Protein AF-0000000067515329 (afdb_homodimer)

Radius of gyration: 27.09 Å; Cα contacts (8 Å, |Δi|>4): 1156; chains: 2; bounding box: 58×83×83 Å

Solvent-accessible surface area (backbone atoms only — not comparable to full-atom values): 36807 Å² total; per-residue (Å²): 131,78,78,76,59,59,40,59,48,56,56,52,32,52,47,50,50,49,46,51,60,68,46,56,91,51,83,74,46,59,8,52,50,13,58,73,68,73,42,54,25,59,56,41,53,46,27,42,49,22,44,47,38,43,44,42,76,37,62,80,67,50,72,88,60,44,45,28,36,47,65,51,40,43,46,38,49,53,23,34,75,76,36,38,13,64,23,57,67,37,40,64,40,34,27,59,48,69,52,52,62,67,56,49,50,45,49,43,28,41,60,30,29,43,67,65,70,70,73,67,76,73,67,78,66,55,76,67,46,45,27,66,69,54,41,48,50,52,47,58,64,71,46,62,40,57,94,56,73,16,57,77,33,45,48,18,45,33,48,65,36,53,72,41,62,38,34,31,43,30,19,25,64,87,65,45,57,38,25,35,37,31,40,47,74,87,61,78,85,55,58,39,54,22,49,18,47,53,50,51,44,49,50,61,57,41,48,85,71,18,72,27,40,32,42,37,29,50,60,63,40,64,33,56,55,41,33,54,51,45,22,57,34,62,48,23,23,66,68,42,96,62,55,30,45,43,44,32,25,42,41,71,89,66,45,80,46,65,60,29,19,34,52,50,36,53,47,50,54,36,41,74,73,66,65,42,97,70,54,76,67,56,50,34,30,42,24,39,37,63,83,74,53,89,51,67,49,78,44,60,59,54,76,71,48,80,90,64,86,67,85,46,57,53,53,54,64,56,57,51,40,52,54,50,49,55,38,42,71,69,69,66,55,49,71,69,51,51,50,47,47,49,33,48,76,69,72,96,131,79,79,76,60,60,38,61,49,54,56,52,31,52,48,50,52,50,48,53,61,68,46,57,92,51,84,74,43,56,9,51,49,13,58,74,67,72,41,54,27,57,54,41,53,45,26,42,50,21,42,48,40,43,45,45,76,38,64,81,64,51,74,87,57,44,45,27,38,47,66,52,42,44,47,36,49,52,24,33,74,77,35,40,14,64,24,56,66,37,41,65,40,34,28,59,47,70,53,52,62,67,56,48,51,45,50,43,31,42,62,28,33,45,67,64,72,72,72,67,78,74,68,81,70,55,75,70,50,44,28,67,67,54,41,47,50,53,46,57,65,72,45,63,40,57,94,54,73,14,58,76,33,47,49,20,45,33,48,65,36,54,72,42,63,37,34,33,42,30,18,25,66,87,65,46,58,38,27,35,37,30,41,48,73,85,63,82,84,54,58,37,53,23,50,19,47,52,49,51,44,49,49,61,58,40,48,85,70,17,71,27,40,32,41,36,28,50,61,64,42,64,32,57,56,4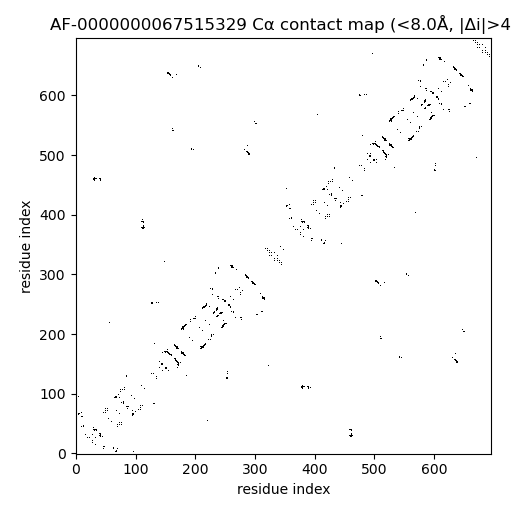2,33,54,52,46,21,56,34,63,48,22,24,66,67,42,97,60,54,30,47,42,44,33,24,42,42,73,88,66,44,78,48,66,60,31,19,36,53,49,35,52,47,51,54,37,40,74,74,66,65,44,95,70,53,77,69,55,50,34,30,44,24,39,37,64,84,73,52,89,51,68,49,77,44,60,59,54,74,71,49,80,88,63,85,68,86,44,55,53,54,54,64,57,56,52,43,54,52,51,48,54,37,41,72,69,70,68,54,49,71,69,51,52,49,49,46,50,33,48,76,68,72,97

Nearest PDB structures (foldseek):
  8em1-assembly1_A  TM=5.195E-01  e=2.323E-01  Kinneretia aquatilis
  8epx-assembly1_A  TM=4.922E-01  e=2.088E-01  Kinneretia aquatilis
  8em1-assembly1_B  TM=4.818E-01  e=1.157E+00  Kinneretia aquatilis
  5xbr-assembly1_A  TM=2.452E-01  e=3.375E+00  Pyrococcus horikoshii OT3
  8em1-assembly1_A  TM=5.126E-01  e=2.227E-01  Kinneretia aquatilis

Sequence (696 aa):
MGRKVDTTWYGIYLEAIAFENLSGDKSVGTPELADHLGVKPKTLARIRSAGRFIHEVLPGVKPEQIQCGYASLELLSKLWGADPSGAQSRLESVLANRTKLPELEEAIRRLKLGENKSSTESNLVGPSQLGFMARMDVWIASSDLVHFDSYRGTAFRLKPCLGSCPGYLINTENGQPSALVLCKQGSGWRDPAGVARELYEHAIARRHTAPAIWYVFEKDSAVLQHLAELSIWWGGSPTSDDPWLLLAYLTESGKLEVLFEEYFYNLIGSMTKGEGALRPNDLIATGEAMDGSKACITIPLRNIQPISAATKHRPYSEVLRERLLAIAGQGHATSDQIDRLAAIDLGLMGRKVDTTWYGIYLEAIAFENLSGDKSVGTPELADHLGVKPKTLARIRSAGRFIHEVLPGVKPEQIQCGYASLELLSKLWGADPSGAQSRLESVLANRTKLPELEEAIRRLKLGENKSSTESNLVGPSQLGFMARMDVWIASSDLVHFDSYRGTAFRLKPCLGSCPGYLINTENGQPSALVLCKQGSGWRDPAGVARELYEHAIARRHTAPAIWYVFEKDSAVLQHLAELSIWWGGSPTSDDPWLLLAYLTESGKLEVLFEEYFYNLIGSMTKGEGALRPNDLIATGEAMDGSKACITIPLRNIQPISAATKHRPYSEVLRERLLAIAGQGHATSDQIDRLAAIDLGL

Organism: Pseudomonas syringae pv. tomato (strain ATCC BAA-871 / DC3000) (NCBI:txid223283)

pLDDT: mean 82.08, std 16.61, range [22.39, 98.69]

Structure (mmCIF, N/CA/C/O backbone):
data_AF-0000000067515329-model_v1
#
loop_
_entity.id
_entity.type
_entity.pdbx_description
1 polymer 'Uncharacterized protein'
#
loop_
_atom_site.group_PDB
_atom_site.id
_atom_site.type_symbol
_atom_site.label_atom_id
_atom_site.label_alt_id
_atom_site.label_comp_id
_atom_site.label_asym_id
_atom_site.label_entity_id
_atom_site.label_seq_id
_atom_site.pdbx_PDB_ins_code
_atom_site.Cartn_x
_atom_site.Cartn_y
_atom_site.Cartn_z
_atom_site.occupancy
_atom_site.B_iso_or_equiv
_atom_site.auth_seq_id
_atom_site.auth_comp_id
_atom_site.auth_asym_id
_atom_site.auth_atom_id
_atom_site.pdbx_PDB_model_num
ATOM 1 N N . MET A 1 1 ? -19.141 33.438 -32.031 1 22.75 1 MET A N 1
ATOM 2 C CA . MET A 1 1 ? -20.078 32.75 -31.141 1 22.75 1 MET A CA 1
ATOM 3 C C . MET A 1 1 ? -19.344 31.719 -30.281 1 22.75 1 MET A C 1
ATOM 5 O O . MET A 1 1 ? -18.625 30.875 -30.812 1 22.75 1 MET A O 1
ATOM 9 N N . GLY A 1 2 ? -18.781 32.062 -29.062 1 36.34 2 GLY A N 1
ATOM 10 C CA . GLY A 1 2 ? -17.891 31.328 -28.203 1 36.34 2 GLY A CA 1
ATOM 11 C C . GLY A 1 2 ? -18.359 29.906 -27.922 1 36.34 2 GLY A C 1
ATOM 12 O O . GLY A 1 2 ? -19.547 29.656 -27.781 1 36.34 2 GLY A O 1
ATOM 13 N N . ARG A 1 3 ? -17.922 28.953 -28.547 1 41.22 3 ARG A N 1
ATOM 14 C CA . ARG A 1 3 ? -18.375 27.562 -28.406 1 41.22 3 ARG A CA 1
ATOM 15 C C . ARG A 1 3 ? -18.75 27.25 -26.969 1 41.22 3 ARG A C 1
ATOM 17 O O . ARG A 1 3 ? -17.984 27.562 -26.047 1 41.22 3 ARG A O 1
ATOM 24 N N . LYS A 1 4 ? -20.016 27.266 -26.672 1 49.81 4 LYS A N 1
ATOM 25 C CA . LYS A 1 4 ? -20.609 26.969 -25.375 1 49.81 4 LYS A CA 1
ATOM 26 C C . LYS A 1 4 ? -20.031 25.703 -24.781 1 49.81 4 LYS A C 1
ATOM 28 O O . LYS A 1 4 ? -19.984 24.656 -25.438 1 49.81 4 LYS A O 1
ATOM 33 N N . VAL A 1 5 ? -19.156 25.859 -23.734 1 63.91 5 VAL A N 1
ATOM 34 C CA . VAL A 1 5 ? -18.531 24.734 -23.016 1 63.91 5 VAL A CA 1
ATOM 35 C C . VAL A 1 5 ? -19.625 23.797 -22.5 1 63.91 5 VAL A C 1
ATOM 37 O O . VAL A 1 5 ? -20.625 24.234 -21.938 1 63.91 5 VAL A O 1
ATOM 40 N N . ASP A 1 6 ? -19.641 22.594 -23.016 1 68.75 6 ASP A N 1
ATOM 41 C CA . ASP A 1 6 ? -20.578 21.578 -22.547 1 68.75 6 ASP A CA 1
ATOM 42 C C . ASP A 1 6 ? -20.328 21.219 -21.078 1 68.75 6 ASP A C 1
ATOM 44 O O . ASP A 1 6 ? -19.359 20.547 -20.75 1 68.75 6 ASP A O 1
ATOM 48 N N . THR A 1 7 ? -21.141 21.828 -20.156 1 73.38 7 THR A N 1
ATOM 49 C CA . THR A 1 7 ? -21 21.578 -18.734 1 73.38 7 THR A CA 1
ATOM 50 C C . THR A 1 7 ? -21.938 20.453 -18.297 1 73.38 7 THR A C 1
ATOM 52 O O . THR A 1 7 ? -22.062 20.172 -17.109 1 73.38 7 THR A O 1
ATOM 55 N N . THR A 1 8 ? -22.578 19.844 -19.312 1 79.5 8 THR A N 1
ATOM 56 C CA . THR A 1 8 ? -23.547 18.812 -18.984 1 79.5 8 THR A CA 1
ATOM 57 C C . THR A 1 8 ? -22.844 17.547 -18.469 1 79.5 8 THR A C 1
ATOM 59 O O . THR A 1 8 ? -23.484 16.688 -17.875 1 79.5 8 THR A O 1
ATOM 62 N N . TRP A 1 9 ? -21.547 17.609 -18.656 1 88.38 9 TRP A N 1
ATOM 63 C CA . TRP A 1 9 ? -20.812 16.406 -18.281 1 88.38 9 TRP A CA 1
ATOM 64 C C . TRP A 1 9 ? -20.906 16.141 -16.781 1 88.38 9 TRP A C 1
ATOM 66 O O . TRP A 1 9 ? -20.938 14.992 -16.344 1 88.38 9 TRP A O 1
ATOM 76 N N . TYR A 1 10 ? -21.016 17.141 -16 1 86.44 10 TYR A N 1
ATOM 77 C CA . TYR A 1 10 ? -21.094 16.953 -14.562 1 86.44 10 TYR A CA 1
ATOM 78 C C . TYR A 1 10 ? -22.438 16.359 -14.156 1 86.44 10 TYR A C 1
ATOM 80 O O . TYR A 1 10 ? -22.516 15.547 -13.234 1 86.44 10 TYR A O 1
ATOM 88 N N . GLY A 1 11 ? -23.469 16.797 -14.859 1 81.44 11 GLY A N 1
ATOM 89 C CA . GLY A 1 11 ? -24.75 16.141 -14.664 1 81.44 11 GLY A CA 1
ATOM 90 C C . GLY A 1 11 ? -24.719 14.648 -14.961 1 81.44 11 GLY A C 1
ATOM 91 O O . GLY A 1 11 ? -25.297 13.852 -14.227 1 81.44 11 GLY A O 1
ATOM 92 N N . ILE A 1 12 ? -24.016 14.344 -16 1 82.88 12 ILE A N 1
ATOM 93 C CA . ILE A 1 12 ? -23.859 12.945 -16.375 1 82.88 12 ILE A CA 1
ATOM 94 C C . ILE A 1 12 ? -23.094 12.195 -15.289 1 82.88 12 ILE A C 1
ATOM 96 O O . ILE A 1 12 ? -23.438 11.062 -14.945 1 82.88 12 ILE A O 1
ATOM 100 N N . TYR A 1 13 ? -22.109 12.852 -14.734 1 87.69 13 TYR A N 1
ATOM 101 C CA . TYR A 1 13 ? -21.344 12.266 -13.648 1 87.69 13 TYR A CA 1
ATOM 102 C C . TYR A 1 13 ? -22.219 11.992 -12.438 1 87.69 13 TYR A C 1
ATOM 104 O O . TYR A 1 13 ? -22.188 10.891 -11.875 1 87.69 13 TYR A O 1
ATOM 112 N N . LEU A 1 14 ? -23.062 12.969 -12.102 1 80.81 14 LEU A N 1
ATOM 113 C CA . LEU A 1 14 ? -23.938 12.812 -10.945 1 80.81 14 LEU A CA 1
ATOM 114 C C . LEU A 1 14 ? -24.969 11.719 -11.203 1 80.81 14 LEU A C 1
ATOM 116 O O . LEU A 1 14 ? -25.297 10.953 -10.297 1 80.81 14 LEU A O 1
ATOM 120 N N . GLU A 1 15 ? -25.344 11.656 -12.383 1 77.19 15 GLU A N 1
ATOM 121 C CA . GLU A 1 15 ? -26.297 10.602 -12.75 1 77.19 15 GLU A CA 1
ATOM 122 C C . GLU A 1 15 ? -25.641 9.227 -12.672 1 77.19 15 GLU A C 1
ATOM 124 O O . GLU A 1 15 ? -26.281 8.258 -12.258 1 77.19 15 GLU A O 1
ATOM 129 N N . ALA A 1 16 ? -24.453 9.219 -13.047 1 80.69 16 ALA A N 1
ATOM 130 C CA . ALA A 1 16 ? -23.734 7.949 -12.984 1 80.69 16 ALA A CA 1
ATOM 131 C C . ALA A 1 16 ? -23.609 7.461 -11.539 1 80.69 16 ALA A C 1
ATOM 133 O O . ALA A 1 16 ? -23.844 6.281 -11.258 1 80.69 16 ALA A O 1
ATOM 134 N N . ILE A 1 17 ? -23.344 8.352 -10.688 1 76.25 17 ILE A N 1
ATOM 135 C CA . ILE A 1 17 ? -23.25 8.023 -9.266 1 76.25 17 ILE A CA 1
ATOM 136 C C . ILE A 1 17 ? -24.609 7.562 -8.742 1 76.25 17 ILE A C 1
ATOM 138 O O . ILE A 1 17 ? -24.688 6.578 -8.008 1 76.25 17 ILE A O 1
ATOM 142 N N . ALA A 1 18 ? -25.547 8.344 -9.102 1 71.69 18 ALA A N 1
ATOM 143 C CA . ALA A 1 18 ? -26.906 8.023 -8.664 1 71.69 18 ALA A CA 1
ATOM 144 C C . ALA A 1 18 ? -27.328 6.637 -9.156 1 71.69 18 ALA A C 1
ATOM 146 O O . ALA A 1 18 ? -27.938 5.871 -8.414 1 71.69 18 ALA A O 1
ATOM 147 N N . PHE A 1 19 ? -26.953 6.371 -10.32 1 72.12 19 PHE A N 1
ATOM 148 C CA . PHE A 1 19 ? -27.312 5.078 -10.898 1 72.12 19 PHE A CA 1
ATOM 149 C C . PHE A 1 19 ? -26.578 3.951 -10.172 1 72.12 19 PHE A C 1
ATOM 151 O O . PHE A 1 19 ? -27.172 2.906 -9.891 1 72.12 19 PHE A O 1
ATOM 158 N N . GLU A 1 20 ? -25.359 4.211 -9.922 1 67.81 20 GLU A N 1
ATOM 159 C CA . GLU A 1 20 ? -24.578 3.201 -9.211 1 67.81 20 GLU A CA 1
ATOM 160 C C . GLU A 1 20 ? -25.141 2.971 -7.805 1 67.81 20 GLU A C 1
ATOM 162 O O . GLU A 1 20 ? -25.172 1.838 -7.32 1 67.81 20 GLU A O 1
ATOM 167 N N . ASN A 1 21 ? -25.594 4.016 -7.27 1 63.09 21 ASN A N 1
ATOM 168 C CA . ASN A 1 21 ? -26.188 3.928 -5.941 1 63.09 21 ASN A CA 1
ATOM 169 C C . ASN A 1 21 ? -27.547 3.217 -5.977 1 63.09 21 ASN A C 1
ATOM 171 O O . ASN A 1 21 ? -27.906 2.512 -5.031 1 63.09 21 ASN A O 1
ATOM 175 N N . LEU A 1 22 ? -28.234 3.541 -6.973 1 57.62 22 LEU A N 1
ATOM 176 C CA . LEU A 1 22 ? -29.547 2.943 -7.109 1 57.62 22 LEU A CA 1
ATOM 177 C C . LEU A 1 22 ? -29.438 1.469 -7.484 1 57.62 22 LEU A C 1
ATOM 179 O O . LEU A 1 22 ? -30.312 0.669 -7.125 1 57.62 22 LEU A O 1
ATOM 183 N N . SER A 1 23 ? -28.422 1.211 -8.242 1 57.97 23 SER A N 1
ATOM 184 C CA . SER A 1 23 ? -28.312 -0.167 -8.711 1 57.97 23 SER A CA 1
ATOM 185 C C . SER A 1 23 ? -27.859 -1.095 -7.582 1 57.97 23 SER A C 1
ATOM 187 O O . SER A 1 23 ? -27.906 -2.318 -7.723 1 57.97 23 SER A O 1
ATOM 189 N N . GLY A 1 24 ? -27.781 -0.609 -6.348 1 48.06 24 GLY A N 1
ATOM 190 C CA . GLY A 1 24 ? -27.484 -1.394 -5.16 1 48.06 24 GLY A CA 1
ATOM 191 C C . GLY A 1 24 ? -26.281 -2.287 -5.32 1 48.06 24 GLY A C 1
ATOM 192 O O . GLY A 1 24 ? -25.219 -1.832 -5.754 1 48.06 24 GLY A O 1
ATOM 193 N N . ASP A 1 25 ? -26.5 -3.688 -5.078 1 47.78 25 ASP A N 1
ATOM 194 C CA . ASP A 1 25 ? -25.531 -4.773 -5.055 1 47.78 25 ASP A CA 1
ATOM 195 C C . ASP A 1 25 ? -25.109 -5.16 -6.469 1 47.78 25 ASP A C 1
ATOM 197 O O . ASP A 1 25 ? -24.188 -5.9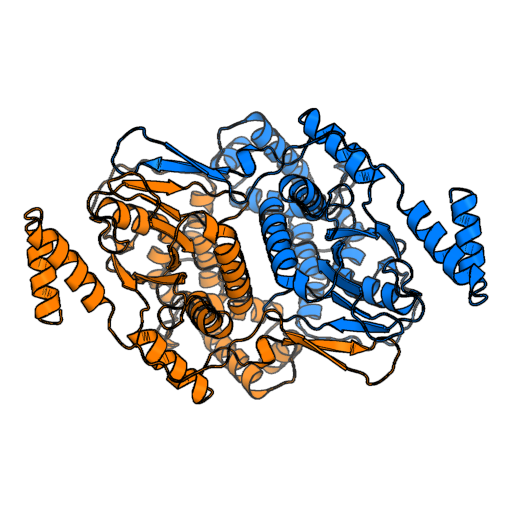77 -6.648 1 47.78 25 ASP A O 1
ATOM 201 N N . LYS A 1 26 ? -25.766 -4.66 -7.449 1 48.47 26 LYS A N 1
ATOM 202 C CA . LYS A 1 26 ? -25.453 -5.125 -8.797 1 48.47 26 LYS A CA 1
ATOM 203 C C . LYS A 1 26 ? -24.391 -4.242 -9.453 1 48.47 26 LYS A C 1
ATOM 205 O O . LYS A 1 26 ? -24.547 -3.021 -9.5 1 48.47 26 LYS A O 1
ATOM 210 N N . SER A 1 27 ? -23.234 -4.59 -9.539 1 49.25 27 SER A N 1
ATOM 211 C CA . SER A 1 27 ? -22.125 -3.877 -10.18 1 49.25 27 SER A CA 1
ATOM 212 C C . SER A 1 27 ? -22.438 -3.561 -11.633 1 49.25 27 SER A C 1
ATOM 214 O O . SER A 1 27 ? -22.672 -4.469 -12.438 1 49.25 27 SER A O 1
ATOM 216 N N . VAL A 1 28 ? -22.984 -2.4 -11.977 1 57.94 28 VAL A N 1
ATOM 217 C CA . VAL A 1 28 ? -23.234 -2.016 -13.367 1 57.94 28 VAL A CA 1
ATOM 218 C C . VAL A 1 28 ? -21.922 -1.651 -14.047 1 57.94 28 VAL A C 1
ATOM 220 O O . VAL A 1 28 ? -21.156 -0.83 -13.531 1 57.94 28 VAL A O 1
ATOM 223 N N . GLY A 1 29 ? -21.625 -2.385 -15.055 1 62.22 29 GLY A N 1
ATOM 224 C CA . GLY A 1 29 ? -20.406 -2.127 -15.797 1 62.22 29 GLY A CA 1
ATOM 225 C C . GLY A 1 29 ? -20.406 -0.773 -16.484 1 62.22 29 GLY A C 1
ATOM 226 O O . GLY A 1 29 ? -21.469 -0.195 -16.734 1 62.22 29 GLY A O 1
ATOM 227 N N . THR A 1 30 ? -19.359 -0.102 -16.719 1 65.62 30 THR A N 1
ATOM 228 C CA . THR A 1 30 ? -19.188 1.219 -17.312 1 65.62 30 THR A CA 1
ATOM 229 C C . THR A 1 30 ? -19.875 1.289 -18.672 1 65.62 30 THR A C 1
ATOM 231 O O . THR A 1 30 ? -20.531 2.279 -19 1 65.62 30 THR A O 1
ATOM 234 N N . PRO A 1 31 ? -19.828 0.265 -19.453 1 69.12 31 PRO A N 1
ATOM 235 C CA . PRO A 1 31 ? -20.5 0.347 -20.734 1 69.12 31 PRO A CA 1
ATOM 236 C C . PRO A 1 31 ? -22.016 0.423 -20.609 1 69.12 31 PRO A C 1
ATOM 238 O O . PRO A 1 31 ? -22.672 1.169 -21.344 1 69.12 31 PRO A O 1
ATOM 241 N N . GLU A 1 32 ? -22.562 -0.394 -19.719 1 69.81 32 GLU A N 1
ATOM 242 C CA . GLU A 1 32 ? -24 -0.359 -19.5 1 69.81 32 GLU A CA 1
ATOM 243 C C . GLU A 1 32 ? -24.453 1.004 -18.969 1 69.81 32 GLU A C 1
ATOM 245 O O . GLU A 1 32 ? -25.469 1.541 -19.406 1 69.81 32 GLU A O 1
ATOM 250 N N . LEU A 1 33 ? -23.672 1.408 -18.141 1 77.88 33 LEU A N 1
ATOM 251 C CA . LEU A 1 33 ? -23.984 2.715 -17.578 1 77.88 33 LEU A CA 1
ATOM 252 C C . LEU A 1 33 ? -23.859 3.811 -18.625 1 77.88 33 LEU A C 1
ATOM 254 O O . LEU A 1 33 ? -24.688 4.727 -18.672 1 77.88 33 LEU A O 1
ATOM 258 N N . ALA A 1 34 ? -22.891 3.752 -19.453 1 79.81 34 ALA A N 1
ATOM 259 C CA . ALA A 1 34 ? -22.688 4.727 -20.531 1 79.81 34 ALA A CA 1
ATOM 260 C C . ALA A 1 34 ? -23.891 4.742 -21.484 1 79.81 34 ALA A C 1
ATOM 262 O O . ALA A 1 34 ? -24.359 5.809 -21.891 1 79.81 34 ALA A O 1
ATOM 263 N N . ASP A 1 35 ? -24.328 3.588 -21.812 1 76.69 35 ASP A N 1
ATOM 264 C CA . ASP A 1 35 ? -25.484 3.473 -22.688 1 76.69 35 ASP A CA 1
ATOM 265 C C . ASP A 1 35 ? -26.719 4.102 -22.047 1 76.69 35 ASP A C 1
ATOM 267 O O . ASP A 1 35 ? -27.5 4.797 -22.719 1 76.69 35 ASP A O 1
ATOM 271 N N . HIS A 1 36 ? -26.859 3.787 -20.797 1 76.19 36 HIS A N 1
ATOM 272 C CA . HIS A 1 36 ? -27.984 4.348 -20.062 1 76.19 36 HIS A CA 1
ATOM 273 C C . HIS A 1 36 ? -27.938 5.871 -20.047 1 76.19 36 HIS A C 1
ATOM 275 O O . HIS A 1 36 ? -28.969 6.531 -20.141 1 76.19 36 HIS A O 1
ATOM 281 N N . LEU A 1 37 ? -26.766 6.309 -20.047 1 80.25 37 LEU A N 1
ATOM 282 C CA . LEU A 1 37 ? -26.609 7.75 -19.891 1 80.25 37 LEU A CA 1
ATOM 283 C C . LEU A 1 37 ? -26.469 8.422 -21.25 1 80.25 37 LEU A C 1
ATOM 285 O O . LEU A 1 37 ? -26.406 9.648 -21.344 1 80.25 37 LEU A O 1
ATOM 289 N N . GLY A 1 38 ? -26.422 7.672 -22.266 1 77.25 38 GLY A N 1
ATOM 290 C CA . GLY A 1 38 ? -26.391 8.203 -23.625 1 77.25 38 GLY A CA 1
ATOM 291 C C . GLY A 1 38 ? -25.047 8.781 -24 1 77.25 38 GLY A C 1
ATOM 292 O O . GLY A 1 38 ? -24.969 9.773 -24.719 1 77.25 38 GLY A O 1
ATOM 293 N N . VAL A 1 39 ? -24 8.336 -23.344 1 81.38 39 VAL A N 1
ATOM 294 C CA . VAL A 1 39 ? -22.656 8.812 -23.641 1 81.38 39 VAL A CA 1
ATOM 295 C C . VAL A 1 39 ? -21.766 7.629 -24.031 1 81.38 39 VAL A C 1
ATOM 297 O O . VAL A 1 39 ? -22.094 6.48 -23.719 1 81.38 39 VAL A O 1
ATOM 300 N N . LYS A 1 40 ? -20.734 7.938 -24.781 1 79.69 40 LYS A N 1
ATOM 301 C CA . LYS A 1 40 ? -19.766 6.895 -25.109 1 79.69 40 LYS A CA 1
ATOM 302 C C . LYS A 1 40 ? -19.016 6.422 -23.875 1 79.69 40 LYS A C 1
ATOM 304 O O . LYS A 1 40 ? -18.703 7.223 -22.984 1 79.69 40 LYS A O 1
ATOM 309 N N . PRO A 1 41 ? -18.797 5.16 -23.781 1 76.75 41 PRO A N 1
ATOM 310 C CA . PRO A 1 41 ? -18.109 4.629 -22.609 1 76.75 41 PRO A CA 1
ATOM 311 C C . PRO A 1 41 ? -16.797 5.355 -22.297 1 76.75 41 PRO A C 1
ATOM 313 O O . PRO A 1 41 ? -16.516 5.648 -21.141 1 76.75 41 PRO A O 1
ATOM 316 N N . LYS A 1 42 ? -16.125 5.703 -23.359 1 72.44 42 LYS A N 1
ATOM 317 C CA . LYS A 1 42 ? -14.875 6.426 -23.172 1 72.44 42 LYS A CA 1
ATOM 318 C C . LYS A 1 42 ? -15.125 7.809 -22.578 1 72.44 42 LYS A C 1
ATOM 320 O O . LYS A 1 42 ? -14.375 8.258 -21.719 1 72.44 42 LYS A O 1
ATOM 325 N N . THR A 1 43 ? -16.078 8.398 -23.031 1 78.56 43 THR A N 1
ATOM 326 C CA . THR A 1 43 ? -16.453 9.711 -22.531 1 78.56 43 THR A CA 1
ATOM 327 C C . THR A 1 43 ? -16.906 9.625 -21.078 1 78.56 43 THR A C 1
ATOM 329 O O . THR A 1 43 ? -16.516 10.469 -20.25 1 78.56 43 THR A O 1
ATOM 332 N N . LEU A 1 44 ? -17.609 8.547 -20.828 1 81.88 44 LEU A N 1
ATOM 333 C CA . LEU A 1 44 ? -18.078 8.383 -19.453 1 81.88 44 LEU A CA 1
ATOM 334 C C . LEU A 1 44 ? -16.906 8.172 -18.5 1 81.88 44 LEU A C 1
ATOM 336 O O . LEU A 1 44 ? -16.891 8.719 -17.391 1 81.88 44 LEU A O 1
ATOM 340 N N . ALA A 1 45 ? -16.016 7.422 -18.953 1 77.06 45 ALA A N 1
ATOM 341 C CA . ALA A 1 45 ? -14.836 7.195 -18.125 1 77.06 45 ALA A CA 1
ATOM 342 C C . ALA A 1 45 ? -14.117 8.508 -17.812 1 77.06 45 ALA A C 1
ATOM 344 O O . ALA A 1 45 ? -13.695 8.742 -16.688 1 77.06 45 ALA A O 1
ATOM 345 N N . ARG A 1 46 ? -14.031 9.375 -18.812 1 78.38 46 ARG A N 1
ATOM 346 C CA . ARG A 1 46 ? -13.391 10.672 -18.656 1 78.38 46 ARG A CA 1
ATOM 347 C C . ARG A 1 46 ? -14.211 11.578 -17.734 1 78.38 46 ARG A C 1
ATOM 349 O O . ARG A 1 46 ? -13.656 12.266 -16.875 1 78.38 46 ARG A O 1
ATOM 356 N N . ILE A 1 47 ? -15.477 11.469 -17.906 1 81.19 47 ILE A N 1
ATOM 357 C CA . ILE A 1 47 ? -16.406 12.234 -17.078 1 81.19 47 ILE A CA 1
ATOM 358 C C . ILE A 1 47 ? -16.281 11.797 -15.617 1 81.19 47 ILE A C 1
ATOM 360 O O . ILE A 1 47 ? -16.188 12.633 -14.719 1 81.19 47 ILE A O 1
ATOM 364 N N . ARG A 1 48 ? -16.188 10.562 -15.508 1 80.69 48 ARG A N 1
ATOM 365 C CA . ARG A 1 48 ? -16.094 10.031 -14.148 1 80.69 48 ARG A CA 1
ATOM 366 C C . ARG A 1 48 ? -14.781 10.445 -13.492 1 80.69 48 ARG A C 1
ATOM 368 O O . ARG A 1 48 ? -14.758 10.812 -12.312 1 80.69 48 ARG A O 1
ATOM 375 N N . SER A 1 49 ? -13.828 10.367 -14.328 1 78.12 49 SER A N 1
ATOM 376 C CA . SER A 1 49 ? -12.523 10.781 -13.82 1 78.12 49 SER A CA 1
ATOM 377 C C . SER A 1 49 ? -12.531 12.258 -13.438 1 78.12 49 SER A C 1
ATOM 379 O O . SER A 1 49 ? -12.055 12.633 -12.367 1 78.12 49 SER A O 1
ATOM 381 N N . ALA A 1 50 ? -13 13.039 -14.328 1 81.5 50 ALA A N 1
ATOM 382 C CA . ALA A 1 50 ? -13.094 14.469 -14.07 1 81.5 50 ALA A CA 1
ATO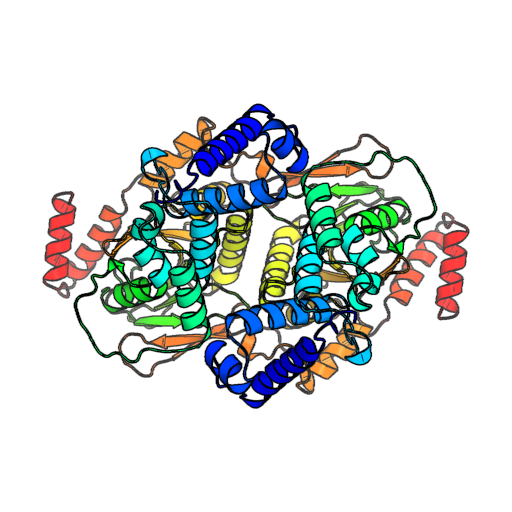M 383 C C . ALA A 1 50 ? -13.969 14.75 -12.852 1 81.5 50 ALA A C 1
ATOM 385 O O . ALA A 1 50 ? -13.617 15.578 -12.008 1 81.5 50 ALA A O 1
ATOM 386 N N . GLY A 1 51 ? -15.047 14.039 -12.773 1 82.19 51 GLY A N 1
ATOM 387 C CA . GLY A 1 51 ? -15.953 14.219 -11.648 1 82.19 51 GLY A CA 1
ATOM 388 C C . GLY A 1 51 ? -15.344 13.828 -10.32 1 82.19 51 GLY A C 1
ATOM 389 O O . GLY A 1 51 ? -15.469 14.555 -9.336 1 82.19 51 GLY A O 1
ATOM 390 N N . ARG A 1 52 ? -14.742 12.727 -10.406 1 77 52 ARG A N 1
ATOM 391 C CA . ARG A 1 52 ? -14.094 12.273 -9.18 1 77 52 ARG A CA 1
ATOM 392 C C . ARG A 1 52 ? -13.039 13.266 -8.719 1 77 52 ARG A C 1
ATOM 394 O O . ARG A 1 52 ? -12.922 13.539 -7.52 1 77 52 ARG A O 1
ATOM 401 N N . PHE A 1 53 ? -12.305 13.742 -9.711 1 79.56 53 PHE A N 1
ATOM 402 C CA . PHE A 1 53 ? -11.281 14.742 -9.406 1 79.56 53 PHE A CA 1
ATOM 403 C C . PHE A 1 53 ? -11.891 15.953 -8.719 1 79.56 53 PHE A C 1
ATOM 405 O O . PHE A 1 53 ? -11.406 16.406 -7.684 1 79.56 53 PHE A O 1
ATOM 412 N N . ILE A 1 54 ? -13 16.422 -9.297 1 78.12 54 ILE A N 1
ATOM 413 C CA . ILE A 1 54 ? -13.633 17.609 -8.727 1 78.12 54 ILE A CA 1
ATOM 414 C C . ILE A 1 54 ? -14.156 17.297 -7.328 1 78.12 54 ILE A C 1
ATOM 416 O O . ILE A 1 54 ? -14.039 18.125 -6.422 1 78.12 54 ILE A O 1
ATOM 420 N N . HIS A 1 55 ? -14.625 16.109 -7.184 1 74 55 HIS A N 1
ATOM 421 C CA . HIS A 1 55 ? -15.164 15.758 -5.875 1 74 55 HIS A CA 1
ATOM 422 C C . HIS A 1 55 ? -14.047 15.617 -4.844 1 74 55 HIS A C 1
ATOM 424 O O . HIS A 1 55 ? -14.266 15.883 -3.656 1 74 55 HIS A O 1
ATOM 430 N N . GLU A 1 56 ? -12.984 15.258 -5.43 1 67.25 56 GLU A N 1
ATOM 431 C CA . GLU A 1 56 ? -11.836 15.094 -4.551 1 67.25 56 GLU A CA 1
ATOM 432 C C . GLU A 1 56 ? -11.266 16.438 -4.129 1 67.25 56 GLU A C 1
ATOM 434 O O . GLU A 1 56 ? -10.906 16.641 -2.965 1 67.25 56 GLU A O 1
ATOM 439 N N . VAL A 1 57 ? -11.133 17.266 -5.07 1 68.12 57 VAL A N 1
ATOM 440 C CA . VAL A 1 57 ? -10.422 18.516 -4.824 1 68.12 57 VAL A CA 1
ATOM 441 C C . VAL A 1 57 ? -11.398 19.578 -4.312 1 68.12 57 VAL A C 1
ATOM 443 O O . VAL A 1 57 ? -11 20.531 -3.65 1 68.12 57 VAL A O 1
ATOM 446 N N . LEU A 1 58 ? -12.648 19.5 -4.629 1 65.75 58 LEU A N 1
ATOM 447 C CA . LEU A 1 58 ? -13.703 20.422 -4.211 1 65.75 58 LEU A CA 1
ATOM 448 C C . LEU A 1 58 ? -14.953 19.672 -3.781 1 65.75 58 LEU A C 1
ATOM 450 O O . LEU A 1 58 ? -15.969 19.688 -4.48 1 65.75 58 LEU A O 1
ATOM 454 N N . PRO A 1 59 ? -14.656 19.156 -2.455 1 62.56 59 PRO A N 1
ATOM 455 C CA . PRO A 1 59 ? -15.852 18.469 -1.974 1 62.56 59 PRO A CA 1
ATOM 456 C C . PRO A 1 59 ? -17.047 19.391 -1.804 1 62.56 59 PRO A C 1
ATOM 458 O O . PRO A 1 59 ? -16.891 20.531 -1.328 1 62.56 59 PRO A O 1
ATOM 461 N N . GLY A 1 60 ? -18.188 19 -2.344 1 61.25 60 GLY A N 1
ATOM 462 C CA . GLY A 1 60 ? -19.391 19.797 -2.221 1 61.25 60 GLY A CA 1
ATOM 463 C C . GLY A 1 60 ? -19.609 20.75 -3.383 1 61.25 60 GLY A C 1
ATOM 464 O O . GLY A 1 60 ? -20.438 21.656 -3.305 1 61.25 60 GLY A O 1
ATOM 465 N N . VAL A 1 61 ? -18.797 20.625 -4.273 1 73.56 61 VAL A N 1
ATOM 466 C CA . VAL A 1 61 ? -18.906 21.484 -5.445 1 73.56 61 VAL A CA 1
ATOM 467 C C . VAL A 1 61 ? -20.344 21.438 -5.977 1 73.56 61 VAL A C 1
ATOM 469 O O . VAL A 1 61 ? -20.969 20.375 -5.992 1 73.56 61 VAL A O 1
ATOM 472 N N . LYS A 1 62 ? -20.844 22.719 -6.148 1 74.69 62 LYS A N 1
ATOM 473 C CA . LYS A 1 62 ? -22.156 22.812 -6.762 1 74.69 62 LYS A CA 1
ATOM 474 C C . LYS A 1 62 ? -22.062 22.812 -8.289 1 74.69 62 LYS A C 1
ATOM 476 O O . LYS A 1 62 ? -21.109 23.359 -8.852 1 74.69 62 LYS A O 1
ATOM 481 N N . PRO A 1 63 ? -22.984 22.109 -8.875 1 77.69 63 PRO A N 1
ATOM 482 C CA . PRO A 1 63 ? -22.969 22.016 -10.336 1 77.69 63 PRO A CA 1
ATOM 483 C C . PRO A 1 63 ? -22.812 23.375 -11.016 1 77.69 63 PRO A C 1
ATOM 485 O O . PRO A 1 63 ? -22.172 23.484 -12.062 1 77.69 63 PRO A O 1
ATOM 488 N N . GLU A 1 64 ? -23.375 24.438 -10.344 1 76.75 64 GLU A N 1
ATOM 489 C CA . GLU A 1 64 ? -23.344 25.781 -10.922 1 76.75 64 GLU A CA 1
ATOM 490 C C . GLU A 1 64 ? -21.922 26.328 -10.969 1 76.75 64 GLU A C 1
ATOM 492 O O . GLU A 1 64 ? -21.625 27.234 -11.742 1 76.75 64 GLU A O 1
ATOM 497 N N . GLN A 1 65 ? -21.125 25.75 -10.219 1 78.81 65 GLN A N 1
ATOM 498 C CA . GLN A 1 65 ? -19.734 26.219 -10.125 1 78.81 65 GLN A CA 1
ATOM 499 C C . GLN A 1 65 ? -18.875 25.609 -11.234 1 78.81 65 GLN A C 1
ATOM 501 O O . GLN A 1 65 ? -17.75 26.047 -11.453 1 78.81 65 GLN A O 1
ATOM 506 N N . ILE A 1 66 ? -19.391 24.625 -11.828 1 84.12 66 ILE A N 1
ATOM 507 C CA . ILE A 1 66 ? -18.641 23.922 -12.875 1 84.12 66 ILE A CA 1
ATOM 508 C C . ILE A 1 66 ? -19.078 24.453 -14.242 1 84.12 66 ILE A C 1
ATOM 510 O O . ILE A 1 66 ? -20.125 24.094 -14.758 1 84.12 66 ILE A O 1
ATOM 514 N N . GLN A 1 67 ? -18.219 25.297 -14.773 1 82.81 67 GLN A N 1
ATOM 515 C CA . GLN A 1 67 ? -18.531 25.922 -16.047 1 82.81 67 GLN A CA 1
ATOM 516 C C . GLN A 1 67 ? -17.578 25.469 -17.141 1 82.81 67 GLN A C 1
ATOM 518 O O . GLN A 1 67 ? -17.578 26 -18.25 1 82.81 67 GLN A O 1
ATOM 523 N N . CYS A 1 68 ? -16.719 24.531 -16.781 1 85.94 68 CYS A N 1
ATOM 524 C CA . CYS A 1 68 ? -15.719 24.031 -17.719 1 85.94 68 CYS A CA 1
ATOM 525 C C . CYS A 1 68 ? -16.094 22.641 -18.219 1 85.94 68 CYS A C 1
ATOM 527 O O . CYS A 1 68 ? -17 22 -17.688 1 85.94 68 CYS A O 1
ATOM 529 N N . GLY A 1 69 ? -15.43 22.172 -19.297 1 85.81 69 GLY A N 1
ATOM 530 C CA . GLY A 1 69 ? -15.562 20.812 -19.797 1 85.81 69 GLY A CA 1
ATOM 531 C C . GLY A 1 69 ? -14.742 19.812 -19 1 85.81 69 GLY A C 1
ATOM 532 O O . GLY A 1 69 ? -13.844 20.188 -18.25 1 85.81 69 GLY A O 1
ATOM 533 N N . TYR A 1 70 ? -15.109 18.562 -19.219 1 87.44 70 TYR A N 1
ATOM 534 C CA . TYR A 1 70 ? -14.391 17.531 -18.469 1 87.44 70 TYR A CA 1
ATOM 535 C C . TYR A 1 70 ? -12.938 17.453 -18.906 1 87.44 70 TYR A C 1
ATOM 537 O O . TYR A 1 70 ? -12.07 17.047 -18.125 1 87.44 70 TYR A O 1
ATOM 545 N N . ALA A 1 71 ? -12.656 17.875 -20.109 1 83.06 71 ALA A N 1
ATOM 546 C CA . ALA A 1 71 ? -11.281 17.828 -20.625 1 83.06 71 ALA A CA 1
ATOM 547 C C . ALA A 1 71 ? -10.375 18.766 -19.844 1 83.06 71 ALA A C 1
ATOM 549 O O . ALA A 1 71 ? -9.219 18.422 -19.562 1 83.06 71 ALA A O 1
ATOM 550 N N . SER A 1 72 ? -10.914 19.891 -19.5 1 83.62 72 SER A N 1
ATOM 551 C CA . SER A 1 72 ? -10.148 20.844 -18.688 1 83.62 72 SER A CA 1
ATOM 552 C C . SER A 1 72 ? -9.797 20.25 -17.328 1 83.62 72 SER A C 1
ATOM 554 O O . SER A 1 72 ? -8.688 20.438 -16.844 1 83.62 72 SER A O 1
ATOM 556 N N . LEU A 1 73 ? -10.758 19.5 -16.812 1 83.38 73 LEU A N 1
ATOM 557 C CA . LEU A 1 73 ? -10.547 18.938 -15.492 1 83.38 73 LEU A CA 1
ATOM 558 C C . LEU A 1 73 ? -9.586 17.75 -15.555 1 83.38 73 LEU A C 1
ATOM 560 O O . LEU A 1 73 ? -8.797 17.531 -14.641 1 83.38 73 LEU A O 1
ATOM 564 N N . GLU A 1 74 ? -9.703 17.141 -16.641 1 80.69 74 GLU A N 1
ATOM 565 C CA . GLU A 1 74 ? -8.742 16.062 -16.844 1 80.69 74 GLU A CA 1
ATOM 566 C C . GLU A 1 74 ? -7.312 16.594 -16.875 1 80.69 74 GLU A C 1
ATOM 568 O O . GLU A 1 74 ? -6.406 16.016 -16.281 1 80.69 74 GLU A O 1
ATOM 573 N N . LEU A 1 75 ? -7.168 17.672 -17.594 1 78.38 75 LEU A N 1
ATOM 574 C CA . LEU A 1 75 ? -5.848 18.297 -17.688 1 78.38 75 LEU A CA 1
ATOM 575 C C . LEU A 1 75 ? -5.422 18.875 -16.359 1 78.38 75 LEU A C 1
ATOM 577 O O . LEU A 1 75 ? -4.262 18.766 -15.953 1 78.38 75 LEU A O 1
ATOM 581 N N . LEU A 1 76 ? -6.355 19.359 -15.711 1 81.38 76 LEU A N 1
ATOM 582 C CA . LEU A 1 76 ? -6.047 19.922 -14.398 1 81.38 76 LEU A CA 1
ATOM 583 C C . LEU A 1 76 ? -5.656 18.812 -13.422 1 81.38 76 LEU A C 1
ATOM 585 O O . LEU A 1 76 ? -4.758 19 -12.602 1 81.38 76 LEU A O 1
ATOM 589 N N . SER A 1 77 ? -6.363 17.75 -13.602 1 78 77 SER A N 1
ATOM 590 C CA . SER A 1 77 ? -6.043 16.594 -12.766 1 78 77 SER A CA 1
ATOM 591 C C . SER A 1 77 ? -4.609 16.125 -13.008 1 78 77 SER A C 1
ATOM 593 O O . SER A 1 77 ? -3.893 15.805 -12.055 1 78 77 SER A O 1
ATOM 595 N N . LYS A 1 78 ? -4.258 16.156 -14.203 1 71.31 78 LYS A N 1
ATOM 596 C CA . LYS A 1 78 ? -2.887 15.797 -14.562 1 71.31 78 LYS A CA 1
ATOM 597 C C . LYS A 1 78 ? -1.892 16.797 -13.977 1 71.31 78 LYS A C 1
ATOM 599 O O . LYS A 1 78 ? -0.851 16.406 -13.445 1 71.31 78 LYS A O 1
ATOM 604 N N . LEU A 1 79 ? -2.275 18 -14.148 1 72.12 79 LEU A N 1
ATOM 605 C CA . LEU A 1 79 ? -1.439 19.047 -13.562 1 72.12 79 LEU A CA 1
ATOM 606 C C . LEU A 1 79 ? -1.367 18.906 -12.047 1 72.12 79 LEU A C 1
ATOM 608 O O . LEU A 1 79 ? -0.308 19.109 -11.453 1 72.12 79 LEU A O 1
ATOM 612 N N . TRP A 1 80 ? -2.49 18.5 -11.57 1 70 80 TRP A N 1
ATOM 613 C CA . TRP A 1 80 ? -2.611 18.312 -10.133 1 70 80 TRP A CA 1
ATOM 614 C C . TRP A 1 80 ? -1.631 17.25 -9.633 1 70 80 TRP A C 1
ATOM 616 O O . TRP A 1 80 ? -1.018 17.422 -8.57 1 70 80 TRP A O 1
ATOM 626 N N . GLY A 1 81 ? -1.406 16.281 -10.383 1 63.28 81 GLY A N 1
ATOM 627 C CA . GLY A 1 81 ? -0.469 15.227 -10.047 1 63.28 81 GLY A CA 1
ATOM 628 C C . GLY A 1 81 ? 0.98 15.68 -10.094 1 63.28 81 GLY A C 1
ATOM 629 O O . GLY A 1 81 ? 1.809 15.203 -9.312 1 63.28 81 GLY A O 1
ATOM 630 N N . ALA A 1 82 ? 1.257 16.578 -11.016 1 60.38 82 ALA A N 1
ATOM 631 C CA . ALA A 1 82 ? 2.627 17.016 -11.273 1 60.38 82 ALA A CA 1
ATOM 632 C C . ALA A 1 82 ? 2.961 18.281 -10.484 1 60.38 82 ALA A C 1
ATOM 634 O O . ALA A 1 82 ? 4.094 18.453 -10.023 1 60.38 82 ALA A O 1
ATOM 635 N N . ASP A 1 83 ? 2.068 19.156 -10.492 1 61.19 83 ASP A N 1
ATOM 636 C CA . ASP A 1 83 ? 2.186 20.453 -9.836 1 61.19 83 ASP A CA 1
ATOM 637 C C . ASP A 1 83 ? 0.88 20.844 -9.148 1 61.19 83 ASP A C 1
ATOM 639 O O . ASP A 1 83 ? 0.106 21.641 -9.68 1 61.19 83 ASP A O 1
ATOM 643 N N . PRO A 1 84 ? 0.718 20.219 -8.055 1 62.06 84 PRO A N 1
ATOM 644 C CA . PRO A 1 84 ? -0.556 20.438 -7.367 1 62.06 84 PRO A CA 1
ATOM 645 C C . PRO A 1 84 ? -0.82 21.922 -7.102 1 62.06 84 PRO A C 1
ATOM 647 O O . PRO A 1 84 ? -1.955 22.391 -7.246 1 62.06 84 PRO A O 1
ATOM 650 N N . SER A 1 85 ? 0.23 22.531 -6.785 1 61.97 85 SER A N 1
ATOM 651 C CA . SER A 1 85 ? 0.068 23.953 -6.504 1 61.97 85 SER A CA 1
ATOM 652 C C . SER A 1 85 ? -0.335 24.719 -7.758 1 61.97 85 SER A C 1
ATOM 654 O O . SER A 1 85 ? -1.235 25.562 -7.711 1 61.97 85 SER A O 1
ATOM 656 N N . GLY A 1 86 ? 0.347 24.422 -8.805 1 67 86 GLY A N 1
ATOM 657 C CA . GLY A 1 86 ? -0.014 25.047 -10.07 1 67 86 GLY A CA 1
ATOM 658 C C . GLY A 1 86 ? -1.423 24.719 -10.516 1 67 86 GLY A C 1
ATOM 659 O O . GLY A 1 86 ? -2.145 25.578 -11.016 1 67 86 GLY A O 1
ATOM 660 N N . ALA A 1 87 ? -1.757 23.516 -10.266 1 75.81 87 ALA A N 1
ATOM 661 C CA . ALA A 1 87 ? -3.098 23.078 -10.648 1 75.81 87 ALA A CA 1
ATOM 662 C C . ALA A 1 87 ? -4.16 23.75 -9.789 1 75.81 87 ALA A C 1
ATOM 664 O O . ALA A 1 87 ? -5.191 24.203 -10.297 1 75.81 87 ALA A O 1
ATOM 665 N N . GLN A 1 88 ? -3.869 23.797 -8.562 1 73.12 88 GLN A N 1
ATOM 666 C CA . GLN A 1 88 ? -4.812 24.391 -7.625 1 73.12 88 GLN A CA 1
ATOM 667 C C . GLN A 1 88 ? -5.039 25.859 -7.93 1 73.12 88 GLN A C 1
ATOM 669 O O . GLN A 1 88 ? -6.164 26.359 -7.836 1 73.12 88 GLN A O 1
ATOM 674 N N . SER A 1 89 ? -3.982 26.547 -8.328 1 72.19 89 SER A N 1
ATOM 675 C CA . SER A 1 89 ? -4.082 27.969 -8.68 1 72.19 89 SER A CA 1
ATOM 676 C C . SER A 1 89 ? -4.965 28.172 -9.906 1 72.19 89 SER A C 1
ATOM 678 O O . SER A 1 89 ? -5.52 29.25 -10.109 1 72.19 89 SER A O 1
ATOM 680 N N . ARG A 1 90 ? -5.129 27.141 -10.617 1 76.94 90 ARG A N 1
ATOM 681 C CA . ARG A 1 90 ? -5.875 27.25 -11.867 1 76.94 90 ARG A CA 1
ATOM 682 C C . ARG A 1 90 ? -7.281 26.688 -11.719 1 76.94 90 ARG A C 1
ATOM 684 O O . ARG A 1 90 ? -8.102 26.812 -12.633 1 76.94 90 ARG A O 1
ATOM 691 N N . LEU A 1 91 ? -7.422 26.141 -10.477 1 83.19 91 LEU A N 1
ATOM 692 C CA . LEU A 1 91 ? -8.656 25.391 -10.305 1 83.19 91 LEU A CA 1
ATOM 693 C C . LEU A 1 91 ? -9.875 26.281 -10.555 1 83.19 91 LEU A C 1
ATOM 695 O O . LEU A 1 91 ? -10.75 25.922 -11.352 1 83.19 91 LEU A O 1
ATOM 699 N N . GLU A 1 92 ? -9.914 27.406 -9.859 1 77.38 92 GLU A N 1
ATOM 700 C CA . GLU A 1 92 ? -11.062 28.297 -10.008 1 77.38 92 GLU A CA 1
ATOM 701 C C . GLU A 1 92 ? -11.195 28.797 -11.445 1 77.38 92 GLU A C 1
ATOM 703 O O . GLU A 1 92 ? -12.305 28.844 -11.992 1 77.38 92 GLU A O 1
ATOM 708 N N . SER A 1 93 ? -10.102 29.156 -11.992 1 80.44 93 SER A N 1
ATOM 709 C CA . SER A 1 93 ? -10.133 29.641 -13.367 1 80.44 93 SER A CA 1
ATOM 710 C C . SER A 1 93 ? -10.562 28.547 -14.336 1 80.44 93 SER A C 1
ATOM 712 O O . SER A 1 93 ? -11.266 28.797 -15.312 1 80.44 93 SER A O 1
ATOM 714 N N . VAL A 1 94 ? -10.172 27.344 -14.031 1 85.62 94 VAL A N 1
ATOM 715 C CA . VAL A 1 94 ? -10.539 26.219 -14.883 1 85.62 94 VAL A CA 1
ATOM 716 C C . VAL A 1 94 ? -12.031 25.922 -14.742 1 85.62 94 VAL A C 1
ATOM 718 O O . VAL A 1 94 ? -12.742 25.75 -15.734 1 85.62 94 VAL A O 1
ATOM 721 N N . LEU A 1 95 ? -12.43 25.953 -13.492 1 84.75 95 LEU A N 1
ATOM 722 C CA . LEU A 1 95 ? -13.836 25.688 -13.242 1 84.75 95 LEU A CA 1
ATOM 723 C C . LEU A 1 95 ? -14.719 26.734 -13.898 1 84.75 95 LEU A C 1
ATOM 725 O O . LEU A 1 95 ? -15.805 26.422 -14.398 1 84.75 95 LEU A O 1
ATOM 729 N N . ALA A 1 96 ? -14.211 27.922 -13.898 1 79.81 96 ALA A N 1
ATOM 730 C CA . ALA A 1 96 ? -14.945 29.031 -14.492 1 79.81 96 ALA A CA 1
ATOM 731 C C . ALA A 1 96 ? -14.719 29.109 -16 1 79.81 96 ALA A C 1
ATOM 733 O O . ALA A 1 96 ? -15.133 30.062 -16.656 1 79.81 96 ALA A O 1
ATOM 734 N N . ASN A 1 97 ? -14.055 28.125 -16.516 1 84.5 97 ASN A N 1
ATOM 735 C CA . ASN A 1 97 ? -13.773 28.031 -17.938 1 84.5 97 ASN A CA 1
ATOM 736 C C . ASN A 1 97 ? -12.992 29.234 -18.438 1 84.5 97 ASN A C 1
ATOM 738 O O . ASN A 1 97 ? -13.219 29.703 -19.562 1 84.5 97 ASN A O 1
ATOM 742 N N . ARG A 1 98 ? -12.188 29.766 -17.625 1 77.5 98 ARG A N 1
ATOM 743 C CA . ARG A 1 98 ? -11.375 30.922 -18 1 77.5 98 ARG A CA 1
ATOM 744 C C . ARG A 1 98 ? -9.992 30.5 -18.453 1 77.5 98 ARG A C 1
ATOM 746 O O . ARG A 1 98 ? -9.211 31.312 -18.953 1 77.5 98 ARG A O 1
ATOM 753 N N . THR A 1 99 ? -9.648 29.266 -18.219 1 80.56 99 THR A N 1
ATOM 754 C CA . THR A 1 99 ? -8.375 28.719 -18.672 1 80.56 99 THR A CA 1
ATOM 755 C C . THR A 1 99 ? -8.57 27.812 -19.875 1 80.56 99 THR A C 1
ATOM 757 O O . THR A 1 99 ? -9.312 26.828 -19.828 1 80.56 99 THR A O 1
ATOM 760 N N . LYS A 1 100 ? -7.938 28.219 -20.938 1 78.94 100 LYS A N 1
ATOM 761 C CA . LYS A 1 100 ? -8.078 27.453 -22.172 1 78.94 100 LYS A CA 1
ATOM 762 C C . LYS A 1 100 ? -7.262 26.156 -22.109 1 78.94 100 LYS A C 1
ATOM 764 O O . LYS A 1 100 ? -6.242 26.094 -21.422 1 78.94 100 LYS A O 1
ATOM 769 N N . LEU A 1 101 ? -7.781 25.141 -22.812 1 80.94 101 LEU A N 1
ATOM 770 C CA . LEU A 1 101 ? -7.16 23.828 -22.828 1 80.94 101 LEU A CA 1
ATOM 771 C C . LEU A 1 101 ? -5.688 23.922 -23.219 1 80.94 101 LEU A C 1
ATOM 773 O O . LEU A 1 101 ? -4.828 23.328 -22.578 1 80.94 101 LEU A O 1
ATOM 777 N N . PRO A 1 102 ? -5.395 24.766 -24.156 1 77.38 102 PRO A N 1
ATOM 778 C CA . PRO A 1 102 ? -3.98 24.844 -24.531 1 77.38 102 PRO A CA 1
ATOM 779 C C . PRO A 1 102 ? -3.102 25.406 -23.422 1 77.38 102 PRO A C 1
ATOM 781 O O . PRO A 1 102 ? -1.945 25 -23.266 1 77.38 102 PRO A O 1
ATOM 784 N N . GLU A 1 103 ? -3.65 26.266 -22.594 1 78.06 103 GLU A N 1
ATOM 785 C CA . GLU A 1 103 ? -2.896 26.828 -21.469 1 78.06 103 GLU A CA 1
ATOM 786 C C . GLU A 1 103 ? -2.584 25.75 -20.438 1 78.06 103 GLU A C 1
ATOM 788 O O . GLU A 1 103 ? -1.482 25.703 -19.875 1 78.06 103 GLU A O 1
ATOM 793 N N . LEU A 1 104 ? -3.559 24.906 -20.203 1 79.94 104 LEU A N 1
ATOM 794 C CA . LEU A 1 104 ? -3.352 23.812 -19.266 1 79.94 104 LEU A CA 1
ATOM 795 C C . LEU A 1 104 ? -2.35 22.812 -19.828 1 79.94 104 LEU A C 1
ATOM 797 O O . LEU A 1 104 ? -1.485 22.312 -19.094 1 79.94 104 LEU A O 1
ATOM 801 N N . GLU A 1 105 ? -2.498 22.688 -21.047 1 74.69 105 GLU A N 1
ATOM 802 C CA . GLU A 1 105 ? -1.552 21.781 -21.703 1 74.69 105 GLU A CA 1
ATOM 803 C C . GLU A 1 105 ? -0.132 22.344 -21.656 1 74.69 105 GLU A C 1
ATOM 805 O O . GLU A 1 105 ? 0.822 21.594 -21.406 1 74.69 105 GLU A O 1
ATOM 810 N N . GLU A 1 106 ? -0.098 23.578 -21.781 1 72.38 106 GLU A N 1
ATOM 811 C CA . GLU A 1 106 ? 1.2 24.234 -21.703 1 72.38 106 GLU A CA 1
ATOM 812 C C . GLU A 1 106 ? 1.769 24.188 -20.297 1 72.38 106 GLU A C 1
ATOM 814 O O . GLU A 1 106 ? 2.971 23.984 -20.109 1 72.38 106 GLU A O 1
ATOM 819 N N . ALA A 1 107 ? 0.935 24.344 -19.375 1 72.5 107 ALA A N 1
ATOM 820 C CA . ALA A 1 107 ? 1.377 24.266 -17.984 1 72.5 107 ALA A CA 1
ATOM 821 C C . ALA A 1 107 ? 1.921 22.875 -17.656 1 72.5 107 ALA A C 1
ATOM 823 O O . ALA A 1 107 ? 2.943 22.75 -16.969 1 72.5 107 ALA A O 1
ATOM 824 N N . ILE A 1 108 ? 1.251 22 -18.094 1 69.38 108 ILE A N 1
ATOM 825 C CA . ILE A 1 108 ? 1.68 20.625 -17.875 1 69.38 108 ILE A CA 1
ATOM 826 C C . ILE A 1 108 ? 2.998 20.375 -18.609 1 69.38 108 ILE A C 1
ATOM 828 O O . ILE A 1 108 ? 3.91 19.75 -18.062 1 69.38 108 ILE A O 1
ATOM 832 N N . ARG A 1 109 ? 3.014 21 -19.719 1 63.94 109 ARG A N 1
ATOM 833 C CA . ARG A 1 109 ? 4.223 20.859 -20.531 1 63.94 109 ARG A CA 1
ATOM 834 C C . ARG A 1 109 ? 5.406 21.562 -19.859 1 63.94 109 ARG A C 1
ATOM 836 O O . ARG A 1 109 ? 6.516 21.031 -19.844 1 63.94 109 ARG A O 1
ATOM 843 N N . ARG A 1 110 ? 5.223 22.75 -19.312 1 60.94 110 ARG A N 1
ATOM 844 C CA . ARG A 1 110 ? 6.27 23.5 -18.625 1 60.94 110 ARG A CA 1
ATOM 845 C C . ARG A 1 110 ? 6.793 22.75 -17.422 1 60.94 110 ARG A C 1
ATOM 847 O O . ARG A 1 110 ? 7.996 22.766 -17.141 1 60.94 110 ARG A O 1
ATOM 854 N N . LEU A 1 111 ? 5.844 22.234 -16.688 1 57.88 111 LEU A N 1
ATOM 855 C CA . LEU A 1 111 ? 6.242 21.453 -15.523 1 57.88 111 LEU A CA 1
ATOM 856 C C . LEU A 1 111 ? 7.082 20.25 -15.93 1 57.88 111 LEU A C 1
ATOM 858 O O . LEU A 1 111 ? 8.055 19.906 -15.258 1 57.88 111 LEU A O 1
ATOM 862 N N . LYS A 1 112 ? 6.641 19.734 -16.891 1 47.28 112 LYS A N 1
ATOM 863 C CA . LYS A 1 112 ? 7.355 18.562 -17.406 1 47.28 112 LYS A CA 1
ATOM 864 C C . LYS A 1 112 ? 8.734 18.953 -17.922 1 47.28 112 LYS A C 1
ATOM 866 O O . LYS A 1 112 ? 9.688 18.188 -17.828 1 47.28 112 LYS A O 1
ATOM 871 N N . LEU A 1 113 ? 8.859 20.203 -18.469 1 44.78 113 LEU A N 1
ATOM 872 C CA . LEU A 1 113 ? 10.117 20.703 -19 1 44.78 113 LEU A CA 1
ATOM 873 C C . LEU A 1 113 ? 10.992 21.281 -17.891 1 44.78 113 LEU A C 1
ATOM 875 O O . LEU A 1 113 ? 12.148 21.625 -18.125 1 44.78 113 LEU A O 1
ATOM 879 N N . GLY A 1 114 ? 10.922 20.969 -16.641 1 42.81 114 GLY A N 1
ATOM 880 C CA . GLY A 1 114 ? 11.797 21.484 -15.586 1 42.81 114 GLY A CA 1
ATOM 881 C C . GLY A 1 114 ? 11.852 23 -15.531 1 42.81 114 GLY A C 1
ATOM 882 O O . GLY A 1 114 ? 12.805 23.562 -15.008 1 42.81 114 GLY A O 1
ATOM 883 N N . GLU A 1 115 ? 11.406 23.734 -16.312 1 36.22 115 GLU A N 1
ATOM 884 C CA . GLU A 1 115 ? 11.547 25.188 -16.172 1 36.22 115 GLU A CA 1
ATOM 885 C C . GLU A 1 115 ? 11.211 25.625 -14.75 1 36.22 115 GLU A C 1
ATOM 887 O O . GLU A 1 115 ? 10.055 25.578 -14.336 1 36.22 115 GLU A O 1
ATOM 892 N N . ASN A 1 116 ? 12.18 25.203 -13.914 1 31.97 116 ASN A N 1
ATOM 893 C CA . ASN A 1 116 ? 12.273 25.906 -12.648 1 31.97 116 ASN A CA 1
ATOM 894 C C . ASN A 1 116 ? 12.141 27.422 -12.836 1 31.97 116 ASN A C 1
ATOM 896 O O . ASN A 1 116 ? 12.969 28.047 -13.492 1 31.97 116 ASN A O 1
ATOM 900 N N . LYS A 1 117 ? 11.219 28.031 -13.188 1 32.69 117 LYS A N 1
ATOM 901 C CA . LYS A 1 117 ? 11.312 29.453 -12.906 1 32.69 117 LYS A CA 1
ATOM 902 C C . LYS A 1 117 ? 11.953 29.719 -11.547 1 32.69 117 LYS A C 1
ATOM 904 O O . LYS A 1 117 ? 11.461 29.219 -10.523 1 32.69 117 LYS A O 1
ATOM 909 N N . SER A 1 118 ? 13.336 29.844 -11.453 1 28.75 118 SER A N 1
ATOM 910 C CA . SER A 1 118 ? 13.938 30.688 -10.422 1 28.75 118 SER A CA 1
ATOM 911 C C . SER A 1 118 ? 13.094 31.938 -10.172 1 28.75 118 SER A C 1
ATOM 913 O O . SER A 1 118 ? 13.602 32.938 -9.68 1 28.75 118 SER A O 1
ATOM 915 N N . SER A 1 119 ? 12.211 32.406 -11.039 1 26.95 119 SER A N 1
ATOM 916 C CA . SER A 1 119 ? 11.781 33.719 -10.57 1 26.95 119 SER A CA 1
ATOM 917 C C . SER A 1 119 ? 11.641 33.75 -9.055 1 26.95 119 SER A C 1
ATOM 919 O O . SER A 1 119 ? 10.961 32.906 -8.477 1 26.95 119 SER A O 1
ATOM 921 N N . THR A 1 120 ? 12.672 34.188 -8.281 1 26.83 120 THR A N 1
ATOM 922 C CA . THR A 1 120 ? 12.75 35.062 -7.105 1 26.83 120 THR A CA 1
ATOM 923 C C . THR A 1 120 ? 11.438 35.812 -6.902 1 26.83 120 THR A C 1
ATOM 925 O O . THR A 1 120 ? 11.344 36.688 -6.035 1 26.83 120 THR A O 1
ATOM 928 N N . GLU A 1 121 ? 10.836 36.344 -8.016 1 27.53 121 GLU A N 1
ATOM 929 C CA . GLU A 1 121 ? 9.781 37.188 -7.477 1 27.53 121 GLU A CA 1
ATOM 930 C C . GLU A 1 121 ? 9.031 36.5 -6.34 1 27.53 121 GLU A C 1
ATOM 932 O O . GLU A 1 121 ? 8.477 35.406 -6.531 1 27.53 121 GLU A O 1
ATOM 937 N N . SER A 1 122 ? 9.539 36.5 -5.086 1 29.17 122 SER A N 1
ATOM 938 C CA . SER A 1 122 ? 9.031 36.688 -3.732 1 29.17 122 SER A CA 1
ATOM 939 C C . SER A 1 122 ? 7.539 37.031 -3.744 1 29.17 122 SER A C 1
ATOM 941 O O . SER A 1 122 ? 6.98 37.438 -2.729 1 29.17 122 SER A O 1
ATOM 943 N N . ASN A 1 123 ? 7.066 37.625 -4.891 1 28.16 123 ASN A N 1
ATOM 944 C CA . ASN A 1 123 ? 5.754 38.188 -4.586 1 28.16 123 ASN A CA 1
ATOM 945 C C . ASN A 1 123 ? 4.891 37.188 -3.805 1 28.16 123 ASN A C 1
ATOM 947 O O . ASN A 1 123 ? 5.098 35.969 -3.883 1 28.16 123 ASN A O 1
ATOM 951 N N . LEU A 1 124 ? 3.938 37.75 -2.984 1 29.73 124 LEU A N 1
ATOM 952 C CA . LEU A 1 124 ? 2.926 37.438 -1.98 1 29.73 124 LEU A CA 1
ATOM 953 C C . LEU A 1 124 ? 2.033 36.281 -2.439 1 29.73 124 LEU A C 1
ATOM 955 O O . LEU A 1 124 ? 0.925 36.531 -2.93 1 29.73 124 LEU A O 1
ATOM 959 N N . VAL A 1 125 ? 2.43 35.594 -3.381 1 33.22 125 VAL A N 1
ATOM 960 C CA . VAL A 1 125 ? 1.359 34.625 -3.627 1 33.22 125 VAL A CA 1
ATOM 961 C C . VAL A 1 125 ? 0.943 33.969 -2.312 1 33.22 125 VAL A C 1
ATOM 963 O O . VAL A 1 125 ? 1.793 33.531 -1.541 1 33.22 125 VAL A O 1
ATOM 966 N N . GLY A 1 126 ? -0.055 34.281 -1.853 1 32.47 126 GLY A N 1
ATOM 967 C CA . GLY A 1 126 ? -0.644 33.844 -0.597 1 32.47 126 GLY A CA 1
ATOM 968 C C . GLY A 1 126 ? -0.492 32.375 -0.351 1 32.47 126 GLY A C 1
ATOM 969 O O . GLY A 1 126 ? -0.188 31.609 -1.272 1 32.47 126 GLY A O 1
ATOM 970 N N . PRO A 1 127 ? -0.108 31.891 0.871 1 40.44 127 PRO A N 1
ATOM 971 C CA . PRO A 1 127 ? -0.043 30.516 1.364 1 40.44 127 PRO A CA 1
ATOM 972 C C . PRO A 1 127 ? -0.873 29.547 0.523 1 40.44 127 PRO A C 1
ATOM 974 O O . PRO A 1 127 ? -0.576 28.344 0.478 1 40.44 127 PRO A O 1
ATOM 977 N N . SER A 1 128 ? -1.866 30.047 -0.237 1 41.66 128 SER A N 1
ATOM 978 C CA . SER A 1 128 ? -2.846 29.234 -0.951 1 41.66 128 SER A CA 1
ATOM 979 C C . SER A 1 128 ? -2.252 28.641 -2.225 1 41.66 128 SER A C 1
ATOM 981 O O . SER A 1 128 ? -2.826 27.719 -2.816 1 41.66 128 SER A O 1
ATOM 983 N N . GLN A 1 129 ? -1.049 29.109 -2.797 1 46.97 129 GLN A N 1
ATOM 984 C CA . GLN A 1 129 ? -0.538 28.703 -4.102 1 46.97 129 GLN A CA 1
ATOM 985 C C . GLN A 1 129 ? 0.509 27.594 -3.963 1 46.97 129 GLN A C 1
ATOM 987 O O . GLN A 1 129 ? 0.909 26.984 -4.957 1 46.97 129 GLN A O 1
ATOM 992 N N . LEU A 1 130 ? 0.817 27.312 -2.834 1 60.09 130 LEU A N 1
ATOM 993 C CA . LEU A 1 130 ? 1.848 26.312 -2.604 1 60.09 130 LEU A CA 1
ATOM 994 C C . LEU A 1 130 ? 1.252 24.906 -2.639 1 60.09 130 LEU A C 1
ATOM 996 O O . LEU A 1 130 ? 0.117 24.688 -2.207 1 60.09 130 LEU A O 1
ATOM 1000 N N . GLY A 1 131 ? 1.972 24.078 -3.551 1 72.19 131 GLY A N 1
ATOM 1001 C CA . GLY A 1 131 ? 1.582 22.688 -3.443 1 72.19 131 GLY A CA 1
ATOM 1002 C C . GLY A 1 131 ? 1.5 22.203 -2.01 1 72.19 131 GLY A C 1
ATOM 1003 O O . GLY A 1 131 ? 1.974 22.875 -1.092 1 72.19 131 GLY A O 1
ATOM 1004 N N . PHE A 1 132 ? 0.908 21.266 -1.828 1 83.12 132 PHE A N 1
ATOM 1005 C CA . PHE A 1 132 ? 0.634 20.734 -0.496 1 83.12 132 PHE A CA 1
ATOM 1006 C C . PHE A 1 132 ? 1.926 20.562 0.295 1 83.12 132 PHE A C 1
ATOM 1008 O O . PHE A 1 132 ? 2.021 21.016 1.44 1 83.12 132 PHE A O 1
ATOM 1015 N N . MET A 1 133 ? 2.938 19.922 -0.353 1 85.5 133 MET A N 1
ATOM 1016 C CA . MET A 1 133 ? 4.18 19.656 0.372 1 85.5 133 MET A CA 1
ATOM 1017 C C . MET A 1 133 ? 4.891 20.953 0.713 1 85.5 133 MET A C 1
ATOM 1019 O O . MET A 1 133 ? 5.512 21.078 1.771 1 85.5 133 MET A O 1
ATOM 1023 N N . ALA A 1 134 ? 4.773 21.844 -0.154 1 82.19 134 ALA A N 1
ATOM 1024 C CA . ALA A 1 134 ? 5.375 23.156 0.124 1 82.19 134 ALA A CA 1
ATOM 1025 C C . ALA A 1 134 ? 4.684 23.828 1.298 1 82.19 134 ALA A C 1
ATOM 1027 O O . ALA A 1 134 ? 5.34 24.438 2.154 1 82.19 134 ALA A O 1
ATOM 1028 N N . ARG A 1 135 ? 3.371 23.797 1.316 1 87.38 135 ARG A N 1
ATOM 1029 C CA . ARG A 1 135 ? 2.623 24.344 2.439 1 87.38 135 ARG A CA 1
ATOM 1030 C C . ARG A 1 135 ? 2.98 23.641 3.74 1 87.38 135 ARG A C 1
ATOM 1032 O O . ARG A 1 135 ? 3.109 24.281 4.785 1 87.38 135 ARG A O 1
ATOM 1039 N N . MET A 1 136 ? 3.176 22.359 3.578 1 93.06 136 MET A N 1
ATOM 1040 C CA . MET A 1 136 ? 3.57 21.594 4.754 1 93.06 136 MET A CA 1
ATOM 1041 C C . MET A 1 136 ? 4.961 22 5.23 1 93.06 136 MET A C 1
ATOM 1043 O O . MET A 1 136 ? 5.199 22.109 6.434 1 93.06 136 MET A O 1
ATOM 1047 N N . ASP A 1 137 ? 5.836 22.234 4.281 1 90.62 137 ASP A N 1
ATOM 1048 C CA . ASP A 1 137 ? 7.184 22.672 4.629 1 90.62 137 ASP A CA 1
ATOM 1049 C C . ASP A 1 137 ? 7.141 24 5.387 1 90.62 137 ASP A C 1
ATOM 1051 O O . ASP A 1 137 ? 7.812 24.156 6.41 1 90.62 137 ASP A O 1
ATOM 1055 N N . VAL A 1 138 ? 6.371 24.844 4.887 1 90.19 138 VAL A N 1
ATOM 1056 C CA . VAL A 1 138 ? 6.23 26.156 5.516 1 90.19 138 VAL A CA 1
ATOM 1057 C C . VAL A 1 138 ? 5.625 26 6.91 1 90.19 138 VAL A C 1
ATOM 1059 O O . VAL A 1 138 ? 6.102 26.594 7.875 1 90.19 138 VAL A O 1
ATOM 1062 N N . TRP A 1 139 ? 4.652 25.203 7.004 1 94.88 139 TRP A N 1
ATOM 1063 C CA . TRP A 1 139 ? 3.973 25 8.281 1 94.88 139 TRP A CA 1
ATOM 1064 C C . TRP A 1 139 ? 4.922 24.406 9.312 1 94.88 139 TRP A C 1
ATOM 1066 O O . TRP A 1 139 ? 4.992 24.875 10.445 1 94.88 139 TRP A O 1
ATOM 1076 N N . ILE A 1 140 ? 5.637 23.375 8.922 1 95.88 140 ILE A N 1
ATOM 1077 C CA . ILE A 1 140 ? 6.562 22.719 9.828 1 95.88 140 ILE A CA 1
ATOM 1078 C C . ILE A 1 140 ? 7.66 23.688 10.25 1 95.88 140 ILE A C 1
ATOM 1080 O O . ILE A 1 140 ? 8.008 23.766 11.43 1 95.88 140 ILE A O 1
ATOM 1084 N N . ALA A 1 141 ? 8.148 24.422 9.344 1 91.44 141 ALA A N 1
ATOM 1085 C CA . ALA A 1 141 ? 9.242 25.344 9.609 1 91.44 141 ALA A CA 1
ATOM 1086 C C . ALA A 1 141 ? 8.812 26.438 10.586 1 91.44 141 ALA A C 1
ATOM 1088 O O . ALA A 1 141 ? 9.625 26.922 11.383 1 91.44 141 ALA A O 1
ATOM 1089 N N . SER A 1 142 ? 7.59 26.828 10.484 1 89.81 142 SER A N 1
ATOM 1090 C CA . SER A 1 142 ? 7.094 27.922 11.32 1 89.81 142 SER A CA 1
ATOM 1091 C C . SER A 1 142 ? 6.512 27.391 12.625 1 89.81 142 SER A C 1
ATOM 1093 O O . SER A 1 142 ? 6.148 28.172 13.508 1 89.81 142 SER A O 1
ATOM 1095 N N . SER A 1 143 ? 6.406 26.062 12.719 1 91.75 143 SER A N 1
ATOM 1096 C CA . SER A 1 143 ? 5.762 25.438 13.867 1 91.75 143 SER A CA 1
ATOM 1097 C C . SER A 1 143 ? 6.719 25.328 15.055 1 91.75 143 SER A C 1
ATOM 1099 O O . SER A 1 143 ? 7.93 25.172 14.867 1 91.75 143 SER A O 1
ATOM 1101 N N . ASP A 1 144 ? 6.215 25.516 16.25 1 92.62 144 ASP A N 1
ATOM 1102 C CA . ASP A 1 144 ? 7.008 25.25 17.453 1 92.62 144 ASP A CA 1
ATOM 1103 C C . ASP A 1 144 ? 6.934 23.781 17.859 1 92.62 144 ASP A C 1
ATOM 1105 O O . ASP A 1 144 ? 7.379 23.406 18.953 1 92.62 144 ASP A O 1
ATOM 1109 N N . LEU A 1 145 ? 6.266 22.906 17.094 1 95.94 145 LEU A N 1
ATOM 1110 C CA . LEU A 1 145 ? 6.215 21.453 17.172 1 95.94 145 LEU A CA 1
ATOM 1111 C C . LEU A 1 145 ? 5.445 21.016 18.422 1 95.94 145 LEU A C 1
ATOM 1113 O O . LEU A 1 145 ? 5.547 19.859 18.828 1 95.94 145 LEU A O 1
ATOM 1117 N N . VAL A 1 146 ? 4.625 21.906 18.984 1 95.25 146 VAL A N 1
ATOM 1118 C CA . VAL A 1 146 ? 3.818 21.594 20.156 1 95.25 146 VAL A CA 1
ATOM 1119 C C . VAL A 1 146 ? 2.766 20.547 19.797 1 95.25 146 VAL A C 1
ATOM 1121 O O . VAL A 1 146 ? 2.424 19.703 20.625 1 95.25 146 VAL A O 1
ATOM 1124 N N . HIS A 1 147 ? 2.252 20.594 18.5 1 95.94 147 HIS A N 1
ATOM 1125 C CA . HIS A 1 147 ? 1.277 19.625 18.031 1 95.94 147 HIS A CA 1
ATOM 1126 C C . HIS A 1 147 ? 1.804 18.203 18.188 1 95.94 147 HIS A C 1
ATOM 1128 O O . HIS A 1 147 ? 1.026 17.266 18.391 1 95.94 147 HIS A O 1
ATOM 1134 N N . PHE A 1 148 ? 3.117 18.031 18.125 1 97.38 148 PHE A N 1
ATOM 1135 C CA . PHE A 1 148 ? 3.744 16.719 18.109 1 97.38 148 PHE A CA 1
ATOM 1136 C C . PHE A 1 148 ? 4.402 16.422 19.453 1 97.38 148 PHE A C 1
ATOM 1138 O O . PHE A 1 148 ? 5.27 15.555 19.547 1 97.38 148 PHE A O 1
ATOM 1145 N N . ASP A 1 149 ? 4.121 17.266 20.469 1 94.56 149 ASP A N 1
ATOM 1146 C CA . ASP A 1 149 ? 4.656 17.141 21.812 1 94.56 149 ASP A CA 1
ATOM 1147 C C . ASP A 1 149 ? 6.18 17.25 21.812 1 94.56 149 ASP A C 1
ATOM 1149 O O . ASP A 1 149 ? 6.863 16.469 22.469 1 94.56 149 ASP A O 1
ATOM 1153 N N . SER A 1 150 ? 6.664 18.078 21 1 96.44 150 SER A N 1
ATOM 1154 C CA . SER A 1 150 ? 8.109 18.172 20.828 1 96.44 150 SER A CA 1
ATOM 1155 C C . SER A 1 150 ? 8.555 19.641 20.797 1 96.44 150 SER A C 1
ATOM 1157 O O . SER A 1 150 ? 9.32 20.031 19.922 1 96.44 150 SER A O 1
ATOM 1159 N N . TYR A 1 151 ? 8.023 20.391 21.781 1 93.88 151 TYR A N 1
ATOM 1160 C CA . TYR A 1 151 ? 8.469 21.766 21.891 1 93.88 151 TYR A CA 1
ATOM 1161 C C . TYR A 1 151 ? 9.992 21.844 21.938 1 93.88 151 TYR A C 1
ATOM 1163 O O . TYR A 1 151 ? 10.641 21.062 22.625 1 93.88 151 TYR A O 1
ATOM 1171 N N . ARG A 1 152 ? 10.594 22.781 21.109 1 91.75 152 ARG A N 1
ATOM 1172 C CA . ARG A 1 152 ? 12.031 23 21 1 91.75 152 ARG A CA 1
ATOM 1173 C C . ARG A 1 152 ? 12.711 21.797 20.359 1 91.75 152 ARG A C 1
ATOM 1175 O O . ARG A 1 152 ? 13.93 21.641 20.469 1 91.75 152 ARG A O 1
ATOM 1182 N N . GLY A 1 153 ? 11.93 20.844 19.828 1 95.75 153 GLY A N 1
ATOM 1183 C CA . GLY A 1 153 ? 12.492 19.719 19.109 1 95.75 153 GLY A CA 1
ATOM 1184 C C . GLY A 1 153 ? 12.984 20.062 17.719 1 95.75 153 GLY A C 1
ATOM 1185 O O . GLY A 1 153 ? 13.148 21.25 17.406 1 95.75 153 GLY A O 1
ATOM 1186 N N . THR A 1 154 ? 13.305 19.016 16.984 1 97.25 154 THR A N 1
ATOM 1187 C CA . THR A 1 154 ? 13.82 19.188 15.633 1 97.25 154 THR A CA 1
ATOM 1188 C C . THR A 1 154 ? 13 18.391 14.633 1 97.25 154 THR A C 1
ATOM 1190 O O . THR A 1 154 ? 12.688 17.219 14.883 1 97.25 154 THR A O 1
ATOM 1193 N N . ALA A 1 155 ? 12.625 19.062 13.617 1 98.12 155 ALA A N 1
ATOM 1194 C CA . ALA A 1 155 ? 11.953 18.375 12.508 1 98.12 155 ALA A CA 1
ATOM 1195 C C . ALA A 1 155 ? 12.938 18.047 11.398 1 98.12 155 ALA A C 1
ATOM 1197 O O . ALA A 1 155 ? 13.758 18.875 11.008 1 98.12 155 ALA A O 1
ATOM 1198 N N . PHE A 1 156 ? 12.852 16.828 10.969 1 97.75 156 PHE A N 1
ATOM 1199 C CA . PHE A 1 156 ? 13.648 16.375 9.828 1 97.75 156 PHE A CA 1
ATOM 1200 C C . PHE A 1 156 ? 12.75 16.109 8.617 1 97.75 156 PHE A C 1
ATOM 1202 O O . PHE A 1 156 ? 11.797 15.344 8.711 1 97.75 156 PHE A O 1
ATOM 1209 N N . ARG A 1 157 ? 13.039 16.703 7.535 1 95.94 157 ARG A N 1
ATOM 1210 C CA . ARG A 1 157 ? 12.336 16.422 6.285 1 95.94 157 ARG A CA 1
ATOM 1211 C C . ARG A 1 157 ? 12.844 15.141 5.652 1 95.94 157 ARG A C 1
ATOM 1213 O O . ARG A 1 157 ? 14.031 15.008 5.352 1 95.94 157 ARG A O 1
ATOM 1220 N N . LEU A 1 158 ? 11.914 14.25 5.48 1 94.12 158 LEU A N 1
ATOM 1221 C CA . LEU A 1 158 ? 12.297 12.945 4.953 1 94.12 158 LEU A CA 1
ATOM 1222 C C . LEU A 1 158 ? 12.141 12.898 3.436 1 94.12 158 LEU A C 1
ATOM 1224 O O . LEU A 1 158 ? 11.125 13.359 2.9 1 94.12 158 LEU A O 1
ATOM 1228 N N . LYS A 1 159 ? 13.07 12.328 2.854 1 83.44 159 LYS A N 1
ATOM 1229 C CA . LYS A 1 159 ? 12.961 12.031 1.429 1 83.44 159 LYS A CA 1
ATOM 1230 C C . LYS A 1 159 ? 12.148 10.758 1.195 1 83.44 159 LYS A C 1
ATOM 1232 O O . LYS A 1 159 ? 12.242 9.805 1.966 1 83.44 159 LYS A O 1
ATOM 1237 N N . PRO A 1 160 ? 11.359 10.805 0.077 1 79.06 160 PRO A N 1
ATOM 1238 C CA . PRO A 1 160 ? 10.617 9.586 -0.23 1 79.06 160 PRO A CA 1
ATOM 1239 C C . PRO A 1 160 ? 11.531 8.383 -0.459 1 79.06 160 PRO A C 1
ATOM 1241 O O . PRO A 1 160 ? 12.609 8.523 -1.033 1 79.06 160 PRO A O 1
ATOM 1244 N N . CYS A 1 161 ? 11.078 7.246 0.081 1 85.94 161 CYS A N 1
ATOM 1245 C CA . CYS A 1 161 ? 11.812 5.988 -0.017 1 85.94 161 CYS A CA 1
ATOM 1246 C C . CYS A 1 161 ? 10.875 4.848 -0.415 1 85.94 161 CYS A C 1
ATOM 1248 O O . CYS A 1 161 ? 9.844 4.637 0.217 1 85.94 161 CYS A O 1
ATOM 1250 N N . LEU A 1 162 ? 11.188 4.109 -1.458 1 90.75 162 LEU A N 1
ATOM 1251 C CA . LEU A 1 162 ? 10.43 2.961 -1.936 1 90.75 162 LEU A CA 1
ATOM 1252 C C . LEU A 1 162 ? 8.945 3.301 -2.049 1 90.75 162 LEU A C 1
ATOM 1254 O O . LEU A 1 162 ? 8.094 2.557 -1.556 1 90.75 162 LEU A O 1
ATOM 1258 N N . GLY A 1 163 ? 8.641 4.492 -2.561 1 82.31 163 GLY A N 1
ATOM 1259 C CA . GLY A 1 163 ? 7.27 4.891 -2.838 1 82.31 163 GLY A CA 1
ATOM 1260 C C . GLY A 1 163 ? 6.516 5.336 -1.6 1 82.31 163 GLY A C 1
ATOM 1261 O O . GLY A 1 163 ? 5.301 5.551 -1.648 1 82.31 163 GLY A O 1
ATOM 1262 N N . SER A 1 164 ? 7.203 5.445 -0.513 1 82.94 164 SER A N 1
ATOM 1263 C CA . SER A 1 164 ? 6.551 5.914 0.705 1 82.94 164 SER A CA 1
ATOM 1264 C C . SER A 1 164 ? 6.195 7.395 0.611 1 82.94 164 SER A C 1
ATOM 1266 O O . SER A 1 164 ? 6.766 8.125 -0.205 1 82.94 164 SER A O 1
ATOM 1268 N N . CYS A 1 165 ? 5.281 7.75 1.429 1 82.25 165 CYS A N 1
ATOM 1269 C CA . CYS A 1 165 ? 4.863 9.148 1.495 1 82.25 165 CYS A CA 1
ATOM 1270 C C . CYS A 1 165 ? 5.996 10.031 1.999 1 82.25 165 CYS A C 1
ATOM 1272 O O . CYS A 1 165 ? 6.75 9.633 2.893 1 82.25 165 CYS A O 1
ATOM 1274 N N . PRO A 1 166 ? 6.09 11.211 1.317 1 86.88 166 PRO A N 1
ATOM 1275 C CA . PRO A 1 166 ? 6.973 12.188 1.964 1 86.88 166 PRO A CA 1
ATOM 1276 C C . PRO A 1 166 ? 6.48 12.602 3.348 1 86.88 166 PRO A C 1
ATOM 1278 O O . PRO A 1 166 ? 5.324 12.359 3.693 1 86.88 166 PRO A O 1
ATOM 1281 N N . GLY A 1 167 ? 7.426 13.133 4.129 1 95 167 GLY A N 1
ATOM 1282 C CA . GLY A 1 167 ? 7.008 13.547 5.461 1 95 167 GLY A CA 1
ATOM 1283 C C . GLY A 1 167 ? 8.148 14.047 6.316 1 95 167 GLY A C 1
ATOM 1284 O O . GLY A 1 167 ? 9.117 14.609 5.801 1 95 167 GLY A O 1
ATOM 1285 N N . TYR A 1 168 ? 7.926 13.961 7.621 1 97.44 168 TYR A N 1
ATOM 1286 C CA . TYR A 1 168 ? 8.852 14.523 8.594 1 97.44 168 TYR A CA 1
ATOM 1287 C C . TYR A 1 168 ? 9.023 13.578 9.781 1 97.44 168 TYR A C 1
ATOM 1289 O O . TYR A 1 168 ? 8.07 12.922 10.211 1 97.44 168 TYR A O 1
ATOM 1297 N N . LEU A 1 169 ? 10.211 13.484 10.219 1 98.06 169 LEU A N 1
ATOM 1298 C CA . LEU A 1 169 ? 10.453 12.898 11.531 1 98.06 169 LEU A CA 1
ATOM 1299 C C . LEU A 1 169 ? 10.672 13.992 12.578 1 98.06 169 LEU A C 1
ATOM 1301 O O . LEU A 1 169 ? 11.5 14.883 12.383 1 98.06 169 LEU A O 1
ATOM 1305 N N . ILE A 1 170 ? 9.898 13.922 13.594 1 98.5 170 ILE A N 1
ATOM 1306 C CA . ILE A 1 170 ? 9.984 14.914 14.656 1 98.5 170 ILE A CA 1
ATOM 1307 C C . ILE A 1 170 ? 10.719 14.32 15.859 1 98.5 170 ILE A C 1
ATOM 1309 O O . ILE A 1 170 ? 10.328 13.273 16.375 1 98.5 170 ILE A O 1
ATOM 1313 N N . ASN A 1 171 ? 11.766 14.969 16.25 1 97.88 171 ASN A N 1
ATOM 1314 C CA . ASN A 1 171 ? 12.492 14.594 17.469 1 97.88 171 ASN A CA 1
ATOM 1315 C C . ASN A 1 171 ? 12.227 15.562 18.609 1 97.88 171 ASN A C 1
ATOM 1317 O O . ASN A 1 171 ? 12.062 16.766 18.375 1 97.88 171 ASN A O 1
ATOM 1321 N N . THR A 1 172 ? 12.164 15.016 19.75 1 97 172 THR A N 1
ATOM 1322 C CA . THR A 1 172 ? 12.094 15.852 20.953 1 97 172 THR A CA 1
ATOM 1323 C C . THR A 1 172 ? 13.398 16.625 21.141 1 97 172 THR A C 1
ATOM 1325 O O . THR A 1 172 ? 14.367 16.406 20.406 1 97 172 THR A O 1
ATOM 1328 N N . GLU A 1 173 ? 13.32 17.484 22.094 1 93.75 173 GLU A N 1
ATOM 1329 C CA . GLU A 1 173 ? 14.5 18.281 22.422 1 93.75 173 GLU A CA 1
ATOM 1330 C C . GLU A 1 173 ? 15.688 17.391 22.766 1 93.75 173 GLU A C 1
ATOM 1332 O O . GLU A 1 173 ? 16.828 17.719 22.484 1 93.75 173 GLU A O 1
ATOM 1337 N N . ASN A 1 174 ? 15.414 16.203 23.312 1 94.75 174 ASN A N 1
ATOM 1338 C CA . ASN A 1 174 ? 16.469 15.281 23.719 1 94.75 174 ASN A CA 1
ATOM 1339 C C . ASN A 1 174 ? 16.906 14.383 22.562 1 94.75 174 ASN A C 1
ATOM 1341 O O . ASN A 1 174 ? 17.688 13.461 22.75 1 94.75 174 ASN A O 1
ATOM 1345 N N . GLY A 1 175 ? 16.312 14.555 21.422 1 93.94 175 GLY A N 1
ATOM 1346 C CA . GLY A 1 175 ? 16.766 13.852 20.234 1 93.94 175 GLY A CA 1
ATOM 1347 C C . GLY A 1 175 ? 16 12.562 19.984 1 93.94 175 GLY A C 1
ATOM 1348 O O . GLY A 1 175 ? 16.328 11.82 19.062 1 93.94 175 GLY A O 1
ATOM 1349 N N . GLN A 1 176 ? 15.023 12.266 20.828 1 96.56 176 GLN A N 1
ATOM 1350 C CA . GLN A 1 176 ? 14.242 11.047 20.641 1 96.56 176 GLN A CA 1
ATOM 1351 C C . GLN A 1 176 ? 13.078 11.281 19.688 1 96.56 176 GLN A C 1
ATOM 1353 O O . GLN A 1 176 ? 12.438 12.336 19.719 1 96.56 176 GLN A O 1
ATOM 1358 N N . PRO A 1 177 ? 12.852 10.297 18.828 1 97.31 177 PRO A N 1
ATOM 1359 C CA . PRO A 1 177 ? 11.695 10.461 17.938 1 97.31 177 PRO A CA 1
ATOM 1360 C C . PRO A 1 177 ? 10.375 10.539 18.703 1 97.31 177 PRO A C 1
ATOM 1362 O O . PRO A 1 177 ? 10.148 9.773 19.641 1 97.31 177 PRO A O 1
ATOM 1365 N N . SER A 1 178 ? 9.555 11.453 18.328 1 97.69 178 SER A N 1
ATOM 1366 C CA . SER A 1 178 ? 8.25 11.609 18.953 1 97.69 178 SER A CA 1
ATOM 1367 C C . SER A 1 178 ? 7.125 11.32 17.969 1 97.69 178 SER A C 1
ATOM 1369 O O . SER A 1 178 ? 6.074 10.797 18.344 1 97.69 178 SER A O 1
ATOM 1371 N N . ALA A 1 179 ? 7.359 11.711 16.719 1 98.38 179 ALA A N 1
ATOM 1372 C CA . ALA A 1 179 ? 6.309 11.547 15.719 1 98.38 179 ALA A CA 1
ATOM 1373 C C . ALA A 1 179 ? 6.898 11.336 14.328 1 98.38 179 ALA A C 1
ATOM 1375 O O . ALA A 1 179 ? 7.906 11.953 13.977 1 98.38 179 ALA A O 1
ATOM 1376 N N . LEU A 1 180 ? 6.371 10.438 13.625 1 97.94 180 LEU A N 1
ATOM 1377 C CA . LEU A 1 180 ? 6.555 10.344 12.18 1 97.94 180 LEU A CA 1
ATOM 1378 C C . LEU A 1 180 ? 5.355 10.93 11.438 1 97.94 180 LEU A C 1
ATOM 1380 O O . LEU A 1 180 ? 4.23 10.438 11.586 1 97.94 180 LEU A O 1
ATOM 1384 N N . VAL A 1 181 ? 5.578 11.969 10.688 1 98.12 181 VAL A N 1
ATOM 1385 C CA . VAL A 1 181 ? 4.52 12.656 9.953 1 98.12 181 VAL A CA 1
ATOM 1386 C C . VAL A 1 181 ? 4.605 12.305 8.469 1 98.12 181 VAL A C 1
ATOM 1388 O O . VAL A 1 181 ? 5.59 12.633 7.805 1 98.12 181 VAL A O 1
ATOM 1391 N N . LEU A 1 182 ? 3.598 11.656 8.023 1 96.25 182 LEU A N 1
ATOM 1392 C CA . LEU A 1 182 ? 3.512 11.289 6.617 1 96.25 182 LEU A CA 1
ATOM 1393 C C . LEU A 1 182 ? 2.457 12.125 5.898 1 96.25 182 LEU A C 1
ATOM 1395 O O . LEU A 1 182 ? 1.334 12.266 6.387 1 96.25 182 LEU A O 1
ATOM 1399 N N . CYS A 1 183 ? 2.877 12.672 4.793 1 93.56 183 CYS A N 1
ATOM 1400 C CA . CYS A 1 183 ? 2.002 13.57 4.043 1 93.56 183 CYS A CA 1
ATOM 1401 C C . CYS A 1 183 ? 1.445 12.875 2.805 1 93.56 183 CYS A C 1
ATOM 1403 O O . CYS A 1 183 ? 2.205 12.398 1.96 1 93.56 183 CYS A O 1
ATOM 1405 N N . LYS A 1 184 ? 0.211 12.781 2.799 1 89.56 184 LYS A N 1
ATOM 1406 C CA . LYS A 1 184 ? -0.422 12.117 1.663 1 89.56 184 LYS A CA 1
ATOM 1407 C C . LYS A 1 184 ? -1.206 13.109 0.812 1 89.56 184 LYS A C 1
ATOM 1409 O O . LYS A 1 184 ? -2.154 13.734 1.292 1 89.56 184 LYS A O 1
ATOM 1414 N N . GLN A 1 185 ? -0.675 13.133 -0.368 1 75.06 185 GLN A N 1
ATOM 1415 C CA . GLN A 1 185 ? -1.389 13.945 -1.351 1 75.06 185 GLN A CA 1
ATOM 1416 C C . GLN A 1 185 ? -2.445 13.117 -2.08 1 75.06 185 GLN A C 1
ATOM 1418 O O . GLN A 1 185 ? -2.238 11.93 -2.342 1 75.06 185 GLN A O 1
ATOM 1423 N N . GLY A 1 186 ? -3.58 13.586 -2.186 1 62.75 186 GLY A N 1
ATOM 1424 C CA . GLY A 1 186 ? -4.656 12.875 -2.859 1 62.75 186 GLY A CA 1
ATOM 1425 C C . GLY A 1 186 ? -4.293 12.438 -4.266 1 62.75 186 GLY A C 1
ATOM 1426 O O . GLY A 1 186 ? -3.504 13.094 -4.941 1 62.75 186 GLY A O 1
ATOM 1427 N N . SER A 1 187 ? -4.406 11.055 -4.492 1 55.44 187 SER A N 1
ATOM 1428 C CA . SER A 1 187 ? -4.332 10.562 -5.863 1 55.44 187 SER A CA 1
ATOM 1429 C C . SER A 1 187 ? -5.715 10.219 -6.402 1 55.44 187 SER A C 1
ATOM 1431 O O . SER A 1 187 ? -6.52 9.594 -5.707 1 55.44 187 SER A O 1
ATOM 1433 N N . GLY A 1 188 ? -6.238 10.945 -7.254 1 50.47 188 GLY A N 1
ATOM 1434 C CA . GLY A 1 188 ? -7.609 10.812 -7.723 1 50.47 188 GLY A CA 1
ATOM 1435 C C . GLY A 1 188 ? -7.867 9.5 -8.445 1 50.47 188 GLY A C 1
ATOM 1436 O O . GLY A 1 188 ? -9.016 9.141 -8.688 1 50.47 188 GLY A O 1
ATOM 1437 N N . TRP A 1 189 ? -6.926 8.633 -8.68 1 51.38 189 TRP A N 1
ATOM 1438 C CA . TRP A 1 189 ? -7.219 7.555 -9.617 1 51.38 189 TRP A CA 1
ATOM 1439 C C . TRP A 1 189 ? -7.375 6.227 -8.883 1 51.38 189 TRP A C 1
ATOM 1441 O O . TRP A 1 189 ? -7.867 5.25 -9.453 1 51.38 189 TRP A O 1
ATOM 1451 N N . ARG A 1 190 ? -7.016 6.277 -7.609 1 71.56 190 ARG A N 1
ATOM 1452 C CA . ARG A 1 190 ? -7.105 5.012 -6.883 1 71.56 190 ARG A CA 1
ATOM 1453 C C . ARG A 1 190 ? -8.297 5.012 -5.93 1 71.56 190 ARG A C 1
ATOM 1455 O O . ARG A 1 190 ? -8.711 6.066 -5.441 1 71.56 190 ARG A O 1
ATOM 1462 N N . ASP A 1 191 ? -8.891 3.914 -5.844 1 77.25 191 ASP A N 1
ATOM 1463 C CA . ASP A 1 191 ? -9.969 3.756 -4.879 1 77.25 191 ASP A CA 1
ATOM 1464 C C . ASP A 1 191 ? -9.539 4.211 -3.486 1 77.25 191 ASP A C 1
ATOM 1466 O O . ASP A 1 191 ? -8.562 3.697 -2.936 1 77.25 191 ASP A O 1
ATOM 1470 N N . PRO A 1 192 ? -10.266 5.16 -2.943 1 85.31 192 PRO A N 1
ATOM 1471 C CA . PRO A 1 192 ? -9.852 5.715 -1.652 1 85.31 192 PRO A CA 1
ATOM 1472 C C . PRO A 1 192 ? -9.805 4.66 -0.546 1 85.31 192 PRO A C 1
ATOM 1474 O O . PRO A 1 192 ? -8.953 4.727 0.338 1 85.31 192 PRO A O 1
ATOM 1477 N N . ALA A 1 193 ? -10.719 3.748 -0.605 1 89.81 193 ALA A N 1
ATOM 1478 C CA . ALA A 1 193 ? -10.742 2.715 0.427 1 89.81 193 ALA A CA 1
ATOM 1479 C C . ALA A 1 193 ? -9.492 1.84 0.349 1 89.81 193 ALA A C 1
ATOM 1481 O O . ALA A 1 193 ? -8.906 1.494 1.377 1 89.81 193 ALA A O 1
ATOM 1482 N N . GLY A 1 194 ? -9.133 1.531 -0.879 1 91.06 194 GLY A N 1
ATOM 1483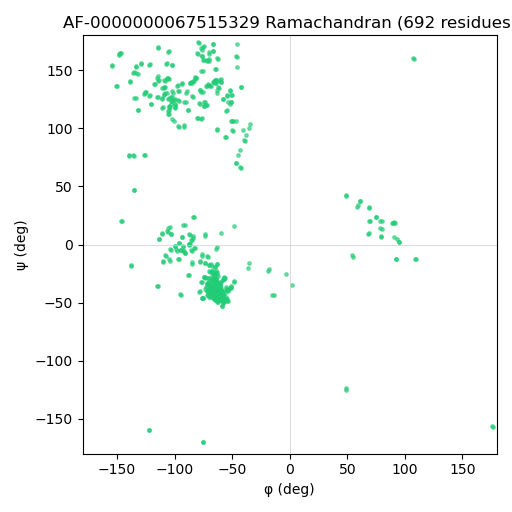 C CA . GLY A 1 194 ? -7.914 0.758 -1.07 1 91.06 194 GLY A CA 1
ATOM 1484 C C . GLY A 1 194 ? -6.66 1.498 -0.641 1 91.06 194 GLY A C 1
ATOM 1485 O O . GLY A 1 194 ? -5.773 0.915 -0.015 1 91.06 194 GLY A O 1
ATOM 1486 N N . VAL A 1 195 ? -6.652 2.74 -0.951 1 90.75 195 VAL A N 1
ATOM 1487 C CA . VAL A 1 195 ? -5.512 3.562 -0.564 1 90.75 195 VAL A CA 1
ATOM 1488 C C . VAL A 1 195 ? -5.445 3.674 0.957 1 90.75 195 VAL A C 1
ATOM 1490 O O . VAL A 1 195 ? -4.367 3.578 1.547 1 90.75 195 VAL A O 1
ATOM 1493 N N . ALA A 1 196 ? -6.559 3.82 1.575 1 95.44 196 ALA A N 1
ATOM 1494 C CA . ALA A 1 196 ? -6.617 3.914 3.031 1 95.44 196 ALA A CA 1
ATOM 1495 C C . ALA A 1 196 ? -6.062 2.65 3.684 1 95.44 196 ALA A C 1
ATOM 1497 O O . ALA A 1 196 ? -5.305 2.729 4.652 1 95.44 196 ALA A O 1
ATOM 1498 N N . ARG A 1 197 ? -6.406 1.541 3.152 1 96.19 197 ARG A N 1
ATOM 1499 C CA . ARG A 1 197 ? -5.875 0.282 3.664 1 96.19 197 ARG A CA 1
ATOM 1500 C C . ARG A 1 197 ? -4.355 0.242 3.549 1 96.19 197 ARG A C 1
ATOM 1502 O O . ARG A 1 197 ? -3.664 -0.132 4.5 1 96.19 197 ARG A O 1
ATOM 1509 N N . GLU A 1 198 ? -3.875 0.608 2.387 1 94.06 198 GLU A N 1
ATOM 1510 C CA . GLU A 1 198 ? -2.436 0.619 2.154 1 94.06 198 GLU A CA 1
ATOM 1511 C C . GLU A 1 198 ? -1.724 1.544 3.139 1 94.06 198 GLU A C 1
ATOM 1513 O O . GLU A 1 198 ? -0.673 1.193 3.68 1 94.06 198 GLU A O 1
ATOM 1518 N N . LEU A 1 199 ? -2.332 2.656 3.348 1 96.12 199 LEU A N 1
ATOM 1519 C CA . LEU A 1 199 ? -1.742 3.619 4.27 1 96.12 199 LEU A CA 1
ATOM 1520 C C . LEU A 1 199 ? -1.744 3.076 5.695 1 96.12 199 LEU A C 1
ATOM 1522 O O . LEU A 1 199 ? -0.772 3.254 6.434 1 96.12 199 LEU A O 1
ATOM 1526 N N . TYR A 1 200 ? -2.787 2.416 6.098 1 97.75 200 TYR A N 1
ATOM 1527 C CA . TYR A 1 200 ? -2.842 1.833 7.434 1 97.75 200 TYR A CA 1
ATOM 1528 C C . TYR A 1 200 ? -1.745 0.792 7.617 1 97.75 200 TYR A C 1
ATOM 1530 O O . TYR A 1 200 ? -1.051 0.789 8.641 1 97.75 200 TYR A O 1
ATOM 1538 N N . GLU A 1 201 ? -1.63 -0.031 6.617 1 96.06 201 GLU A N 1
ATOM 1539 C CA . GLU A 1 201 ? -0.606 -1.07 6.676 1 96.06 201 GLU A CA 1
ATOM 1540 C C . GLU A 1 201 ? 0.794 -0.465 6.703 1 96.06 201 GLU A C 1
ATOM 1542 O O . GLU A 1 201 ? 1.677 -0.962 7.406 1 96.06 201 GLU A O 1
ATOM 1547 N N . HIS A 1 202 ? 0.954 0.577 6.012 1 95.5 202 HIS A N 1
ATOM 1548 C CA . HIS A 1 202 ? 2.24 1.263 6.035 1 95.5 202 HIS A CA 1
ATOM 1549 C C . HIS A 1 202 ? 2.514 1.88 7.402 1 95.5 202 HIS A C 1
ATOM 1551 O O . HIS A 1 202 ? 3.637 1.813 7.906 1 95.5 202 HIS A O 1
ATOM 1557 N N . ALA A 1 203 ? 1.5 2.463 7.941 1 97.19 203 ALA A N 1
ATOM 1558 C CA . ALA A 1 203 ? 1.647 3.043 9.273 1 97.19 203 ALA A CA 1
ATOM 1559 C C . ALA A 1 203 ? 2.07 1.986 10.289 1 97.19 203 ALA A C 1
ATOM 1561 O O . ALA A 1 203 ? 2.955 2.227 11.117 1 97.19 203 ALA A O 1
ATOM 1562 N N . ILE A 1 204 ? 1.468 0.846 10.219 1 95.94 204 ILE A N 1
ATOM 1563 C CA . ILE A 1 204 ? 1.813 -0.245 11.125 1 95.94 204 ILE A CA 1
ATOM 1564 C C . ILE A 1 204 ? 3.281 -0.624 10.938 1 95.94 204 ILE A C 1
ATOM 1566 O O . ILE A 1 204 ? 4.004 -0.834 11.914 1 95.94 204 ILE A O 1
ATOM 1570 N N . ALA A 1 205 ? 3.668 -0.647 9.703 1 93.06 205 ALA A N 1
ATOM 1571 C CA . ALA A 1 205 ? 5.047 -1.019 9.398 1 93.06 205 ALA A CA 1
ATOM 1572 C C . ALA A 1 205 ? 6.031 -0.007 9.984 1 93.06 205 ALA A C 1
ATOM 1574 O O . ALA A 1 205 ? 7.172 -0.351 10.297 1 93.06 205 ALA A O 1
ATOM 1575 N N . ARG A 1 206 ? 5.559 1.189 10.219 1 94.38 206 ARG A N 1
ATOM 1576 C CA . ARG A 1 206 ? 6.445 2.273 10.625 1 94.38 206 ARG A CA 1
ATOM 1577 C C . ARG A 1 206 ? 6.328 2.543 12.125 1 94.38 206 ARG A C 1
ATOM 1579 O O . ARG A 1 206 ? 6.945 3.477 12.641 1 94.38 206 ARG A O 1
ATOM 1586 N N . ARG A 1 207 ? 5.652 1.716 12.852 1 95.25 207 ARG A N 1
ATOM 1587 C CA . ARG A 1 207 ? 5.383 1.953 14.273 1 95.25 207 ARG A CA 1
ATOM 1588 C C . ARG A 1 207 ? 6.676 1.941 15.086 1 95.25 207 ARG A C 1
ATOM 1590 O O . ARG A 1 207 ? 6.738 2.525 16.172 1 95.25 207 ARG A O 1
ATOM 1597 N N . HIS A 1 208 ? 7.641 1.294 14.594 1 93 208 HIS A N 1
ATOM 1598 C CA . HIS A 1 208 ? 8.906 1.214 15.312 1 93 208 HIS A CA 1
ATOM 1599 C C . HIS A 1 208 ? 9.664 2.535 15.25 1 93 208 HIS A C 1
ATOM 1601 O O . HIS A 1 208 ? 10.594 2.764 16.016 1 93 208 HIS A O 1
ATOM 1607 N N . THR A 1 209 ? 9.297 3.43 14.336 1 94.75 209 THR A N 1
ATOM 1608 C CA . THR A 1 209 ? 10.047 4.652 14.07 1 94.75 209 THR A CA 1
ATOM 1609 C C . THR A 1 209 ? 9.758 5.707 15.141 1 94.75 209 THR A C 1
ATOM 1611 O O . THR A 1 209 ? 10.656 6.426 15.57 1 94.75 209 THR A O 1
ATOM 1614 N N . ALA A 1 210 ? 8.523 5.809 15.547 1 96.94 210 ALA A N 1
ATOM 1615 C CA . ALA A 1 210 ? 8.078 6.789 16.531 1 96.94 210 ALA A CA 1
ATOM 1616 C C . ALA A 1 210 ? 6.824 6.305 17.266 1 96.94 210 ALA A C 1
ATOM 1618 O O . ALA A 1 210 ? 6.074 5.477 16.734 1 96.94 210 ALA A O 1
ATOM 1619 N N . PRO A 1 211 ? 6.637 6.766 18.422 1 96.56 211 PRO A N 1
ATOM 1620 C CA . PRO A 1 211 ? 5.445 6.352 19.172 1 96.56 211 PRO A CA 1
ATOM 1621 C C . PRO A 1 211 ? 4.145 6.805 18.5 1 96.56 211 PRO A C 1
ATOM 1623 O O . PRO A 1 211 ? 3.104 6.172 18.688 1 96.56 211 PRO A O 1
ATOM 1626 N N . ALA A 1 212 ? 4.195 7.918 17.766 1 98.06 212 ALA A N 1
ATOM 1627 C CA . ALA A 1 212 ? 3.01 8.422 17.078 1 98.06 212 ALA A CA 1
ATOM 1628 C C . ALA A 1 212 ? 3.246 8.523 15.578 1 98.06 212 ALA A C 1
ATOM 1630 O O . ALA A 1 212 ? 4.238 9.109 15.141 1 98.06 212 ALA A O 1
ATOM 1631 N N . ILE A 1 213 ? 2.363 7.961 14.852 1 98.44 213 ILE A N 1
ATOM 1632 C CA . ILE A 1 213 ? 2.371 8.102 13.398 1 98.44 213 ILE A CA 1
ATOM 1633 C C . ILE A 1 213 ? 1.254 9.047 12.969 1 98.44 213 ILE A C 1
ATOM 1635 O O . ILE A 1 213 ? 0.094 8.867 13.336 1 98.44 213 ILE A O 1
ATOM 1639 N N . TRP A 1 214 ? 1.636 10.094 12.219 1 98.5 214 TRP A N 1
ATOM 1640 C CA . TRP A 1 214 ? 0.688 11.078 11.711 1 98.5 214 TRP A CA 1
ATOM 1641 C C . TRP A 1 214 ? 0.521 10.945 10.203 1 98.5 214 TRP A C 1
ATOM 1643 O O . TRP A 1 214 ? 1.499 10.742 9.477 1 98.5 214 TRP A O 1
ATOM 1653 N N . TYR A 1 215 ? -0.678 10.992 9.758 1 98.12 215 TYR A N 1
ATOM 1654 C CA . TYR A 1 215 ? -0.937 11.305 8.359 1 98.12 215 TYR A CA 1
ATOM 1655 C C . TYR A 1 215 ? -1.556 12.695 8.219 1 98.12 215 TYR A C 1
ATOM 1657 O O . TYR A 1 215 ? -2.518 13.023 8.914 1 98.12 215 TYR A O 1
ATOM 1665 N N . VAL A 1 216 ? -0.975 13.453 7.383 1 97.5 216 VAL A N 1
ATOM 1666 C CA . VAL A 1 216 ? -1.551 14.766 7.082 1 97.5 216 VAL A CA 1
ATOM 1667 C C . VAL A 1 216 ? -2.01 14.797 5.625 1 97.5 216 VAL A C 1
ATOM 1669 O O . VAL A 1 216 ? -1.251 14.445 4.719 1 97.5 216 VAL A O 1
ATOM 1672 N N . PHE A 1 217 ? -3.254 15.172 5.512 1 95.19 217 PHE A N 1
ATOM 1673 C CA . PHE A 1 217 ? -3.891 15.203 4.199 1 95.19 217 PHE A CA 1
ATOM 1674 C C . PHE A 1 217 ? -4.246 16.641 3.803 1 95.19 217 PHE A C 1
ATOM 1676 O O . PHE A 1 217 ? -4.121 17.562 4.609 1 95.19 217 PHE A O 1
ATOM 1683 N N . GLU A 1 218 ? -4.621 16.703 2.553 1 84.31 218 GLU A N 1
ATOM 1684 C CA . GLU A 1 218 ? -5.348 17.906 2.146 1 84.31 218 GLU A CA 1
ATOM 1685 C C . GLU A 1 218 ? -6.785 17.875 2.654 1 84.31 218 GLU A C 1
ATOM 1687 O O . GLU A 1 218 ? -7.312 16.812 2.984 1 84.31 218 GLU A O 1
ATOM 1692 N N . LYS A 1 219 ? -7.305 19.016 2.705 1 80.94 219 LYS A N 1
ATOM 1693 C CA . LYS A 1 219 ? -8.688 19.094 3.174 1 80.94 219 LYS A CA 1
ATOM 1694 C C . LYS A 1 219 ? -9.617 18.281 2.275 1 80.94 219 LYS A C 1
ATOM 1696 O O . LYS A 1 219 ? -9.391 18.188 1.067 1 80.94 219 LYS A O 1
ATOM 1701 N N . ASP A 1 220 ? -10.641 17.594 2.834 1 78.19 220 ASP A N 1
ATOM 1702 C CA . ASP A 1 220 ? -11.719 16.891 2.16 1 78.19 220 ASP A CA 1
ATOM 1703 C C . ASP A 1 220 ? -11.188 15.656 1.426 1 78.19 220 ASP A C 1
ATOM 1705 O O . ASP A 1 220 ? -11.648 15.336 0.327 1 78.19 220 ASP A O 1
ATOM 1709 N N . SER A 1 221 ? -10.203 15.062 1.929 1 85.75 221 SER A N 1
ATOM 1710 C CA . SER A 1 221 ? -9.672 13.82 1.383 1 85.75 221 SER A CA 1
ATOM 1711 C C . SER A 1 221 ? -10.578 12.633 1.707 1 85.75 221 SER A C 1
ATOM 1713 O O . SER A 1 221 ? -10.828 12.344 2.879 1 85.75 221 SER A O 1
ATOM 1715 N N . ALA A 1 222 ? -11.023 11.953 0.663 1 84.56 222 ALA A N 1
ATOM 1716 C CA . ALA A 1 222 ? -11.82 10.75 0.88 1 84.56 222 ALA A CA 1
ATOM 1717 C C . ALA A 1 222 ? -10.992 9.664 1.571 1 84.56 222 ALA A C 1
ATOM 1719 O O . ALA A 1 222 ? -11.523 8.883 2.361 1 84.56 222 ALA A O 1
ATOM 1720 N N . VAL A 1 223 ? -9.734 9.648 1.305 1 92.94 223 VAL A N 1
ATOM 1721 C CA . VAL A 1 223 ? -8.844 8.664 1.908 1 92.94 223 VAL A CA 1
ATOM 1722 C C . VAL A 1 223 ? -8.781 8.875 3.418 1 92.94 223 VAL A C 1
ATOM 1724 O O . VAL A 1 223 ? -8.766 7.914 4.188 1 92.94 223 VAL A O 1
ATOM 1727 N N . LEU A 1 224 ? -8.805 10.148 3.77 1 95.31 224 LEU A N 1
ATOM 1728 C CA . LEU A 1 224 ? -8.75 10.492 5.188 1 95.31 224 LEU A CA 1
ATOM 1729 C C . LEU A 1 224 ? -9.93 9.906 5.941 1 95.31 224 LEU A C 1
ATOM 1731 O O . LEU A 1 224 ? -9.766 9.312 7.012 1 95.31 224 LEU A O 1
ATOM 1735 N N . GLN A 1 225 ? -11.07 10.008 5.398 1 93.25 225 GLN A N 1
ATOM 1736 C CA . GLN A 1 225 ? -12.273 9.492 6.035 1 93.25 225 GLN A CA 1
ATOM 1737 C C . GLN A 1 225 ? -12.219 7.977 6.168 1 93.25 225 GLN A C 1
ATOM 1739 O O . GLN A 1 225 ? -12.547 7.43 7.223 1 93.25 225 GLN A O 1
ATOM 1744 N N . HIS A 1 226 ? -11.859 7.328 5.109 1 95.94 226 HIS A N 1
ATOM 1745 C CA . HIS A 1 226 ? -11.75 5.875 5.133 1 95.94 226 HIS A CA 1
ATOM 1746 C C . HIS A 1 226 ? -10.703 5.414 6.137 1 95.94 226 HIS A C 1
ATOM 1748 O O . HIS A 1 226 ? -10.914 4.434 6.859 1 95.94 226 HIS A O 1
ATOM 1754 N N . LEU A 1 227 ? -9.594 6.129 6.16 1 97.94 227 LEU A N 1
ATOM 1755 C CA . LEU A 1 227 ? -8.531 5.766 7.082 1 97.94 227 LEU A CA 1
ATOM 1756 C C . LEU A 1 227 ? -8.969 5.965 8.531 1 97.94 227 LEU A C 1
ATOM 1758 O O . LEU A 1 227 ? -8.633 5.16 9.398 1 97.94 227 LEU A O 1
ATOM 1762 N N . ALA A 1 228 ? -9.711 7.008 8.766 1 98.19 228 ALA A N 1
ATOM 1763 C CA . ALA A 1 228 ? -10.258 7.234 10.094 1 98.19 228 ALA A CA 1
ATOM 1764 C C . ALA A 1 228 ? -11.133 6.066 10.539 1 98.19 228 ALA A C 1
ATOM 1766 O O . ALA A 1 228 ? -10.992 5.555 11.648 1 98.19 228 ALA A O 1
ATOM 1767 N N . GLU A 1 229 ? -11.953 5.621 9.695 1 97.5 229 GLU A N 1
ATOM 1768 C CA . GLU A 1 229 ? -12.836 4.508 10.031 1 97.5 229 GLU A CA 1
ATOM 1769 C C . GLU A 1 229 ? -12.047 3.217 10.227 1 97.5 229 GLU A C 1
ATOM 1771 O O . GLU A 1 229 ? -12.312 2.457 11.164 1 97.5 229 GLU A O 1
ATOM 1776 N N . LEU A 1 230 ? -11.086 3.008 9.359 1 97.88 230 LEU A N 1
ATOM 1777 C CA . LEU A 1 230 ? -10.266 1.812 9.484 1 97.88 230 LEU A CA 1
ATOM 1778 C C . LEU A 1 230 ? -9.531 1.802 10.82 1 97.88 230 LEU A C 1
ATOM 1780 O O . LEU A 1 230 ? -9.352 0.744 11.43 1 97.88 230 LEU A O 1
ATOM 1784 N N . SER A 1 231 ? -9.148 2.984 11.281 1 97.94 231 SER A N 1
ATOM 1785 C CA . SER A 1 231 ? -8.414 3.066 12.539 1 97.94 231 SER A CA 1
ATOM 1786 C C . SER A 1 231 ? -9.312 2.723 13.727 1 97.94 231 SER A C 1
ATOM 1788 O O . SER A 1 231 ? -8.82 2.375 14.805 1 97.94 231 SER A O 1
ATOM 1790 N N . ILE A 1 232 ? -10.578 2.877 13.539 1 96.81 232 ILE A N 1
ATOM 1791 C CA . ILE A 1 232 ? -11.531 2.436 14.555 1 96.81 232 ILE A CA 1
ATOM 1792 C C . ILE A 1 232 ? -11.664 0.915 14.516 1 96.81 232 ILE A C 1
ATOM 1794 O O . ILE A 1 232 ? -11.562 0.247 15.547 1 96.81 232 ILE A O 1
ATOM 1798 N N . TRP A 1 233 ? -11.812 0.374 13.289 1 96.5 233 TRP A N 1
ATOM 1799 C CA . TRP A 1 233 ? -12.023 -1.057 13.102 1 96.5 233 TRP A CA 1
ATOM 1800 C C . TRP A 1 233 ? -10.773 -1.85 13.469 1 96.5 233 TRP A C 1
ATOM 1802 O O . TRP A 1 233 ? -10.867 -2.959 14 1 96.5 233 TRP A O 1
ATOM 1812 N N . TRP A 1 234 ? -9.625 -1.318 13.156 1 96.75 234 TRP A N 1
ATOM 1813 C CA . TRP A 1 234 ? -8.391 -2.098 13.258 1 96.75 234 TRP A CA 1
ATOM 1814 C C . TRP A 1 234 ? -7.523 -1.595 14.406 1 96.75 234 TRP A C 1
ATOM 1816 O O . TRP A 1 234 ? -6.566 -2.262 14.805 1 96.75 234 TRP A O 1
ATOM 1826 N N . GLY A 1 235 ? -7.855 -0.391 14.93 1 96 235 GLY A N 1
ATOM 1827 C CA . GLY A 1 235 ? -7.152 0.121 16.094 1 96 235 GLY A CA 1
ATOM 1828 C C . GLY A 1 235 ? -6.203 1.255 15.766 1 96 235 GLY A C 1
ATOM 1829 O O . GLY A 1 235 ? -5.844 1.456 14.609 1 96 235 GLY A O 1
ATOM 1830 N N . GLY A 1 236 ? -5.867 1.994 16.812 1 97.12 236 GLY A N 1
ATOM 1831 C CA . GLY A 1 236 ? -4.852 3.027 16.688 1 97.12 236 GLY A CA 1
ATOM 1832 C C . GLY A 1 236 ? -5.418 4.434 16.75 1 97.12 236 GLY A C 1
ATOM 1833 O O . GLY A 1 236 ? -4.676 5.402 16.922 1 97.12 236 GLY A O 1
ATOM 1834 N N . SER A 1 237 ? -6.758 4.578 16.641 1 97.19 237 SER A N 1
ATOM 1835 C CA . SER A 1 237 ? -7.391 5.891 16.688 1 97.19 237 SER A CA 1
ATOM 1836 C C . SER A 1 237 ? -7.242 6.535 18.062 1 97.19 237 SER A C 1
ATOM 1838 O O . SER A 1 237 ? -6.945 5.852 19.031 1 97.19 237 SER A O 1
ATOM 1840 N N . PRO A 1 238 ? -7.512 7.793 18.156 1 96.81 238 PRO A N 1
ATOM 1841 C CA . PRO A 1 238 ? -7.367 8.508 19.422 1 96.81 238 PRO A CA 1
ATOM 1842 C C . PRO A 1 238 ? -8.305 7.98 20.516 1 96.81 238 PRO A C 1
ATOM 1844 O O . PRO A 1 238 ? -8.094 8.242 21.703 1 96.81 238 PRO A O 1
ATOM 1847 N N . THR A 1 239 ? -9.312 7.25 20.172 1 94.5 239 THR A N 1
ATOM 1848 C CA . THR A 1 239 ? -10.266 6.75 21.156 1 94.5 239 THR A CA 1
ATOM 1849 C C . THR A 1 239 ? -9.953 5.301 21.516 1 94.5 239 THR A C 1
ATOM 1851 O O . THR A 1 239 ? -10.617 4.711 22.375 1 94.5 239 THR A O 1
ATOM 1854 N N . SER A 1 240 ? -8.961 4.703 20.922 1 92.81 240 SER A N 1
ATOM 1855 C CA . SER A 1 240 ? -8.602 3.32 21.203 1 92.81 240 SER A CA 1
ATOM 1856 C C . SER A 1 240 ? -7.793 3.219 22.5 1 92.81 240 SER A C 1
ATOM 1858 O O . SER A 1 240 ? -7.402 4.234 23.062 1 92.81 240 SER A O 1
ATOM 1860 N N . ASP A 1 241 ? -7.5 2.006 22.922 1 89.69 241 ASP A N 1
ATOM 1861 C CA . ASP A 1 241 ? -6.703 1.76 24.125 1 89.69 241 ASP A CA 1
ATOM 1862 C C . ASP A 1 241 ? -5.227 2.057 23.875 1 89.69 241 ASP A C 1
ATOM 1864 O O . ASP A 1 241 ? -4.48 2.357 24.797 1 89.69 241 ASP A O 1
ATOM 1868 N N . ASP A 1 242 ? -4.855 1.914 22.672 1 93.94 242 ASP A N 1
ATOM 1869 C CA . ASP A 1 242 ? -3.48 2.188 22.266 1 93.94 242 ASP A CA 1
ATOM 1870 C C . ASP A 1 242 ? -3.436 3.182 21.094 1 93.94 242 ASP A C 1
ATOM 1872 O O . ASP A 1 242 ? -3.168 2.801 19.953 1 93.94 242 ASP A O 1
ATOM 1876 N N . PRO A 1 243 ? -3.648 4.453 21.438 1 96.25 243 PRO A N 1
ATOM 1877 C CA . PRO A 1 243 ? -3.65 5.445 20.359 1 96.25 243 PRO A CA 1
ATOM 1878 C C . PRO A 1 243 ? -2.256 5.707 19.797 1 96.25 243 PRO A C 1
ATOM 1880 O O . PRO A 1 243 ? -1.339 6.055 20.531 1 96.25 243 PRO A O 1
ATOM 1883 N N . TRP A 1 244 ? -2.119 5.449 18.562 1 98.25 244 TRP A N 1
ATOM 1884 C CA . TRP A 1 244 ? -0.811 5.668 17.953 1 98.25 244 TRP A CA 1
ATOM 1885 C C . TRP A 1 244 ? -0.948 6.309 16.578 1 98.25 244 TRP A C 1
ATOM 1887 O O . TRP A 1 244 ? 0.027 6.824 16.031 1 98.25 244 TRP A O 1
ATOM 1897 N N . LEU A 1 245 ? -2.1 6.266 15.961 1 98.62 245 LEU A N 1
ATOM 1898 C CA . LEU A 1 245 ? -2.332 6.824 14.633 1 98.62 245 LEU A CA 1
ATOM 1899 C C . LEU A 1 245 ? -3.133 8.117 14.719 1 98.62 245 LEU A C 1
ATOM 1901 O O . LEU A 1 245 ? -4.305 8.109 15.102 1 98.62 245 LEU A O 1
ATOM 1905 N N . LEU A 1 246 ? -2.514 9.234 14.383 1 98.69 246 LEU A N 1
ATOM 1906 C CA . LEU A 1 246 ? -3.172 10.539 14.375 1 98.69 246 LEU A CA 1
ATOM 1907 C C . LEU A 1 246 ? -3.377 11.031 12.945 1 98.69 246 LEU A C 1
ATOM 1909 O O . LEU A 1 246 ? -2.492 10.883 12.102 1 98.69 246 LEU A O 1
ATOM 1913 N N . LEU A 1 247 ? -4.547 11.523 12.711 1 98.69 247 LEU A N 1
ATOM 1914 C CA . LEU A 1 247 ? -4.922 12 11.383 1 98.69 247 LEU A CA 1
ATOM 1915 C C . LEU A 1 247 ? -5.219 13.492 11.398 1 98.69 247 LEU A C 1
ATOM 1917 O O . LEU A 1 247 ? -5.836 13.992 12.344 1 98.69 247 LEU A O 1
ATOM 1921 N N . ALA A 1 248 ? -4.762 14.188 10.414 1 98.25 248 ALA A N 1
ATOM 1922 C CA . ALA A 1 248 ? -4.965 15.625 10.312 1 98.25 248 ALA A CA 1
ATOM 1923 C C . ALA A 1 248 ? -5.055 16.062 8.852 1 98.25 248 ALA A C 1
ATOM 1925 O O . ALA A 1 248 ? -4.797 15.281 7.941 1 98.25 248 ALA A O 1
ATOM 1926 N N . TYR A 1 249 ? -5.559 17.219 8.648 1 95.88 249 TYR A N 1
ATOM 1927 C CA . TYR A 1 249 ? -5.465 17.844 7.34 1 95.88 249 TYR A CA 1
ATOM 1928 C C . TYR A 1 249 ? -5.059 19.312 7.469 1 95.88 249 TYR A C 1
ATOM 1930 O O . TYR A 1 249 ? -5.293 19.938 8.5 1 95.88 249 TYR A O 1
ATOM 1938 N N . LEU A 1 250 ? -4.367 19.75 6.504 1 92.88 250 LEU A N 1
ATOM 1939 C CA . LEU A 1 250 ? -3.967 21.141 6.426 1 92.88 250 LEU A CA 1
ATOM 1940 C C . LEU A 1 250 ? -4.992 21.953 5.641 1 92.88 250 LEU A C 1
ATOM 1942 O O . LEU A 1 250 ? -5.293 21.641 4.488 1 92.88 250 LEU A O 1
ATOM 1946 N N . THR A 1 251 ? -5.512 22.984 6.305 1 87.5 251 THR A N 1
ATOM 1947 C CA . THR A 1 251 ? -6.496 23.844 5.645 1 87.5 251 THR A CA 1
ATOM 1948 C C . THR A 1 251 ? -5.82 24.766 4.633 1 87.5 251 THR A C 1
ATOM 1950 O O . THR A 1 251 ? -4.594 24.906 4.637 1 87.5 251 THR A O 1
ATOM 1953 N N . GLU A 1 252 ? -6.652 25.406 3.861 1 76.44 252 GLU A N 1
ATOM 1954 C CA . GLU A 1 252 ? -6.133 26.359 2.873 1 76.44 252 GLU A CA 1
ATOM 1955 C C . GLU A 1 252 ? -5.473 27.547 3.545 1 76.44 252 GLU A C 1
ATOM 1957 O O . GLU A 1 252 ? -4.527 28.125 3.008 1 76.44 252 GLU A O 1
ATOM 1962 N N . SER A 1 253 ? -5.918 27.859 4.754 1 79.62 253 SER A N 1
ATOM 1963 C CA . SER A 1 253 ? -5.387 29 5.504 1 79.62 253 SER A CA 1
ATOM 1964 C C . SER A 1 253 ? -4.098 28.625 6.23 1 79.62 253 SER A C 1
ATOM 1966 O O . SER A 1 253 ? -3.492 29.469 6.898 1 79.62 253 SER A O 1
ATOM 1968 N N . GLY A 1 254 ? -3.768 27.328 6.074 1 85.56 254 GLY A N 1
ATOM 1969 C CA . GLY A 1 254 ? -2.51 26.906 6.676 1 85.56 254 GLY A CA 1
ATOM 1970 C C . GLY A 1 254 ? -2.66 26.438 8.109 1 85.56 254 GLY A C 1
ATOM 1971 O O . GLY A 1 254 ? -1.693 26.453 8.875 1 85.56 254 GLY A O 1
ATOM 1972 N N . LYS A 1 255 ? -3.811 26.141 8.461 1 87.25 255 LYS A N 1
ATOM 1973 C CA . LYS A 1 255 ? -4.062 25.594 9.797 1 87.25 255 LYS A CA 1
ATOM 1974 C C . LYS A 1 255 ? -4.141 24.078 9.773 1 87.25 255 LYS A C 1
ATOM 1976 O O . LYS A 1 255 ? -4.723 23.5 8.859 1 87.25 255 LYS A O 1
ATOM 1981 N N . LEU A 1 256 ? -3.492 23.531 10.781 1 95.06 256 LEU A N 1
ATOM 1982 C CA . LEU A 1 256 ? -3.559 22.078 10.914 1 95.06 256 LEU A CA 1
ATOM 1983 C C . LEU A 1 256 ? -4.766 21.672 11.75 1 95.06 256 LEU A C 1
ATOM 1985 O O . LEU A 1 256 ? -4.848 22 12.938 1 95.06 256 LEU A O 1
ATOM 1989 N N . GLU A 1 257 ? -5.668 20.984 11.148 1 95.44 257 GLU A N 1
ATOM 1990 C CA . GLU A 1 257 ? -6.824 20.438 11.859 1 95.44 257 GLU A CA 1
ATOM 1991 C C . GLU A 1 257 ? -6.633 18.953 12.188 1 95.44 257 GLU A C 1
ATOM 1993 O O . GLU A 1 257 ? -6.465 18.141 11.281 1 95.44 257 GLU A O 1
ATOM 1998 N N . VAL A 1 258 ? -6.672 18.656 13.445 1 97.75 258 VAL A N 1
ATOM 1999 C CA . VAL A 1 258 ? -6.395 17.297 13.891 1 97.75 258 VAL A CA 1
ATOM 2000 C C . VAL A 1 258 ? -7.703 16.578 14.227 1 97.75 258 VAL A C 1
ATOM 2002 O O . VAL A 1 258 ? -8.547 17.125 14.938 1 97.75 258 VAL A O 1
ATOM 2005 N N . LEU A 1 259 ? -7.902 15.406 13.641 1 97.75 259 LEU A N 1
ATOM 2006 C CA . LEU A 1 259 ? -9.016 14.555 14.039 1 97.75 259 LEU A CA 1
ATOM 2007 C C . LEU A 1 259 ? -8.719 13.844 15.352 1 97.75 259 LEU A C 1
ATOM 2009 O O . LEU A 1 259 ? -7.906 12.914 15.391 1 97.75 259 LEU A O 1
ATOM 2013 N N . PHE A 1 260 ? -9.391 14.281 16.344 1 97.69 260 PHE A N 1
ATOM 2014 C CA . PHE A 1 260 ? -9.055 13.766 17.672 1 97.69 260 PHE A CA 1
ATOM 2015 C C . PHE A 1 260 ? -10.273 13.125 18.328 1 97.69 260 PHE A C 1
ATOM 2017 O O . PHE A 1 260 ? -11.148 12.594 17.641 1 97.69 260 PHE A O 1
ATOM 2024 N N . GLU A 1 261 ? -10.297 12.984 19.609 1 97.19 261 GLU A N 1
ATOM 2025 C CA . GLU A 1 261 ? -11.289 12.203 20.344 1 97.19 261 GLU A CA 1
ATOM 2026 C C . GLU A 1 261 ? -12.703 12.664 20 1 97.19 261 GLU A C 1
ATOM 2028 O O . GLU A 1 261 ? -13.586 11.836 19.75 1 97.19 261 GLU A O 1
ATOM 2033 N N . GLU A 1 262 ? -12.945 13.938 20 1 95.31 262 GLU A N 1
ATOM 2034 C CA . GLU A 1 262 ? -14.273 14.453 19.688 1 95.31 262 GLU A CA 1
ATOM 2035 C C . GLU A 1 262 ? -14.734 14.016 18.297 1 95.31 262 GLU A C 1
ATOM 2037 O O . GLU A 1 262 ? -15.875 13.594 18.125 1 95.31 262 GLU A O 1
ATOM 2042 N N . TYR A 1 263 ? -13.914 14.148 17.359 1 96.31 263 TYR A N 1
ATOM 2043 C CA . TYR A 1 263 ? -14.234 13.719 16 1 96.31 263 TYR A CA 1
ATOM 2044 C C . TYR A 1 263 ? -14.57 12.234 15.977 1 96.31 263 TYR A C 1
ATOM 2046 O O . TYR A 1 263 ? -15.578 11.836 15.391 1 96.31 263 TYR A O 1
ATOM 2054 N N . PHE A 1 264 ? -13.766 11.406 16.578 1 97.31 264 PHE A N 1
ATOM 2055 C CA . PHE A 1 264 ? -13.93 9.961 16.531 1 97.31 264 PHE A CA 1
ATOM 2056 C C . PHE A 1 264 ? -15.148 9.531 17.344 1 97.31 264 PHE A C 1
ATOM 2058 O O . PHE A 1 264 ? -15.82 8.555 16.984 1 97.31 264 PHE A O 1
ATOM 2065 N N . TYR A 1 265 ? -15.375 10.305 18.359 1 95.56 265 TYR A N 1
ATOM 2066 C CA . TYR A 1 265 ? -16.609 10.078 19.109 1 95.56 265 TYR A CA 1
ATOM 2067 C C . TYR A 1 265 ? -17.828 10.195 18.188 1 95.56 265 TYR A C 1
ATOM 2069 O O . TYR A 1 265 ? -18.688 9.312 18.172 1 95.56 265 TYR A O 1
ATOM 2077 N N . ASN A 1 266 ? -17.859 11.266 17.469 1 95 266 ASN A N 1
ATOM 2078 C CA . ASN A 1 266 ? -18.953 11.492 16.547 1 95 266 ASN A CA 1
ATOM 2079 C C . ASN A 1 266 ? -18.969 10.469 15.414 1 95 266 ASN A C 1
ATOM 2081 O O . ASN A 1 266 ? -20.031 10.016 14.984 1 95 266 ASN A O 1
ATOM 2085 N N . LEU A 1 267 ? -17.812 10.109 14.938 1 96.06 267 LEU A N 1
ATOM 2086 C CA . LEU A 1 267 ? -17.703 9.133 13.859 1 96.06 267 LEU A CA 1
ATOM 2087 C C . LEU A 1 267 ? -18.219 7.77 14.305 1 96.06 267 LEU A C 1
ATOM 2089 O O . LEU A 1 267 ? -18.953 7.109 13.562 1 96.06 267 LEU A O 1
ATOM 2093 N N . ILE A 1 268 ? -17.828 7.352 15.469 1 96.06 268 ILE A N 1
ATOM 2094 C CA . ILE A 1 268 ? -18.312 6.09 16.016 1 96.06 268 ILE A CA 1
ATOM 2095 C C . ILE A 1 268 ? -19.828 6.105 16.109 1 96.06 268 ILE A C 1
ATOM 2097 O O . ILE A 1 268 ? -20.5 5.117 15.789 1 96.06 268 ILE A O 1
ATOM 2101 N N . GLY A 1 269 ? -20.297 7.25 16.578 1 92.94 269 GLY A N 1
ATOM 2102 C CA . GLY A 1 269 ? -21.75 7.402 16.578 1 92.94 269 GLY A CA 1
ATOM 2103 C C . GLY A 1 269 ? -22.375 7.191 15.211 1 92.94 269 GLY A C 1
ATOM 2104 O O . GLY A 1 269 ? -23.359 6.461 15.078 1 92.94 269 GLY A O 1
ATOM 2105 N N . SER A 1 270 ? -21.828 7.777 14.219 1 93 270 SER A N 1
ATOM 2106 C CA . SER A 1 270 ? -22.328 7.652 12.852 1 93 270 SER A CA 1
ATOM 2107 C C . SER A 1 270 ? -22.219 6.215 12.352 1 93 270 SER A C 1
ATOM 2109 O O . SER A 1 270 ? -23.141 5.703 11.711 1 93 270 SER A O 1
ATOM 2111 N N . MET A 1 271 ? -21.094 5.586 12.633 1 93.62 271 MET A N 1
ATOM 2112 C CA . MET A 1 271 ? -20.859 4.215 12.203 1 93.62 271 MET A CA 1
ATOM 2113 C C . MET A 1 271 ? -21.859 3.26 12.852 1 93.62 271 MET A C 1
ATOM 2115 O O . MET A 1 271 ? -22.344 2.326 12.203 1 93.62 271 MET A O 1
ATOM 2119 N N . THR A 1 272 ? -22.188 3.512 14.086 1 91.88 272 THR A N 1
ATOM 2120 C CA . THR A 1 272 ? -23.125 2.676 14.812 1 91.88 272 THR A CA 1
ATOM 2121 C C . THR A 1 272 ? -24.531 2.795 14.211 1 91.88 272 THR A C 1
ATOM 2123 O O . THR A 1 272 ? -25.297 1.83 14.219 1 91.88 272 THR A O 1
ATOM 2126 N N . LYS A 1 273 ? -24.828 3.93 13.648 1 90.19 273 LYS A N 1
ATOM 2127 C CA . LYS A 1 273 ? -26.125 4.16 13.008 1 90.19 273 LYS A CA 1
ATOM 2128 C C . LYS A 1 273 ? -26.125 3.66 11.57 1 90.19 273 LYS A C 1
ATOM 2130 O O . LYS A 1 273 ? -27.125 3.789 10.859 1 90.19 273 LYS A O 1
ATOM 2135 N N . GLY A 1 274 ? -24.984 3.225 11.117 1 89.5 274 GLY A N 1
ATOM 2136 C CA . GLY A 1 274 ? -24.891 2.695 9.766 1 89.5 274 GLY A CA 1
ATOM 2137 C C . GLY A 1 274 ? -24.531 3.75 8.734 1 89.5 274 GLY A C 1
ATOM 2138 O O . GLY A 1 274 ? -24.703 3.533 7.535 1 89.5 274 GLY A O 1
ATOM 2139 N N . GLU A 1 275 ? -23.984 4.895 9.18 1 89.44 275 GLU A N 1
ATOM 2140 C CA . GLU A 1 275 ? -23.703 6.008 8.281 1 89.44 275 GLU A CA 1
ATOM 2141 C C . GLU A 1 275 ? -22.219 6.109 7.965 1 89.44 275 GLU A C 1
ATOM 2143 O O . GLU A 1 275 ? -21.75 7.129 7.445 1 89.44 275 GLU A O 1
ATOM 2148 N N . GLY A 1 276 ? -21.5 5.152 8.234 1 89.81 276 GLY A N 1
ATOM 2149 C CA . GLY A 1 276 ? -20.094 5.152 7.891 1 89.81 276 GLY A CA 1
ATOM 2150 C C . GLY A 1 276 ? -19.828 4.891 6.422 1 89.81 276 GLY A C 1
ATOM 2151 O O . GLY A 1 276 ? -20.719 4.445 5.695 1 89.81 276 GLY A O 1
ATOM 2152 N N . ALA A 1 277 ? -18.656 5.215 5.973 1 89.56 277 ALA A N 1
ATOM 2153 C CA . ALA A 1 277 ? -18.266 4.977 4.586 1 89.56 277 ALA A CA 1
ATOM 2154 C C . ALA A 1 277 ? -17.984 3.496 4.344 1 89.56 277 ALA A C 1
ATOM 2156 O O . ALA A 1 277 ? -18.141 3.004 3.221 1 89.56 277 ALA A O 1
ATOM 2157 N N . LEU A 1 278 ? -17.562 2.795 5.41 1 91.62 278 LEU A N 1
ATOM 2158 C CA . LEU A 1 278 ? -17.266 1.368 5.336 1 91.62 278 LEU A CA 1
ATOM 2159 C C . LEU A 1 278 ? -18.234 0.566 6.199 1 91.62 278 LEU A C 1
ATOM 2161 O O . LEU A 1 278 ? -18.656 1.026 7.266 1 91.62 278 LEU A O 1
ATOM 2165 N N . ARG A 1 279 ? -18.594 -0.568 5.75 1 87.5 279 ARG A N 1
ATOM 2166 C CA . ARG A 1 279 ? -19.344 -1.549 6.52 1 87.5 279 ARG A CA 1
ATOM 2167 C C . ARG A 1 279 ? -18.469 -2.721 6.934 1 87.5 279 ARG A C 1
ATOM 2169 O O . ARG A 1 279 ? -17.422 -2.969 6.316 1 87.5 279 ARG A O 1
ATOM 2176 N N . PRO A 1 280 ? -18.812 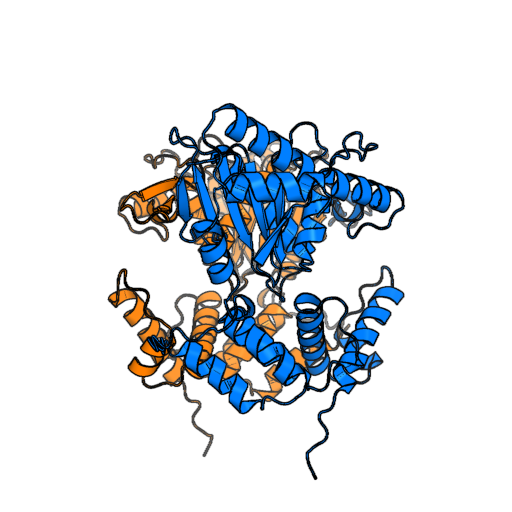-3.375 7.938 1 87.12 280 PRO A N 1
ATOM 2177 C CA . PRO A 1 280 ? -18.016 -4.52 8.383 1 87.12 280 PRO A CA 1
ATOM 2178 C C . PRO A 1 280 ? -17.734 -5.516 7.262 1 87.12 280 PRO A C 1
ATOM 2180 O O . PRO A 1 280 ? -16.641 -6.074 7.191 1 87.12 280 PRO A O 1
ATOM 2183 N N . ASN A 1 281 ? -18.672 -5.703 6.383 1 89.81 281 ASN A N 1
ATOM 2184 C CA . ASN A 1 281 ? -18.516 -6.664 5.301 1 89.81 281 ASN A CA 1
ATOM 2185 C C . ASN A 1 281 ? -17.438 -6.223 4.309 1 89.81 281 ASN A C 1
ATOM 2187 O O . ASN A 1 281 ? -16.891 -7.047 3.57 1 89.81 281 ASN A O 1
ATOM 2191 N N . ASP A 1 282 ? -17.172 -4.957 4.277 1 91.19 282 ASP A N 1
ATOM 2192 C CA . ASP A 1 282 ? -16.125 -4.441 3.395 1 91.19 282 ASP A CA 1
ATOM 2193 C C . ASP A 1 282 ? -14.742 -4.859 3.879 1 91.19 282 ASP A C 1
ATOM 2195 O O . ASP A 1 282 ? -13.773 -4.805 3.121 1 91.19 282 ASP A O 1
ATOM 2199 N N . LEU A 1 283 ? -14.695 -5.258 5.121 1 94.44 283 LEU A N 1
ATOM 2200 C CA . LEU A 1 283 ? -13.414 -5.598 5.734 1 94.44 283 LEU A CA 1
ATOM 2201 C C . LEU A 1 283 ? -13.164 -7.102 5.672 1 94.44 283 LEU A C 1
ATOM 2203 O O . LEU A 1 283 ? -12.125 -7.582 6.137 1 94.44 283 LEU A O 1
ATOM 2207 N N . ILE A 1 284 ? -14.086 -7.789 5.074 1 93.31 284 ILE A N 1
ATOM 2208 C CA . ILE A 1 284 ? -14.055 -9.25 5.047 1 93.31 284 ILE A CA 1
ATOM 2209 C C . ILE A 1 284 ? -14.016 -9.734 3.6 1 93.31 284 ILE A C 1
ATOM 2211 O O . ILE A 1 284 ? -14.875 -9.375 2.793 1 93.31 284 ILE A O 1
ATOM 2215 N N . ALA A 1 285 ? -12.984 -10.469 3.297 1 92 285 ALA A N 1
ATOM 2216 C CA . ALA A 1 285 ? -12.922 -11.102 1.982 1 92 285 ALA A CA 1
ATOM 2217 C C . ALA A 1 285 ? -13.805 -12.344 1.935 1 92 285 ALA A C 1
ATOM 2219 O O . ALA A 1 285 ? -13.82 -13.141 2.877 1 92 285 ALA A O 1
ATOM 2220 N N . THR A 1 286 ? -14.578 -12.43 0.868 1 91.94 286 THR A N 1
ATOM 2221 C CA . THR A 1 286 ? -15.422 -13.602 0.655 1 91.94 286 THR A CA 1
ATOM 2222 C C . THR A 1 286 ? -14.891 -14.445 -0.498 1 91.94 286 THR A C 1
ATOM 2224 O O . THR A 1 286 ? -14.367 -13.914 -1.477 1 91.94 286 THR A O 1
ATOM 2227 N N . GLY A 1 287 ? -14.984 -15.719 -0.317 1 94.38 287 GLY A N 1
ATOM 2228 C CA . GLY A 1 287 ? -14.516 -16.641 -1.34 1 94.38 287 GLY A CA 1
ATOM 2229 C C . GLY A 1 287 ? -15.508 -17.75 -1.638 1 94.38 287 GLY A C 1
ATOM 2230 O O . GLY A 1 287 ? -16.234 -18.188 -0.749 1 94.38 287 GLY A O 1
ATOM 2231 N N . GLU A 1 288 ? -15.516 -18.188 -2.898 1 94.31 288 GLU A N 1
ATOM 2232 C CA . GLU A 1 288 ? -16.344 -19.312 -3.34 1 94.31 288 GLU A CA 1
ATOM 2233 C C . GLU A 1 288 ? -15.484 -20.5 -3.768 1 94.31 288 GLU A C 1
ATOM 2235 O O . GLU A 1 288 ? -14.438 -20.312 -4.398 1 94.31 288 GLU A O 1
ATOM 2240 N N . ALA A 1 289 ? -16 -21.641 -3.398 1 95.31 289 ALA A N 1
ATOM 2241 C CA . ALA A 1 289 ? -15.258 -22.844 -3.758 1 95.31 289 ALA A CA 1
ATOM 2242 C C . ALA A 1 289 ? -15.172 -23 -5.273 1 95.31 289 ALA A C 1
ATOM 2244 O O . ALA A 1 289 ? -16.141 -22.75 -5.984 1 95.31 289 ALA A O 1
ATOM 2245 N N . MET A 1 290 ? -14.047 -23.422 -5.711 1 94.19 290 MET A N 1
ATOM 2246 C CA . MET A 1 290 ? -13.836 -23.547 -7.152 1 94.19 290 MET A CA 1
ATOM 2247 C C . MET A 1 290 ? -14.195 -24.953 -7.633 1 94.19 290 MET A C 1
ATOM 2249 O O . MET A 1 290 ? -14.172 -25.234 -8.836 1 94.19 290 MET A O 1
ATOM 2253 N N . ASP A 1 291 ? -14.508 -25.844 -6.746 1 87.88 291 ASP A N 1
ATOM 2254 C CA . ASP A 1 291 ? -14.773 -27.234 -7.105 1 87.88 291 ASP A CA 1
ATOM 2255 C C . ASP A 1 291 ? -16.234 -27.438 -7.484 1 87.88 291 ASP A C 1
ATOM 2257 O O . ASP A 1 291 ? -16.703 -28.562 -7.609 1 87.88 291 ASP A O 1
ATOM 2261 N N . GLY A 1 292 ? -16.984 -26.438 -7.621 1 84.44 292 GLY A N 1
ATOM 2262 C CA . GLY A 1 292 ? -18.391 -26.516 -8.023 1 84.44 292 GLY A CA 1
ATOM 2263 C C . GLY A 1 292 ? -19.344 -26.594 -6.852 1 84.44 292 GLY A C 1
ATOM 2264 O O . GLY A 1 292 ? -20.562 -26.484 -7.027 1 84.44 292 GLY A O 1
ATOM 2265 N N . SER A 1 293 ? -18.797 -26.828 -5.699 1 87.62 293 SER A N 1
ATOM 2266 C CA . SER A 1 293 ? -19.656 -26.844 -4.527 1 87.62 293 SER A CA 1
ATOM 2267 C C . SER A 1 293 ? -20.156 -25.453 -4.188 1 87.62 293 SER A C 1
ATOM 2269 O O . SER A 1 293 ? -19.672 -24.453 -4.73 1 87.62 293 SER A O 1
ATOM 2271 N N . LYS A 1 294 ? -21.156 -25.297 -3.387 1 89.94 294 LYS A N 1
ATOM 2272 C CA . LYS A 1 294 ? -21.688 -24.016 -2.973 1 89.94 294 LYS A CA 1
ATOM 2273 C C . LYS A 1 294 ? -21.031 -23.516 -1.689 1 89.94 294 LYS A C 1
ATOM 2275 O O . LYS A 1 294 ? -21.547 -22.609 -1.028 1 89.94 294 LYS A O 1
ATOM 2280 N N . ALA A 1 295 ? -19.891 -24.156 -1.422 1 92.62 295 ALA A N 1
ATOM 2281 C CA . ALA A 1 295 ? -19.188 -23.766 -0.201 1 92.62 295 ALA A CA 1
ATOM 2282 C C . ALA A 1 295 ? -18.578 -22.375 -0.339 1 92.62 295 ALA A C 1
ATOM 2284 O O . ALA A 1 295 ? -18.094 -22.016 -1.407 1 92.62 295 ALA A O 1
ATOM 2285 N N . CYS A 1 296 ? -18.703 -21.578 0.744 1 93.94 296 CYS A N 1
ATOM 2286 C CA . CYS A 1 296 ? -18.141 -20.234 0.796 1 93.94 296 CYS A CA 1
ATOM 2287 C C . CYS A 1 296 ? -17.312 -20.031 2.068 1 93.94 296 CYS A C 1
ATOM 2289 O O . CYS A 1 296 ? -17.484 -20.781 3.033 1 93.94 296 CYS A O 1
ATOM 2291 N N . ILE A 1 297 ? -16.422 -19.125 1.965 1 94.88 297 ILE A N 1
ATOM 2292 C CA . ILE A 1 297 ? -15.633 -18.781 3.139 1 94.88 297 ILE A CA 1
ATOM 2293 C C . ILE A 1 297 ? -15.562 -17.266 3.303 1 94.88 297 ILE A C 1
ATOM 2295 O O . ILE A 1 297 ? -15.773 -16.531 2.342 1 94.88 297 ILE A O 1
ATOM 2299 N N . THR A 1 298 ? -15.398 -16.812 4.504 1 93.38 298 THR A N 1
ATOM 2300 C CA . THR A 1 298 ? -15.164 -15.414 4.832 1 93.38 298 THR A CA 1
ATOM 2301 C C . THR A 1 298 ? -13.883 -15.258 5.652 1 93.38 298 THR A C 1
ATOM 2303 O O . THR A 1 298 ? -13.617 -16.062 6.551 1 93.38 298 THR A O 1
ATOM 2306 N N . ILE A 1 299 ? -13.039 -14.336 5.238 1 92.81 299 ILE A N 1
ATOM 2307 C CA . ILE A 1 299 ? -11.766 -14.102 5.914 1 92.81 299 ILE A CA 1
ATOM 2308 C C . ILE A 1 299 ? -11.586 -12.602 6.16 1 92.81 299 ILE A C 1
ATOM 2310 O O . ILE A 1 299 ? -11.461 -11.82 5.215 1 92.81 299 ILE A O 1
ATOM 2314 N N . PRO A 1 300 ? -11.555 -12.211 7.434 1 93.44 300 PRO A N 1
ATOM 2315 C CA . PRO A 1 300 ? -11.258 -10.797 7.668 1 93.44 300 PRO A CA 1
ATOM 2316 C C . PRO A 1 300 ? -9.852 -10.406 7.215 1 93.44 300 PRO A C 1
ATOM 2318 O O . PRO A 1 300 ? -8.914 -11.188 7.352 1 93.44 300 PRO A O 1
ATOM 2321 N N . LEU A 1 301 ? -9.695 -9.234 6.656 1 93.56 301 LEU A N 1
ATOM 2322 C CA . LEU A 1 301 ? -8.375 -8.758 6.246 1 93.56 301 LEU A CA 1
ATOM 2323 C C . LEU A 1 301 ? -7.457 -8.602 7.449 1 93.56 301 LEU A C 1
ATOM 2325 O O . LEU A 1 301 ? -6.25 -8.82 7.352 1 93.56 301 LEU A O 1
ATOM 2329 N N . ARG A 1 302 ? -7.992 -8.156 8.555 1 93.56 302 ARG A N 1
ATOM 2330 C CA . ARG A 1 302 ? -7.352 -8 9.852 1 93.56 302 ARG A CA 1
ATOM 2331 C C . ARG A 1 302 ? -8.344 -8.25 10.984 1 93.56 302 ARG A C 1
ATOM 2333 O O . ARG A 1 302 ? -9.555 -8.344 10.75 1 93.56 302 ARG A O 1
ATOM 2340 N N . ASN A 1 303 ? -7.73 -8.422 12.117 1 91.5 303 ASN A N 1
ATOM 2341 C CA . ASN A 1 303 ? -8.617 -8.516 13.273 1 91.5 303 ASN A CA 1
ATOM 2342 C C . ASN A 1 303 ? -9.492 -7.27 13.414 1 91.5 303 ASN A C 1
ATOM 2344 O O . ASN A 1 303 ? -8.977 -6.148 13.43 1 91.5 303 ASN A O 1
ATOM 2348 N N . ILE A 1 304 ? -10.781 -7.5 13.477 1 93.38 304 ILE A N 1
ATOM 2349 C CA . ILE A 1 304 ? -11.742 -6.402 13.547 1 93.38 304 ILE A CA 1
ATOM 2350 C C . ILE A 1 304 ? -12.141 -6.156 15 1 93.38 304 ILE A C 1
ATOM 2352 O O . ILE A 1 304 ? -12.594 -7.074 15.688 1 93.38 304 ILE A O 1
ATOM 2356 N N . GLN A 1 305 ? -11.961 -4.953 15.438 1 91.69 305 GLN A N 1
ATOM 2357 C CA . GLN A 1 305 ? -12.367 -4.594 16.797 1 91.69 305 GLN A CA 1
ATOM 2358 C C . GLN A 1 305 ? -13.844 -4.238 16.844 1 91.69 305 GLN A C 1
ATOM 2360 O O . GLN A 1 305 ? -14.375 -3.602 15.93 1 91.69 305 GLN A O 1
ATOM 2365 N N . PRO A 1 306 ? -14.461 -4.684 17.922 1 88.94 306 PRO A N 1
ATOM 2366 C CA . PRO A 1 306 ? -15.844 -4.23 18.094 1 88.94 306 PRO A CA 1
ATOM 2367 C C . PRO A 1 306 ? -15.945 -2.729 18.328 1 88.94 306 PRO A C 1
ATOM 2369 O O . PRO A 1 306 ? -15.086 -2.145 19 1 88.94 306 PRO A O 1
ATOM 2372 N N . ILE A 1 307 ? -16.938 -2.189 17.734 1 88.56 307 ILE A N 1
ATOM 2373 C CA . ILE A 1 307 ? -17.156 -0.766 17.953 1 88.56 307 ILE A CA 1
ATOM 2374 C C . ILE A 1 307 ? -17.875 -0.558 19.281 1 88.56 307 ILE A C 1
ATOM 2376 O O . ILE A 1 307 ? -18.984 -1.059 19.484 1 88.56 307 ILE A O 1
ATOM 2380 N N . SER A 1 308 ? -17.156 -0.041 20.234 1 82.25 308 SER A N 1
ATOM 2381 C CA . SER A 1 308 ? -17.75 0.287 21.531 1 82.25 308 SER A CA 1
ATOM 2382 C C . SER A 1 308 ? -18 1.786 21.656 1 82.25 308 SER A C 1
ATOM 2384 O O . SER A 1 308 ? -17.438 2.584 20.906 1 82.25 308 SER A O 1
ATOM 2386 N N . ALA A 1 309 ? -18.984 2.037 22.516 1 80.75 309 ALA A N 1
ATOM 2387 C CA . ALA A 1 309 ? -19.219 3.453 22.781 1 80.75 309 ALA A CA 1
ATOM 2388 C C . ALA A 1 309 ? -17.922 4.145 23.234 1 80.75 309 ALA A C 1
ATOM 2390 O O . ALA A 1 309 ? -17.188 3.609 24.062 1 80.75 309 ALA A O 1
ATOM 2391 N N . ALA A 1 310 ? -17.703 5.215 22.516 1 79.81 310 ALA A N 1
ATOM 2392 C CA . ALA A 1 310 ? -16.5 5.953 22.875 1 79.81 310 ALA A CA 1
ATOM 2393 C C . ALA A 1 310 ? -16.656 6.68 24.203 1 79.81 310 ALA A C 1
ATOM 2395 O O . ALA A 1 310 ? -17.719 7.238 24.484 1 79.81 310 ALA A O 1
ATOM 2396 N N . THR A 1 311 ? -15.594 6.555 24.984 1 85.56 311 THR A N 1
ATOM 2397 C CA . THR A 1 311 ? -15.617 7.223 26.281 1 85.56 311 THR A CA 1
ATOM 2398 C C . THR A 1 311 ? -14.766 8.484 26.266 1 85.56 311 THR A C 1
ATOM 2400 O O . THR A 1 311 ? -14.867 9.328 27.156 1 85.56 311 THR A O 1
ATOM 2403 N N . LYS A 1 312 ? -14.016 8.625 25.344 1 91 312 LYS A N 1
ATOM 2404 C CA . LYS A 1 312 ? -13.148 9.789 25.203 1 91 312 LYS A CA 1
ATOM 2405 C C . LYS A 1 312 ? -13.719 10.789 24.203 1 91 312 LYS A C 1
ATOM 2407 O O . LYS A 1 312 ? -14.117 10.414 23.094 1 91 312 LYS A O 1
ATOM 2412 N N . HIS A 1 313 ? -13.797 12.055 24.578 1 92.31 313 HIS A N 1
ATOM 2413 C CA . HIS A 1 313 ? -14.445 13.016 23.688 1 92.31 313 HIS A CA 1
ATOM 2414 C C . HIS A 1 313 ? -13.773 14.383 23.781 1 92.31 313 HIS A C 1
ATOM 2416 O O . HIS A 1 313 ? -14.383 15.398 23.438 1 92.31 313 HIS A O 1
ATOM 2422 N N . ARG A 1 314 ? -12.648 14.43 24.219 1 94 314 ARG A N 1
ATOM 2423 C CA . ARG A 1 314 ? -11.922 15.688 24.359 1 94 314 ARG A CA 1
ATOM 2424 C C . ARG A 1 314 ? -11.578 16.266 22.984 1 94 314 ARG A C 1
ATOM 2426 O O . ARG A 1 314 ? -11.188 15.523 22.078 1 94 314 ARG A O 1
ATOM 2433 N N . PRO A 1 315 ? -11.797 17.641 22.844 1 93.31 315 PRO A N 1
ATOM 2434 C CA . PRO A 1 315 ? -11.281 18.266 21.625 1 93.31 315 PRO A CA 1
ATOM 2435 C C . PRO A 1 315 ? -9.758 18.375 21.625 1 93.31 315 PRO A C 1
ATOM 2437 O O . PRO A 1 315 ? -9.133 18.375 22.688 1 93.31 315 PRO A O 1
ATOM 2440 N N . TYR A 1 316 ? -9.211 18.484 20.469 1 95.75 316 TYR A N 1
ATOM 2441 C CA . TYR A 1 316 ? -7.758 18.547 20.359 1 95.75 316 TYR A CA 1
ATOM 2442 C C . TYR A 1 316 ? -7.219 19.828 21 1 95.75 316 TYR A C 1
ATOM 2444 O O . TYR A 1 316 ? -6.082 19.844 21.484 1 95.75 316 TYR A O 1
ATOM 2452 N N . SER A 1 317 ? -7.98 20.875 21.016 1 92.12 317 SER A N 1
ATOM 2453 C CA . SER A 1 317 ? -7.574 22.156 21.609 1 92.12 317 SER A CA 1
ATOM 2454 C C . SER A 1 317 ? -7.211 21.984 23.078 1 92.12 317 SER A C 1
ATOM 2456 O O . SER A 1 317 ? -6.34 22.688 23.594 1 92.12 317 SER A O 1
ATOM 2458 N N . GLU A 1 318 ? -7.832 21.047 23.734 1 93.38 318 GLU A N 1
ATOM 2459 C CA . GLU A 1 318 ? -7.52 20.797 25.141 1 93.38 318 GLU A CA 1
ATOM 2460 C C . GLU A 1 318 ? -6.121 20.203 25.297 1 93.38 318 GLU A C 1
ATOM 2462 O O . GLU A 1 318 ? -5.418 20.484 26.266 1 93.38 318 GLU A O 1
ATOM 2467 N N . VAL A 1 319 ? -5.809 19.328 24.375 1 94.25 319 VAL A N 1
ATOM 2468 C CA . VAL A 1 319 ? -4.473 18.734 24.375 1 94.25 319 VAL A CA 1
ATOM 2469 C C . VAL A 1 319 ? -3.424 19.828 24.172 1 94.25 319 VAL A C 1
ATOM 2471 O O . VAL A 1 319 ? -2.42 19.875 24.891 1 94.25 319 VAL A O 1
ATOM 2474 N N . LEU A 1 320 ? -3.693 20.656 23.234 1 94.06 320 LEU A N 1
ATOM 2475 C CA . LEU A 1 320 ? -2.771 21.766 22.969 1 94.06 320 LEU A CA 1
ATOM 2476 C C . LEU A 1 320 ? -2.658 22.688 24.172 1 94.06 320 LEU A C 1
ATOM 2478 O O . LEU A 1 320 ? -1.564 23.141 24.516 1 94.06 320 LEU A O 1
ATOM 2482 N N . ARG A 1 321 ? -3.764 22.969 24.812 1 92.69 321 ARG A N 1
ATOM 2483 C CA . ARG A 1 321 ? -3.783 23.797 26 1 92.69 321 ARG A CA 1
ATOM 2484 C C . ARG A 1 321 ? -2.887 23.219 27.094 1 92.69 321 ARG A C 1
ATOM 2486 O O . ARG A 1 321 ? -2.084 23.938 27.688 1 92.69 321 ARG A O 1
ATOM 2493 N N . GLU A 1 322 ? -3.074 21.969 27.312 1 94.19 322 GLU A N 1
ATOM 2494 C CA . GLU A 1 322 ? -2.285 21.297 28.344 1 94.19 322 GLU A CA 1
ATOM 2495 C C . GLU A 1 322 ? -0.792 21.375 28.047 1 94.19 322 GLU A C 1
ATOM 2497 O O . GLU A 1 322 ? 0.018 21.625 28.938 1 94.19 322 GLU A O 1
ATOM 2502 N N . ARG A 1 323 ? -0.46 21.172 26.844 1 93.06 323 ARG A N 1
ATOM 2503 C CA . ARG A 1 323 ? 0.942 21.234 26.453 1 93.06 323 ARG A CA 1
ATOM 2504 C C . ARG A 1 323 ? 1.506 22.641 26.609 1 93.06 323 ARG A C 1
ATOM 2506 O O . ARG A 1 323 ? 2.623 22.812 27.094 1 93.06 323 ARG A O 1
ATOM 2513 N N . LEU A 1 324 ? 0.751 23.594 26.219 1 93.19 324 LEU A N 1
ATOM 2514 C CA . LEU A 1 324 ? 1.185 24.984 26.312 1 93.19 324 LEU A CA 1
ATOM 2515 C C . LEU A 1 324 ? 1.309 25.422 27.766 1 93.19 324 LEU A C 1
ATOM 2517 O O . LEU A 1 324 ? 2.229 26.156 28.125 1 93.19 324 LEU A O 1
ATOM 2521 N N . LEU A 1 325 ? 0.423 24.953 28.594 1 92.94 325 LEU A N 1
ATOM 2522 C CA . LEU A 1 325 ? 0.501 25.234 30.016 1 92.94 325 LEU A CA 1
ATOM 2523 C C . LEU A 1 325 ? 1.776 24.656 30.625 1 92.94 325 LEU A C 1
ATOM 2525 O O . LEU A 1 325 ? 2.408 25.297 31.469 1 92.94 325 LEU A O 1
ATOM 2529 N N . ALA A 1 326 ? 2.035 23.453 30.188 1 92.62 326 ALA A N 1
ATOM 2530 C CA . ALA A 1 326 ? 3.254 22.812 30.672 1 92.62 326 ALA A CA 1
ATOM 2531 C C . ALA A 1 326 ? 4.492 23.609 30.281 1 92.62 326 ALA A C 1
ATOM 2533 O O . ALA A 1 326 ? 5.426 23.75 31.078 1 92.62 326 ALA A O 1
ATOM 2534 N N . ILE A 1 327 ? 4.5 24.141 29.141 1 92.19 327 ILE A N 1
ATOM 2535 C CA . ILE A 1 327 ? 5.617 24.953 28.656 1 92.19 327 ILE A CA 1
ATOM 2536 C C . ILE A 1 327 ? 5.676 26.266 29.422 1 92.19 327 ILE A C 1
ATOM 2538 O O . ILE A 1 327 ? 6.754 26.703 29.844 1 92.19 327 ILE A O 1
ATOM 2542 N N . ALA A 1 328 ? 4.543 26.875 29.594 1 89.38 328 ALA A N 1
ATOM 2543 C CA . ALA A 1 328 ? 4.461 28.125 30.344 1 89.38 328 ALA A CA 1
ATOM 2544 C C . ALA A 1 328 ? 4.918 27.922 31.781 1 89.38 328 ALA A C 1
ATOM 2546 O O . ALA A 1 328 ? 5.574 28.797 32.375 1 89.38 328 ALA A O 1
ATOM 2547 N N . GLY A 1 329 ? 4.531 26.828 32.281 1 88.06 329 GLY A N 1
ATOM 2548 C CA . GLY A 1 329 ? 4.922 26.516 33.656 1 88.06 329 GLY A CA 1
ATOM 2549 C C . GLY A 1 329 ? 6.422 26.406 33.812 1 88.06 329 GLY A C 1
ATOM 2550 O O . GLY A 1 329 ? 6.941 26.641 34.906 1 88.06 329 GLY A O 1
ATOM 2551 N N . GLN A 1 330 ? 7.043 26.078 32.812 1 88.88 330 GLN A N 1
ATOM 2552 C CA . GLN A 1 330 ? 8.492 25.969 32.844 1 88.88 330 GLN A CA 1
ATOM 2553 C C . GLN A 1 330 ? 9.164 27.297 32.562 1 88.88 330 GLN A C 1
ATOM 2555 O O . GLN A 1 330 ? 10.391 27.406 32.594 1 88.88 330 GLN A O 1
ATOM 2560 N N . GLY A 1 331 ? 8.328 28.312 32.344 1 84.44 331 GLY A N 1
ATOM 2561 C CA . GLY A 1 331 ? 8.859 29.641 32.125 1 84.44 331 GLY A CA 1
ATOM 2562 C C . GLY A 1 331 ? 9.398 29.859 30.734 1 84.44 331 GLY A C 1
ATOM 2563 O O . GLY A 1 331 ? 10.133 30.812 30.484 1 84.44 331 GLY A O 1
ATOM 2564 N N . HIS A 1 332 ? 9.133 29.031 29.797 1 83.06 332 HIS A N 1
ATOM 2565 C CA . HIS A 1 332 ? 9.758 29.078 28.484 1 83.06 332 HIS A CA 1
ATOM 2566 C C . HIS A 1 332 ? 8.75 29.484 27.406 1 83.06 332 HIS A C 1
ATOM 2568 O O . HIS A 1 332 ? 9.062 29.453 26.219 1 83.06 332 HIS A O 1
ATOM 2574 N N . ALA A 1 333 ? 7.562 29.906 27.812 1 86.19 333 ALA A N 1
ATOM 2575 C CA . ALA A 1 333 ? 6.527 30.156 26.812 1 86.19 333 ALA A CA 1
ATOM 2576 C C . ALA A 1 333 ? 6.781 31.469 26.062 1 86.19 333 ALA A C 1
ATOM 2578 O O . ALA A 1 333 ? 7.18 32.469 26.672 1 86.19 333 ALA A O 1
ATOM 2579 N N . THR A 1 334 ? 6.719 31.453 24.812 1 86.75 334 THR A N 1
ATOM 2580 C CA . THR A 1 334 ? 6.828 32.656 24 1 86.75 334 THR A CA 1
ATOM 2581 C C . THR A 1 334 ? 5.527 33.469 24.031 1 86.75 334 THR A C 1
ATOM 2583 O O . THR A 1 334 ? 4.496 32.969 24.484 1 86.75 334 THR A O 1
ATOM 2586 N N . SER A 1 335 ? 5.586 34.656 23.562 1 81.62 335 SER A N 1
ATOM 2587 C CA . SER A 1 335 ? 4.395 35.5 23.5 1 81.62 335 SER A CA 1
ATOM 2588 C C . SER A 1 335 ? 3.324 34.875 22.609 1 81.62 335 SER A C 1
ATOM 2590 O O . SER A 1 335 ? 2.137 34.906 22.938 1 81.62 335 SER A O 1
ATOM 2592 N N . ASP A 1 336 ? 3.77 34.375 21.547 1 85.62 336 ASP A N 1
ATOM 2593 C CA . ASP A 1 336 ? 2.84 33.75 20.625 1 85.62 336 ASP A CA 1
ATOM 2594 C C . ASP A 1 336 ? 2.121 32.562 21.281 1 85.62 336 ASP A C 1
ATOM 2596 O O . ASP A 1 336 ? 0.927 32.344 21.047 1 85.62 336 ASP A O 1
ATOM 2600 N N . GLN A 1 337 ? 2.764 31.859 22.109 1 85.94 337 GLN A N 1
ATOM 2601 C CA . GLN A 1 337 ? 2.182 30.703 22.781 1 85.94 337 GLN A CA 1
ATOM 2602 C C . GLN A 1 337 ? 1.166 31.125 23.828 1 85.94 337 GLN A C 1
ATOM 2604 O O . GLN A 1 337 ? 0.132 30.469 24 1 85.94 337 GLN A O 1
ATOM 2609 N N . ILE A 1 338 ? 1.521 32.156 24.484 1 82.38 338 ILE A N 1
ATOM 2610 C CA . ILE A 1 338 ? 0.598 32.688 25.469 1 82.38 338 ILE A CA 1
ATOM 2611 C C . ILE A 1 338 ? -0.677 33.156 24.781 1 82.38 338 ILE A C 1
ATOM 2613 O O . ILE A 1 338 ? -1.783 32.938 25.281 1 82.38 338 ILE A O 1
ATOM 2617 N N . ASP A 1 339 ? -0.487 33.812 23.609 1 82.44 339 ASP A N 1
ATOM 2618 C CA . ASP A 1 339 ? -1.642 34.25 22.844 1 82.44 339 ASP A CA 1
ATOM 2619 C C . ASP A 1 339 ? -2.484 33.062 22.391 1 82.44 339 ASP A C 1
ATOM 2621 O O . ASP A 1 339 ? -3.715 33.125 22.422 1 82.44 339 ASP A O 1
ATOM 2625 N N . ARG A 1 340 ? -1.849 32.031 21.984 1 86.56 340 ARG A N 1
ATOM 2626 C CA . ARG A 1 340 ? -2.553 30.812 21.578 1 86.56 340 ARG A CA 1
ATOM 2627 C C . ARG A 1 340 ? -3.338 30.219 22.734 1 86.56 340 ARG A C 1
ATOM 2629 O O . ARG A 1 340 ? -4.473 29.766 22.547 1 86.56 340 ARG A O 1
ATOM 2636 N N . LEU A 1 341 ? -2.67 30.172 23.844 1 85.81 341 LEU A N 1
ATOM 2637 C CA . LEU A 1 341 ? -3.342 29.688 25.047 1 85.81 341 LEU A CA 1
ATOM 2638 C C . LEU A 1 341 ? -4.594 30.5 25.344 1 85.81 341 LEU A C 1
ATOM 2640 O O . LEU A 1 341 ? -5.656 29.938 25.609 1 85.81 341 LEU A O 1
ATOM 2644 N N . ALA A 1 342 ? -4.434 31.734 25.172 1 78.94 342 ALA A N 1
ATOM 2645 C CA . ALA A 1 342 ? -5.57 32.625 25.406 1 78.94 342 ALA A CA 1
ATOM 2646 C C . ALA A 1 342 ? -6.676 32.375 24.391 1 78.94 342 ALA A C 1
ATOM 2648 O O . ALA A 1 342 ? -7.859 32.375 24.734 1 78.94 342 ALA A O 1
ATOM 2649 N N . ALA A 1 343 ? -6.281 32.219 23.172 1 79.88 343 ALA A N 1
ATOM 2650 C CA . ALA A 1 343 ? -7.25 31.953 22.109 1 79.88 343 ALA A CA 1
ATOM 2651 C C . ALA A 1 343 ? -8.016 30.672 22.375 1 79.88 343 ALA A C 1
ATOM 2653 O O . ALA A 1 343 ? -9.234 30.609 22.188 1 79.88 343 ALA A O 1
ATOM 2654 N N . ILE A 1 344 ? -7.324 29.688 22.828 1 80.25 344 ILE A N 1
ATOM 2655 C CA . ILE A 1 344 ? -7.941 28.406 23.141 1 80.25 344 ILE A CA 1
ATOM 2656 C C . ILE A 1 344 ? -8.922 28.578 24.297 1 80.25 344 ILE A C 1
ATOM 2658 O O . ILE A 1 344 ? -10.047 28.062 24.25 1 80.25 344 ILE A O 1
ATOM 2662 N N . ASP A 1 345 ? -8.531 29.328 25.25 1 79.94 345 ASP A N 1
ATOM 2663 C CA . ASP A 1 345 ? -9.367 29.547 26.422 1 79.94 345 ASP A CA 1
ATOM 2664 C C . ASP A 1 345 ? -10.633 30.328 26.062 1 79.94 345 ASP A C 1
ATOM 2666 O O . ASP A 1 345 ? -11.68 30.141 26.703 1 79.94 345 ASP A O 1
ATOM 2670 N N . LEU A 1 346 ? -10.492 31.047 24.969 1 75.69 346 LEU A N 1
ATOM 2671 C CA . LEU A 1 346 ? -11.633 31.828 24.516 1 75.69 346 LEU A CA 1
ATOM 2672 C C . LEU A 1 346 ? -12.469 31.047 23.516 1 75.69 346 LEU A C 1
ATOM 2674 O O . LEU A 1 346 ? -13.508 31.516 23.047 1 75.69 346 LEU A O 1
ATOM 2678 N N . GLY A 1 347 ? -12.023 29.875 23.203 1 73.94 347 GLY A N 1
ATOM 2679 C CA . GLY A 1 347 ? -12.75 29.031 22.281 1 73.94 347 GLY A CA 1
ATOM 2680 C C . GLY A 1 347 ? -12.523 29.406 20.828 1 73.94 347 GLY A C 1
ATOM 2681 O O . GLY A 1 347 ? -13.398 29.188 19.984 1 73.94 347 GLY A O 1
ATOM 2682 N N . LEU A 1 348 ? -11.398 30.141 20.562 1 66.56 348 LEU A N 1
ATOM 2683 C CA . LEU A 1 348 ? -11.086 30.578 19.203 1 66.56 348 LEU A CA 1
ATOM 2684 C C . LEU A 1 348 ? -10.141 29.594 18.516 1 66.56 348 LEU A C 1
ATOM 2686 O O . LEU A 1 348 ? -9.305 28.984 19.172 1 66.56 348 LEU A O 1
ATOM 2690 N N . MET B 1 1 ? 0.978 6.734 -50.25 1 22.39 1 MET B N 1
ATOM 2691 C CA . MET B 1 1 ? 2.244 6.57 -49.531 1 22.39 1 MET B CA 1
ATOM 2692 C C . MET B 1 1 ? 2.018 6.449 -48.031 1 22.39 1 MET B C 1
ATOM 2694 O O . MET B 1 1 ? 1.336 7.285 -47.438 1 22.39 1 MET B O 1
ATOM 2698 N N . GLY B 1 2 ? 1.839 5.215 -47.438 1 36.44 2 GLY B N 1
ATOM 2699 C CA . GLY B 1 2 ? 1.409 4.879 -46.094 1 36.44 2 GLY B CA 1
ATOM 2700 C C . GLY B 1 2 ? 2.182 5.621 -45.031 1 36.44 2 GLY B C 1
ATOM 2701 O O . GLY B 1 2 ? 3.391 5.82 -45.125 1 36.44 2 GLY B O 1
ATOM 2702 N N . ARG B 1 3 ? 1.757 6.656 -44.469 1 42.03 3 ARG B N 1
ATOM 2703 C CA . ARG B 1 3 ? 2.463 7.469 -43.5 1 42.03 3 ARG B CA 1
ATOM 2704 C C . ARG B 1 3 ? 3.348 6.605 -42.594 1 42.03 3 ARG B C 1
ATOM 2706 O O . ARG B 1 3 ? 2.916 5.555 -42.125 1 42.03 3 ARG B O 1
ATOM 2713 N N . LYS B 1 4 ? 4.59 6.621 -42.844 1 48.84 4 LYS B N 1
ATOM 2714 C CA . LYS B 1 4 ? 5.633 5.891 -42.125 1 48.84 4 LYS B CA 1
ATOM 2715 C C . LYS B 1 4 ? 5.516 6.102 -40.625 1 48.84 4 LYS B C 1
ATOM 2717 O O . LYS B 1 4 ? 5.434 7.242 -40.156 1 48.84 4 LYS B O 1
ATOM 2722 N N . VAL B 1 5 ? 5.02 5.012 -39.875 1 62.19 5 VAL B N 1
ATOM 2723 C CA . VAL B 1 5 ? 4.891 5.059 -38.438 1 62.19 5 VAL B CA 1
ATOM 2724 C C . VAL B 1 5 ? 6.234 5.434 -37.812 1 62.19 5 VAL B C 1
ATOM 2726 O O . VAL B 1 5 ? 7.277 4.902 -38.188 1 62.19 5 VAL B O 1
ATOM 2729 N N . ASP B 1 6 ? 6.297 6.566 -37.156 1 68 6 ASP B N 1
ATOM 2730 C CA . ASP B 1 6 ? 7.504 7.008 -36.438 1 68 6 ASP B CA 1
ATOM 2731 C C . ASP B 1 6 ? 7.848 6.059 -35.312 1 68 6 ASP B C 1
ATOM 2733 O O . ASP B 1 6 ? 7.184 6.066 -34.25 1 68 6 ASP B O 1
ATOM 2737 N N . THR B 1 7 ? 8.805 5.145 -35.531 1 71.69 7 THR B N 1
ATOM 2738 C CA . THR B 1 7 ? 9.234 4.195 -34.5 1 71.69 7 THR B CA 1
ATOM 2739 C C . THR B 1 7 ? 10.445 4.73 -33.719 1 71.69 7 THR B C 1
ATOM 2741 O O . THR B 1 7 ? 11.031 4.02 -32.906 1 71.69 7 THR B O 1
ATOM 2744 N N . THR B 1 8 ? 10.773 5.992 -34.031 1 78.94 8 THR B N 1
ATOM 2745 C CA . THR B 1 8 ? 11.961 6.551 -33.406 1 78.94 8 THR B CA 1
ATOM 2746 C C . THR B 1 8 ? 11.711 6.832 -31.922 1 78.94 8 THR B C 1
ATOM 2748 O O . THR B 1 8 ? 12.656 7.035 -31.141 1 78.94 8 THR B O 1
ATOM 2751 N N . TRP B 1 9 ? 10.453 6.711 -31.594 1 88.19 9 TRP B N 1
ATOM 2752 C CA . TRP B 1 9 ? 10.102 7.051 -30.219 1 88.19 9 TRP B CA 1
ATOM 2753 C C . TRP B 1 9 ? 10.773 6.094 -29.234 1 88.19 9 TRP B C 1
ATOM 2755 O O . TRP B 1 9 ? 11.141 6.488 -28.141 1 88.19 9 TRP B O 1
ATOM 2765 N N . TYR B 1 10 ? 10.984 4.906 -29.609 1 86 10 TYR B N 1
ATOM 2766 C CA . TYR B 1 10 ? 11.594 3.945 -28.688 1 86 10 TYR B CA 1
ATOM 2767 C C . TYR B 1 10 ? 13.07 4.25 -28.484 1 86 10 TYR B C 1
ATOM 2769 O O . TYR B 1 10 ? 13.602 4.086 -27.391 1 86 10 TYR B O 1
ATOM 2777 N N . GLY B 1 11 ? 13.703 4.695 -29.547 1 81.12 11 GLY B N 1
ATOM 2778 C CA . GLY B 1 11 ? 15.062 5.184 -29.391 1 81.12 11 GLY B CA 1
ATOM 2779 C C . GLY B 1 11 ? 15.172 6.34 -28.422 1 81.12 11 GLY B C 1
ATOM 2780 O O . GLY B 1 11 ? 16.094 6.387 -27.609 1 81.12 11 GLY B O 1
ATOM 2781 N N . ILE B 1 12 ? 14.211 7.191 -28.5 1 82.31 12 ILE B N 1
ATOM 2782 C CA . ILE B 1 12 ? 14.164 8.328 -27.594 1 82.31 12 ILE B CA 1
ATOM 2783 C C . ILE B 1 12 ? 13.977 7.828 -26.156 1 82.31 12 ILE B C 1
ATOM 2785 O O . ILE B 1 12 ? 14.602 8.344 -25.234 1 82.31 12 ILE B O 1
ATOM 2789 N N . TYR B 1 13 ? 13.156 6.832 -26.031 1 87.56 13 TYR B N 1
ATOM 2790 C CA . TYR B 1 13 ? 12.922 6.23 -24.719 1 87.56 13 TYR B CA 1
ATOM 2791 C C . TYR B 1 13 ? 14.211 5.645 -24.156 1 87.56 13 TYR B C 1
ATOM 2793 O O . TYR B 1 13 ? 14.562 5.898 -23 1 87.56 13 TYR B O 1
ATOM 2801 N N . LEU B 1 14 ? 14.945 4.934 -25 1 80.44 14 LEU B N 1
ATOM 2802 C CA . LEU B 1 14 ? 16.188 4.32 -24.562 1 80.44 14 LEU B CA 1
ATOM 2803 C C . LEU B 1 14 ? 17.234 5.383 -24.219 1 80.44 14 LEU B C 1
ATOM 2805 O O . LEU B 1 14 ? 17.984 5.238 -23.25 1 80.44 14 LEU B O 1
ATOM 2809 N N . GLU B 1 15 ? 17.172 6.379 -24.938 1 76.94 15 GLU B N 1
ATOM 2810 C CA . GLU B 1 15 ? 18.094 7.484 -24.656 1 76.94 15 GLU B CA 1
ATOM 2811 C C . GLU B 1 15 ? 17.75 8.172 -23.344 1 76.94 15 GLU B C 1
ATOM 2813 O O . GLU B 1 15 ? 18.656 8.586 -22.609 1 76.94 15 GLU B O 1
ATOM 2818 N N . ALA B 1 16 ? 16.531 8.25 -23.125 1 80.56 16 ALA B N 1
ATOM 2819 C CA . ALA B 1 16 ? 16.094 8.867 -21.875 1 80.56 16 ALA B CA 1
ATOM 2820 C C . ALA B 1 16 ? 16.578 8.055 -20.672 1 80.56 16 ALA B C 1
ATOM 2822 O O . ALA B 1 16 ? 17.078 8.609 -19.703 1 80.56 16 ALA B O 1
ATOM 2823 N N . ILE B 1 17 ? 16.5 6.797 -20.812 1 76.06 17 ILE B N 1
ATOM 2824 C CA . ILE B 1 17 ? 16.953 5.91 -19.75 1 76.06 17 ILE B CA 1
ATOM 2825 C C . ILE B 1 17 ? 18.469 6.043 -19.578 1 76.06 17 ILE B C 1
ATOM 2827 O O . ILE B 1 17 ? 18.969 6.125 -18.453 1 76.06 17 ILE B O 1
ATOM 2831 N N . ALA B 1 18 ? 19.078 6.012 -20.688 1 71.56 18 ALA B N 1
ATOM 2832 C CA . ALA B 1 18 ? 20.531 6.125 -20.672 1 71.56 18 ALA B CA 1
ATOM 2833 C C . ALA B 1 18 ? 20.969 7.438 -20.031 1 71.56 18 ALA B C 1
ATOM 2835 O O . ALA B 1 18 ? 21.922 7.469 -19.25 1 71.56 18 ALA B O 1
ATOM 2836 N N . PHE B 1 19 ? 20.281 8.422 -20.344 1 71.69 19 PHE B N 1
ATOM 2837 C CA . PHE B 1 19 ? 20.594 9.734 -19.781 1 71.69 19 PHE B CA 1
ATOM 2838 C C . PHE B 1 19 ? 20.375 9.758 -18.281 1 71.69 19 PHE B C 1
ATOM 2840 O O . PHE B 1 19 ? 21.188 10.312 -17.531 1 71.69 19 PHE B O 1
ATOM 2847 N N . GLU B 1 20 ? 19.297 9.188 -17.938 1 67.62 20 GLU B N 1
ATOM 2848 C CA . GLU B 1 20 ? 19 9.141 -16.5 1 67.62 20 GLU B CA 1
ATOM 2849 C C . GLU B 1 20 ? 20.047 8.32 -15.75 1 67.62 20 GLU B C 1
ATOM 2851 O O . GLU B 1 20 ? 20.422 8.664 -14.633 1 67.62 20 GLU B O 1
ATOM 2856 N N . ASN B 1 21 ? 20.484 7.336 -16.391 1 62.62 21 ASN B N 1
ATOM 2857 C CA . ASN B 1 21 ? 21.531 6.492 -15.797 1 62.62 21 ASN B CA 1
ATOM 2858 C C . ASN B 1 21 ? 22.875 7.215 -15.742 1 62.62 21 ASN B C 1
ATOM 2860 O O . ASN B 1 21 ? 23.656 7.004 -14.812 1 62.62 21 ASN B O 1
ATOM 2864 N N . LEU B 1 22 ? 23.109 7.887 -16.766 1 57.56 22 LEU B N 1
ATOM 2865 C CA . LEU B 1 22 ? 24.375 8.609 -16.844 1 57.56 22 LEU B CA 1
ATOM 2866 C C . LEU B 1 22 ? 24.375 9.797 -15.875 1 57.56 22 LEU B C 1
ATOM 2868 O O . LEU B 1 22 ? 25.438 10.188 -15.375 1 57.56 22 LEU B O 1
ATOM 2872 N N . SER B 1 23 ? 23.219 10.344 -15.742 1 58.03 23 SER B N 1
ATOM 2873 C CA . SER B 1 23 ? 23.172 11.531 -14.891 1 58.03 23 SER B CA 1
ATOM 2874 C C . SER B 1 23 ? 23.297 11.156 -13.414 1 58.03 23 SER B C 1
ATOM 2876 O O . SER B 1 23 ? 23.484 12.031 -12.562 1 58.03 23 SER B O 1
ATOM 2878 N N . GLY B 1 24 ? 23.609 9.914 -13.086 1 48.03 24 GLY B N 1
ATOM 2879 C CA . GLY B 1 24 ? 23.875 9.438 -11.734 1 48.03 24 GLY B CA 1
ATOM 2880 C C . GLY B 1 24 ? 22.828 9.867 -10.727 1 48.03 24 GLY B C 1
ATOM 2881 O O . GLY B 1 24 ? 21.625 9.703 -10.961 1 48.03 24 GLY B O 1
ATOM 2882 N N . ASP B 1 25 ? 23.312 10.562 -9.594 1 47.78 25 ASP B N 1
ATOM 2883 C CA . ASP B 1 25 ? 22.578 11.031 -8.422 1 47.78 25 ASP B CA 1
ATOM 2884 C C . ASP B 1 25 ? 21.766 12.281 -8.742 1 47.78 25 ASP B C 1
ATOM 2886 O O . ASP B 1 25 ? 20.984 12.75 -7.914 1 47.78 25 ASP B O 1
ATOM 2890 N N . LYS B 1 26 ? 21.938 12.852 -9.898 1 48.94 26 LYS B N 1
ATOM 2891 C CA . LYS B 1 26 ? 21.266 14.109 -10.156 1 48.94 26 LYS B CA 1
ATOM 2892 C C . LYS B 1 26 ? 19.906 13.883 -10.82 1 48.94 26 LYS B C 1
ATOM 2894 O O . LYS B 1 26 ? 19.812 13.18 -11.828 1 48.94 26 LYS B O 1
ATOM 2899 N N . SER B 1 27 ? 18.875 13.938 -10.203 1 49 27 SER B N 1
ATOM 2900 C CA . SER B 1 27 ? 17.516 13.781 -10.711 1 49 27 SER B CA 1
ATOM 2901 C C . SER B 1 27 ? 17.234 14.75 -11.852 1 49 27 SER B C 1
ATOM 2903 O O . SER B 1 27 ? 17.297 15.969 -11.672 1 49 27 SER B O 1
ATOM 2905 N N . VAL B 1 28 ? 17.438 14.383 -13.102 1 57.69 28 VAL B N 1
ATOM 2906 C CA . VAL B 1 28 ? 17.125 15.242 -14.234 1 57.69 28 VAL B CA 1
ATOM 2907 C C . VAL B 1 28 ? 15.609 15.289 -14.438 1 57.69 28 VAL B C 1
ATOM 2909 O O . VAL B 1 28 ? 14.953 14.25 -14.523 1 57.69 28 VAL B O 1
ATOM 2912 N N . GLY B 1 29 ? 15.094 16.453 -14.328 1 61.62 29 GLY B N 1
ATOM 2913 C CA . GLY B 1 29 ? 13.656 16.625 -14.516 1 61.62 29 GLY B CA 1
ATOM 2914 C C . GLY B 1 29 ? 13.195 16.312 -15.922 1 61.62 29 GLY B C 1
ATOM 2915 O O . GLY B 1 29 ? 13.992 16.359 -16.859 1 61.62 29 GLY B O 1
ATOM 2916 N N . THR B 1 30 ? 12.055 15.883 -16.219 1 65.38 30 THR B N 1
ATOM 2917 C CA . THR B 1 30 ? 11.469 15.484 -17.5 1 65.38 30 THR B CA 1
ATOM 2918 C C . THR B 1 30 ? 11.602 16.609 -18.531 1 65.38 30 THR B C 1
ATOM 2920 O O . THR B 1 30 ? 11.938 16.359 -19.688 1 65.38 30 THR B O 1
ATOM 2923 N N . PRO B 1 31 ? 11.445 17.812 -18.141 1 68.06 31 PRO B N 1
ATOM 2924 C CA . PRO B 1 31 ? 11.602 18.875 -19.141 1 68.06 31 PRO B CA 1
ATOM 2925 C C . PRO B 1 31 ? 13.031 19.016 -19.641 1 68.06 31 PRO B C 1
ATOM 2927 O O . PRO B 1 31 ? 13.25 19.234 -20.844 1 68.06 31 PRO B O 1
ATOM 2930 N N . GLU B 1 32 ? 13.984 18.938 -18.719 1 69.38 32 GLU B N 1
ATOM 2931 C CA . GLU B 1 32 ? 15.391 19.016 -19.125 1 69.38 32 GLU B CA 1
ATOM 2932 C C . GLU B 1 32 ? 15.758 17.844 -20.031 1 69.38 32 GLU B C 1
ATOM 2934 O O . GLU B 1 32 ? 16.469 18.031 -21.031 1 69.38 32 GLU B O 1
ATOM 2939 N N . LEU B 1 33 ? 15.273 16.828 -19.641 1 77.69 33 LEU B N 1
ATOM 2940 C CA . LEU B 1 33 ? 15.539 15.633 -20.438 1 77.69 33 LEU B CA 1
ATOM 2941 C C . LEU B 1 33 ? 14.883 15.734 -21.812 1 77.69 33 LEU B C 1
ATOM 2943 O O . LEU B 1 33 ? 15.477 15.359 -22.812 1 77.69 33 LEU B O 1
ATOM 2947 N N . ALA B 1 34 ? 13.711 16.234 -21.875 1 79.56 34 ALA B N 1
ATOM 2948 C CA . ALA B 1 34 ? 12.992 16.406 -23.141 1 79.56 34 ALA B CA 1
ATOM 2949 C C . ALA B 1 34 ? 13.75 17.344 -24.078 1 79.56 34 ALA B C 1
ATOM 2951 O O . ALA B 1 34 ? 13.867 17.078 -25.266 1 79.56 34 ALA B O 1
ATOM 2952 N N . ASP B 1 35 ? 14.227 18.391 -23.516 1 76.25 35 ASP B N 1
ATOM 2953 C CA . ASP B 1 35 ? 15.008 19.344 -24.297 1 76.25 35 ASP B CA 1
ATOM 2954 C C . ASP B 1 35 ? 16.266 18.688 -24.859 1 76.25 35 ASP B C 1
ATOM 2956 O O . ASP B 1 35 ? 16.625 18.906 -26.016 1 76.25 35 ASP B O 1
ATOM 2960 N N . HIS B 1 36 ? 16.875 17.953 -24 1 75.62 36 HIS B N 1
ATOM 2961 C CA . HIS B 1 36 ? 18.078 17.25 -24.422 1 75.62 36 HIS B CA 1
ATOM 2962 C C . HIS B 1 36 ? 17.797 16.281 -25.562 1 75.62 36 HIS B C 1
ATOM 2964 O O . HIS B 1 36 ? 18.609 16.141 -26.484 1 75.62 36 HIS B O 1
ATOM 2970 N N . LEU B 1 37 ? 16.656 15.789 -25.5 1 80.12 37 LEU B N 1
ATOM 2971 C CA . LEU B 1 37 ? 16.312 14.75 -26.469 1 80.12 37 LEU B CA 1
ATOM 2972 C C . LEU B 1 37 ? 15.602 15.344 -27.672 1 80.12 37 LEU B C 1
ATOM 2974 O O . LEU B 1 37 ? 15.32 14.641 -28.641 1 80.12 37 LEU B O 1
ATOM 2978 N N . GLY B 1 38 ? 15.328 16.578 -27.625 1 77.12 38 GLY B N 1
ATOM 2979 C CA . GLY B 1 38 ? 14.727 17.266 -28.75 1 77.12 38 GLY B CA 1
ATOM 2980 C C . GLY B 1 38 ? 13.258 16.953 -28.938 1 77.12 38 GLY B C 1
ATOM 2981 O O . GLY B 1 38 ? 12.773 16.859 -30.078 1 77.12 38 GLY B O 1
ATOM 2982 N N . VAL B 1 39 ? 12.602 16.547 -27.891 1 81.06 39 VAL B N 1
ATOM 2983 C CA . VAL B 1 39 ? 11.18 16.234 -27.953 1 81.06 39 VAL B CA 1
ATOM 2984 C C . VAL B 1 39 ? 10.414 17.094 -26.953 1 81.06 39 VAL B C 1
ATOM 2986 O O . VAL B 1 39 ? 10.992 17.625 -26 1 81.06 39 VAL B O 1
ATOM 2989 N N . LYS B 1 40 ? 9.141 17.297 -27.25 1 79.38 40 LYS B N 1
ATOM 2990 C CA . LYS B 1 40 ? 8.305 18.016 -26.297 1 79.38 40 LYS B CA 1
ATOM 2991 C C . LYS B 1 40 ? 8.125 17.234 -25 1 79.38 40 LYS B C 1
ATOM 2993 O O . LYS B 1 40 ? 8.023 16 -25.031 1 79.38 40 LYS B O 1
ATOM 2998 N N . PRO B 1 41 ? 8.156 17.906 -23.922 1 76.75 41 PRO B N 1
ATOM 2999 C CA . PRO B 1 41 ? 8.039 17.219 -22.641 1 76.75 41 PRO B CA 1
ATOM 3000 C C . PRO B 1 41 ? 6.82 16.297 -22.578 1 76.75 41 PRO B C 1
ATOM 3002 O O . PRO B 1 41 ? 6.91 15.18 -22.062 1 76.75 41 PRO B O 1
ATOM 3005 N N . LYS B 1 42 ? 5.766 16.766 -23.188 1 72.75 42 LYS B N 1
ATOM 3006 C CA . LYS B 1 42 ? 4.559 15.938 -23.203 1 72.75 42 LYS B CA 1
ATOM 3007 C C . LYS B 1 42 ? 4.77 14.664 -24.016 1 72.75 42 LYS B C 1
ATOM 3009 O O . LYS B 1 42 ? 4.309 13.586 -23.625 1 72.75 42 LYS B O 1
ATOM 3014 N N . THR B 1 43 ? 5.391 14.82 -25.031 1 78.38 43 THR B N 1
ATOM 3015 C CA . THR B 1 43 ? 5.691 13.68 -25.891 1 78.38 43 THR B CA 1
ATOM 3016 C C . THR B 1 43 ? 6.633 12.703 -25.188 1 78.38 43 THR B C 1
ATOM 3018 O O . THR B 1 43 ? 6.441 11.492 -25.25 1 78.38 43 THR B O 1
ATOM 3021 N N . LEU B 1 44 ? 7.551 13.32 -24.484 1 81.56 44 LEU B N 1
ATOM 3022 C CA . LEU B 1 44 ? 8.5 12.461 -23.781 1 81.56 44 LEU B CA 1
ATOM 3023 C C . LEU B 1 44 ? 7.793 11.656 -22.688 1 81.56 44 LEU B C 1
ATOM 3025 O O . LEU B 1 44 ? 8.086 10.477 -22.5 1 81.56 44 LEU B O 1
ATOM 3029 N N . ALA B 1 45 ? 6.953 12.328 -22.062 1 77 45 ALA B N 1
ATOM 3030 C CA . ALA B 1 45 ? 6.203 11.625 -21.016 1 77 45 ALA B CA 1
ATOM 3031 C C . ALA B 1 45 ? 5.438 10.438 -21.609 1 77 45 ALA B C 1
ATOM 3033 O O . ALA B 1 45 ? 5.41 9.359 -21.016 1 77 45 ALA B O 1
ATOM 3034 N N . ARG B 1 46 ? 4.848 10.633 -22.766 1 78.38 46 ARG B N 1
ATOM 3035 C CA . ARG B 1 46 ? 4.098 9.586 -23.453 1 78.38 46 ARG B CA 1
ATOM 3036 C C . ARG B 1 46 ? 5.023 8.477 -23.938 1 78.38 46 ARG B C 1
ATOM 3038 O O . ARG B 1 46 ? 4.703 7.293 -23.797 1 78.38 46 ARG B O 1
ATOM 3045 N N . ILE B 1 47 ? 6.141 8.914 -24.406 1 81 47 ILE B N 1
ATOM 3046 C CA . ILE B 1 47 ? 7.148 7.965 -24.859 1 81 47 ILE B CA 1
ATOM 3047 C C . ILE B 1 47 ? 7.625 7.109 -23.688 1 81 47 ILE B C 1
ATOM 3049 O O . ILE B 1 47 ? 7.73 5.887 -23.812 1 81 47 ILE B O 1
ATOM 3053 N N . ARG B 1 48 ? 7.797 7.781 -22.656 1 80.5 48 ARG B N 1
ATOM 3054 C CA . ARG B 1 48 ? 8.281 7.062 -21.484 1 80.5 48 ARG B CA 1
ATOM 3055 C C . ARG B 1 48 ? 7.238 6.066 -20.984 1 80.5 48 ARG B C 1
ATOM 3057 O O . ARG B 1 48 ? 7.574 4.941 -20.609 1 80.5 48 ARG B O 1
ATOM 3064 N N . SER B 1 49 ? 6.086 6.574 -21.031 1 78.06 49 SER B N 1
ATOM 3065 C CA . SER B 1 49 ? 5 5.695 -20.625 1 78.06 49 SER B CA 1
ATOM 3066 C C . SER B 1 49 ? 4.887 4.484 -21.547 1 78.06 49 SER B C 1
ATOM 3068 O O . SER B 1 49 ? 4.77 3.35 -21.078 1 78.06 49 SER B O 1
ATOM 3070 N N . ALA B 1 50 ? 4.867 4.758 -22.781 1 81.44 50 ALA B N 1
ATOM 3071 C CA . ALA B 1 50 ? 4.805 3.684 -23.766 1 81.44 50 ALA B CA 1
ATOM 3072 C C . ALA B 1 50 ? 5.996 2.74 -23.625 1 81.44 50 ALA B C 1
ATOM 3074 O O . ALA B 1 50 ? 5.84 1.519 -23.672 1 81.44 50 ALA B O 1
ATOM 3075 N N . GLY B 1 51 ? 7.148 3.32 -23.438 1 82 51 GLY B N 1
ATOM 3076 C CA . GLY B 1 51 ? 8.359 2.523 -23.281 1 82 51 GLY B CA 1
ATOM 3077 C C . GLY B 1 51 ? 8.336 1.646 -22.047 1 82 51 GLY B C 1
ATOM 3078 O O . GLY B 1 51 ? 8.688 0.465 -22.109 1 82 51 GLY B O 1
ATOM 3079 N N . ARG B 1 52 ? 7.93 2.285 -21.062 1 77.44 52 ARG B N 1
ATOM 3080 C CA . ARG B 1 52 ? 7.852 1.525 -19.812 1 77.44 52 ARG B CA 1
ATOM 3081 C C . ARG B 1 52 ? 6.879 0.356 -19.938 1 77.44 52 ARG B C 1
ATOM 3083 O O . ARG B 1 52 ? 7.152 -0.742 -19.453 1 77.44 52 ARG B O 1
ATOM 3090 N N . PHE B 1 53 ? 5.758 0.681 -20.609 1 79.81 53 PHE B N 1
ATOM 3091 C CA . PHE B 1 53 ? 4.766 -0.36 -20.828 1 79.81 53 PHE B CA 1
ATOM 3092 C C . PHE B 1 53 ? 5.371 -1.526 -21.609 1 79.81 53 PHE B C 1
ATOM 3094 O O . PHE B 1 53 ? 5.211 -2.684 -21.219 1 79.81 53 PHE B O 1
ATOM 3101 N N . ILE B 1 54 ? 6.117 -1.174 -22.641 1 78.19 54 ILE B N 1
ATOM 3102 C CA . ILE B 1 54 ? 6.703 -2.227 -23.469 1 78.19 54 ILE B CA 1
ATOM 3103 C C . ILE B 1 54 ? 7.73 -3.008 -22.641 1 78.19 54 ILE B C 1
ATOM 3105 O O . ILE B 1 54 ? 7.809 -4.234 -22.75 1 78.19 54 ILE B O 1
ATOM 3109 N N . HIS B 1 55 ? 8.406 -2.297 -21.844 1 73.75 55 HIS B N 1
ATOM 3110 C CA . HIS B 1 55 ? 9.43 -2.967 -21.047 1 73.75 55 HIS B CA 1
ATOM 3111 C C . HIS B 1 55 ? 8.797 -3.867 -19.984 1 73.75 55 HIS B C 1
ATOM 3113 O O . HIS B 1 55 ? 9.375 -4.891 -19.609 1 73.75 55 HIS B O 1
ATOM 3119 N N . GLU B 1 56 ? 7.672 -3.389 -19.672 1 66.94 56 GLU B N 1
ATOM 3120 C CA . GLU B 1 56 ? 6.957 -4.16 -18.656 1 66.94 56 GLU B CA 1
ATOM 3121 C C . GLU B 1 56 ? 6.348 -5.426 -19.266 1 66.94 56 GLU B C 1
ATOM 3123 O O . GLU B 1 56 ? 6.398 -6.496 -18.656 1 66.94 56 GLU B O 1
ATOM 3128 N N . VAL B 1 57 ? 5.746 -5.242 -20.359 1 68 57 VAL B N 1
ATOM 3129 C CA . VAL B 1 57 ? 4.969 -6.336 -20.922 1 68 57 VAL B CA 1
ATOM 3130 C C . VAL B 1 57 ? 5.867 -7.211 -21.797 1 68 57 VAL B C 1
ATOM 3132 O O . VAL B 1 57 ? 5.566 -8.383 -22.031 1 68 57 VAL B O 1
ATOM 3135 N N . LEU B 1 58 ? 6.93 -6.684 -22.359 1 65.88 58 LEU B N 1
ATOM 3136 C CA . LEU B 1 58 ? 7.883 -7.391 -23.203 1 65.88 58 LEU B CA 1
ATOM 3137 C C . LEU B 1 58 ? 9.312 -7.027 -22.828 1 65.88 58 LEU B C 1
ATOM 3139 O O . LEU B 1 58 ? 10 -6.328 -23.578 1 65.88 58 LEU B O 1
ATOM 3143 N N . PRO B 1 59 ? 9.586 -7.754 -21.609 1 63.19 59 PRO B N 1
ATOM 3144 C CA . PRO B 1 59 ? 10.977 -7.473 -21.234 1 63.19 59 PRO B CA 1
ATOM 3145 C C . PRO B 1 59 ? 11.977 -7.977 -22.281 1 63.19 59 PRO B C 1
ATOM 3147 O O . PRO B 1 59 ? 11.82 -9.078 -22.812 1 63.19 59 PRO B O 1
ATOM 3150 N N . GLY B 1 60 ? 12.914 -7.145 -22.641 1 62 60 GLY B N 1
ATOM 3151 C CA . GLY B 1 60 ? 13.938 -7.52 -23.609 1 62 60 GLY B CA 1
ATOM 3152 C C . GLY B 1 60 ? 13.547 -7.199 -25.047 1 62 60 GLY B C 1
ATOM 3153 O O . GLY B 1 60 ? 14.188 -7.676 -25.984 1 62 60 GLY B O 1
ATOM 3154 N N . VAL B 1 61 ? 12.516 -6.578 -25.156 1 73.31 61 VAL B N 1
ATOM 3155 C CA . VAL B 1 61 ? 12.062 -6.211 -26.484 1 73.31 61 VAL B CA 1
ATOM 3156 C C . VAL B 1 61 ? 13.195 -5.52 -27.25 1 73.31 61 VAL B C 1
ATOM 3158 O O . VAL B 1 61 ? 13.945 -4.73 -26.672 1 73.31 61 VAL B O 1
ATOM 3161 N N . LYS B 1 62 ? 13.375 -6.105 -28.484 1 74.94 62 LYS B N 1
ATOM 3162 C CA . LYS B 1 62 ? 14.352 -5.461 -29.359 1 74.94 62 LYS B CA 1
ATOM 3163 C C . LYS B 1 62 ? 13.719 -4.32 -30.141 1 74.94 62 LYS B C 1
ATOM 3165 O O . LYS B 1 62 ? 12.555 -4.406 -30.531 1 74.94 62 LYS B O 1
ATOM 3170 N N . PRO B 1 63 ? 14.477 -3.277 -30.234 1 77.12 63 PRO B N 1
ATOM 3171 C CA . PRO B 1 63 ? 13.953 -2.109 -30.953 1 77.12 63 PRO B CA 1
ATOM 3172 C C . PRO B 1 63 ? 13.352 -2.469 -32.312 1 77.12 63 PRO B C 1
ATOM 3174 O O . PRO B 1 63 ? 12.367 -1.851 -32.719 1 77.12 63 PRO B O 1
ATOM 3177 N N . GLU B 1 64 ? 13.906 -3.537 -32.969 1 76.75 64 GLU B N 1
ATOM 3178 C CA . GLU B 1 64 ? 13.445 -3.936 -34.281 1 76.75 64 GLU B CA 1
ATOM 3179 C C . GLU B 1 64 ? 12.031 -4.5 -34.25 1 76.75 64 GLU B C 1
ATOM 3181 O O . GLU B 1 64 ? 11.328 -4.527 -35.25 1 76.75 64 GLU B O 1
ATOM 3186 N N . GLN B 1 65 ? 11.656 -4.836 -33.094 1 78.88 65 GLN B N 1
ATOM 3187 C CA . GLN B 1 65 ? 10.344 -5.449 -32.906 1 78.88 65 GLN B CA 1
ATOM 3188 C C . GLN B 1 65 ? 9.258 -4.391 -32.781 1 78.88 65 GLN B C 1
ATOM 3190 O O . GLN B 1 65 ? 8.062 -4.699 -32.844 1 78.88 65 GLN B O 1
ATOM 3195 N N . ILE B 1 66 ? 9.68 -3.246 -32.531 1 83.69 66 ILE B N 1
ATOM 3196 C CA . ILE B 1 66 ? 8.75 -2.148 -32.281 1 83.69 66 ILE B CA 1
ATOM 3197 C C . ILE B 1 66 ? 8.555 -1.361 -33.594 1 83.69 66 ILE B C 1
ATOM 3199 O O . ILE B 1 66 ? 9.406 -0.548 -33.969 1 83.69 66 ILE B O 1
ATOM 3203 N N . GLN B 1 67 ? 7.43 -1.643 -34.219 1 82.56 67 GLN B N 1
ATOM 3204 C CA . GLN B 1 67 ? 7.16 -1.005 -35.5 1 82.56 67 GLN B CA 1
ATOM 3205 C C . GLN B 1 67 ? 5.969 -0.054 -35.406 1 82.56 67 GLN B C 1
ATOM 3207 O O . GLN B 1 67 ? 5.5 0.465 -36.438 1 82.56 67 GLN B O 1
ATOM 3212 N N . CYS B 1 68 ? 5.473 0.088 -34.188 1 85.62 68 CYS B N 1
ATOM 3213 C CA . CYS B 1 68 ? 4.305 0.933 -33.969 1 85.62 68 CYS B CA 1
ATOM 3214 C C . CYS B 1 68 ? 4.699 2.254 -33.312 1 85.62 68 CYS B C 1
ATOM 3216 O O . CYS B 1 68 ? 5.836 2.414 -32.875 1 85.62 68 CYS B O 1
ATOM 3218 N N . GLY B 1 69 ? 3.775 3.236 -33.312 1 85.62 69 GLY B N 1
ATOM 3219 C CA . GLY B 1 69 ? 3.955 4.484 -32.594 1 85.62 69 GLY B CA 1
ATOM 3220 C C . GLY B 1 69 ? 3.648 4.367 -31.109 1 85.62 69 GLY B C 1
ATOM 3221 O O . GLY B 1 69 ? 3.035 3.391 -30.672 1 85.62 69 GLY B O 1
ATOM 3222 N N . TYR B 1 70 ? 4.113 5.387 -30.406 1 87.12 70 TYR B N 1
ATOM 3223 C CA . TYR B 1 70 ? 3.9 5.332 -28.969 1 87.12 70 TYR B CA 1
ATOM 3224 C C . TYR B 1 70 ? 2.418 5.445 -28.641 1 87.12 70 TYR B C 1
ATOM 3226 O O . TYR B 1 70 ? 1.969 4.949 -27.594 1 87.12 70 TYR B O 1
ATOM 3234 N N . ALA B 1 71 ? 1.655 6.047 -29.516 1 82.81 71 ALA B N 1
ATOM 3235 C CA . ALA B 1 71 ? 0.225 6.219 -29.266 1 82.81 71 ALA B CA 1
ATOM 3236 C C . ALA B 1 71 ? -0.49 4.871 -29.234 1 82.81 71 ALA B C 1
ATOM 3238 O O . ALA B 1 71 ? -1.396 4.66 -28.422 1 82.81 71 ALA B O 1
ATOM 3239 N N . SER B 1 72 ? -0.072 4.004 -30.109 1 83.38 72 SER B N 1
ATOM 3240 C CA . SER B 1 72 ? -0.646 2.662 -30.125 1 83.38 72 SER B CA 1
ATOM 3241 C C . SER B 1 72 ? -0.387 1.933 -28.812 1 83.38 72 SER B C 1
ATOM 3243 O O . SER B 1 72 ? -1.269 1.244 -28.297 1 83.38 72 SER B O 1
ATOM 3245 N N . LEU B 1 73 ? 0.792 2.199 -28.297 1 83.19 73 LEU B N 1
ATOM 3246 C CA . LEU B 1 73 ? 1.166 1.511 -27.062 1 83.19 73 LEU B CA 1
ATOM 3247 C C . LEU B 1 73 ? 0.468 2.133 -25.859 1 83.19 73 LEU B C 1
ATOM 3249 O O . LEU B 1 73 ? 0.105 1.43 -24.906 1 83.19 73 LEU B O 1
ATOM 3253 N N . GLU B 1 74 ? 0.3 3.348 -26.031 1 80.5 74 GLU B N 1
ATOM 3254 C CA . GLU B 1 74 ? -0.477 4.012 -24.984 1 80.5 74 GLU B CA 1
ATOM 3255 C C . GLU B 1 74 ? -1.892 3.445 -24.906 1 80.5 74 GLU B C 1
ATOM 3257 O O . GLU B 1 74 ? -2.408 3.195 -23.812 1 80.5 74 GLU B O 1
ATOM 3262 N N . LEU B 1 75 ? -2.482 3.287 -26.062 1 77.88 75 LEU B N 1
ATOM 3263 C CA . LEU B 1 75 ? -3.832 2.74 -26.125 1 77.88 75 LEU B CA 1
ATOM 3264 C C . LEU B 1 75 ? -3.846 1.277 -25.688 1 77.88 75 LEU B C 1
ATOM 3266 O O . LEU B 1 75 ? -4.75 0.847 -24.969 1 77.88 75 LEU B O 1
ATOM 3270 N N . LEU B 1 76 ? -2.85 0.668 -26.031 1 81.06 76 LEU B N 1
ATOM 3271 C CA . LEU B 1 76 ? -2.762 -0.73 -25.609 1 81.06 76 LEU B CA 1
ATOM 3272 C C . LEU B 1 76 ? -2.578 -0.844 -24.109 1 81.06 76 LEU B C 1
ATOM 3274 O O . LEU B 1 76 ? -3.139 -1.742 -23.469 1 81.06 76 LEU B O 1
ATOM 3278 N N . SER B 1 77 ? -1.81 0.077 -23.656 1 78 77 SER B N 1
ATOM 3279 C CA . SER B 1 77 ? -1.611 0.113 -22.203 1 78 77 SER B CA 1
ATOM 3280 C C . SER B 1 77 ? -2.93 0.335 -21.484 1 78 77 SER B C 1
ATOM 3282 O O . SER B 1 77 ? -3.195 -0.305 -20.453 1 78 77 SER B O 1
ATOM 3284 N N . LYS B 1 78 ? -3.695 1.148 -22.016 1 71.12 78 LYS B N 1
ATOM 3285 C CA . LYS B 1 78 ? -5.023 1.393 -21.453 1 71.12 78 LYS B CA 1
ATOM 3286 C C . LYS B 1 78 ? -5.895 0.145 -21.547 1 71.12 78 LYS B C 1
ATOM 3288 O O . LYS B 1 78 ? -6.598 -0.198 -20.594 1 71.12 78 LYS B O 1
ATOM 3293 N N . LEU B 1 79 ? -5.824 -0.407 -22.703 1 72.19 79 LEU B N 1
ATOM 3294 C CA . LEU B 1 79 ? -6.559 -1.653 -22.875 1 72.19 79 LEU B CA 1
ATOM 3295 C C . LEU B 1 79 ? -6.059 -2.727 -21.922 1 72.19 79 LEU B C 1
ATOM 3297 O O . LEU B 1 79 ? -6.852 -3.498 -21.375 1 72.19 79 LEU B O 1
ATOM 3301 N N . TRP B 1 80 ? -4.801 -2.615 -21.734 1 69.19 80 TRP B N 1
ATOM 3302 C CA . TRP B 1 80 ? -4.141 -3.572 -20.859 1 69.19 80 TRP B CA 1
ATOM 3303 C C . TRP B 1 80 ? -4.68 -3.463 -19.438 1 69.19 80 TRP B C 1
ATOM 3305 O O . TRP B 1 80 ? -4.887 -4.477 -18.766 1 69.19 80 TRP B O 1
ATOM 3315 N N . GLY B 1 81 ? -5.004 -2.324 -19.031 1 63.47 81 GLY B N 1
ATOM 3316 C CA . GLY B 1 81 ? -5.562 -2.084 -17.703 1 63.47 81 GLY B CA 1
ATOM 3317 C C . GLY B 1 81 ? -6.988 -2.584 -17.562 1 63.47 81 GLY B C 1
ATOM 3318 O O . GLY B 1 81 ? -7.395 -3.018 -16.484 1 63.47 81 GLY B O 1
ATOM 3319 N N . ALA B 1 82 ? -7.73 -2.506 -18.641 1 60.62 82 ALA B N 1
ATOM 3320 C CA . ALA B 1 82 ? -9.156 -2.824 -18.625 1 60.62 82 ALA B CA 1
ATOM 3321 C C . ALA B 1 82 ? -9.398 -4.273 -19.047 1 60.62 82 ALA B C 1
ATOM 3323 O O . ALA B 1 82 ? -10.305 -4.93 -18.531 1 60.62 82 ALA B O 1
ATOM 3324 N N . ASP B 1 83 ? -8.711 -4.656 -20.031 1 61.19 83 ASP B N 1
ATOM 3325 C CA . ASP B 1 83 ? -8.812 -5.988 -20.625 1 61.19 83 ASP B CA 1
ATOM 3326 C C . ASP B 1 83 ? -7.43 -6.523 -21 1 61.19 83 ASP B C 1
ATOM 3328 O O . ASP B 1 83 ? -7.047 -6.488 -22.172 1 61.19 83 ASP B O 1
ATOM 3332 N N . PRO B 1 84 ? -6.77 -6.922 -20 1 62.38 84 PRO B N 1
ATOM 3333 C CA . PRO B 1 84 ? -5.395 -7.352 -20.266 1 62.38 84 PRO B CA 1
ATOM 3334 C C . PRO B 1 84 ? -5.301 -8.438 -21.328 1 62.38 84 PRO B C 1
ATOM 3336 O O . PRO B 1 84 ? -4.387 -8.422 -22.156 1 62.38 84 PRO B O 1
ATOM 3339 N N . SER B 1 85 ? -6.242 -9.25 -21.266 1 62.5 85 SER B N 1
ATOM 3340 C CA . SER B 1 85 ? -6.234 -10.32 -22.25 1 62.5 85 SER B CA 1
ATOM 3341 C C . SER B 1 85 ? -6.441 -9.781 -23.656 1 62.5 85 SER B C 1
ATOM 3343 O O . SER B 1 85 ? -5.742 -10.188 -24.594 1 62.5 85 SER B O 1
ATOM 3345 N N . GLY B 1 86 ? -7.383 -8.945 -23.766 1 66.88 86 GLY B N 1
ATOM 3346 C CA . GLY B 1 86 ? -7.609 -8.312 -25.047 1 66.88 86 GLY B CA 1
ATOM 3347 C C . GLY B 1 86 ? -6.422 -7.508 -25.547 1 66.88 86 GLY B C 1
ATOM 3348 O O . GLY B 1 86 ? -6.082 -7.547 -26.719 1 66.88 86 GLY B O 1
ATOM 3349 N N . ALA B 1 87 ? -5.824 -6.883 -24.594 1 75.75 87 ALA B N 1
ATOM 3350 C CA . ALA B 1 87 ? -4.656 -6.082 -24.953 1 75.75 87 ALA B CA 1
ATOM 3351 C C . ALA B 1 87 ? -3.486 -6.969 -25.359 1 75.75 87 ALA B C 1
ATOM 3353 O O . ALA B 1 87 ? -2.795 -6.68 -26.344 1 75.75 87 ALA B O 1
ATOM 3354 N N . GLN B 1 88 ? -3.318 -7.961 -24.625 1 73.44 88 GLN B N 1
ATOM 3355 C CA . GLN B 1 88 ? -2.213 -8.875 -24.906 1 73.44 88 GLN B CA 1
ATOM 3356 C C . GLN B 1 88 ? -2.365 -9.531 -26.266 1 73.44 88 GLN B C 1
ATOM 3358 O O . GLN B 1 88 ? -1.382 -9.711 -26.984 1 73.44 88 GLN B O 1
ATOM 3363 N N . SER B 1 89 ? -3.588 -9.852 -26.641 1 72.19 89 SER B N 1
ATOM 3364 C CA . SER B 1 89 ? -3.859 -10.453 -27.938 1 72.19 89 SER B CA 1
ATOM 3365 C C . SER B 1 89 ? -3.521 -9.5 -29.078 1 72.19 89 SER B C 1
ATOM 3367 O O . SER B 1 89 ? -3.266 -9.93 -30.203 1 72.19 89 SER B O 1
ATOM 3369 N N . ARG B 1 90 ? -3.447 -8.297 -28.75 1 76.94 90 ARG B N 1
ATOM 3370 C CA . ARG B 1 90 ? -3.232 -7.293 -29.781 1 76.94 90 ARG B CA 1
ATOM 3371 C C . ARG B 1 90 ? -1.795 -6.785 -29.766 1 76.94 90 ARG B C 1
ATOM 3373 O O . ARG B 1 90 ? -1.388 -6.027 -30.656 1 76.94 90 ARG B O 1
ATOM 3380 N N . LEU B 1 91 ? -1.124 -7.355 -28.734 1 82.75 91 LEU B N 1
ATOM 3381 C CA . LEU B 1 91 ? 0.2 -6.789 -28.5 1 82.75 91 LEU B CA 1
ATOM 3382 C C . LEU B 1 91 ? 1.08 -6.941 -29.75 1 82.75 91 LEU B C 1
ATOM 3384 O O . LEU B 1 91 ? 1.666 -5.965 -30.219 1 82.75 91 LEU B O 1
ATOM 3388 N N . GLU B 1 92 ? 1.174 -8.156 -30.234 1 77 92 GLU B N 1
ATOM 3389 C CA . GLU B 1 92 ? 2.025 -8.406 -31.391 1 77 92 GLU B CA 1
ATOM 3390 C C . GLU B 1 92 ? 1.554 -7.598 -32.594 1 77 92 GLU B C 1
ATOM 3392 O O . GLU B 1 92 ? 2.367 -7.023 -33.312 1 77 92 GLU B O 1
ATOM 3397 N N . SER B 1 93 ? 0.292 -7.613 -32.781 1 80.5 93 SER B N 1
ATOM 3398 C CA . SER B 1 93 ? -0.248 -6.867 -33.938 1 80.5 93 SER B CA 1
ATOM 3399 C C . SER B 1 93 ? -0.009 -5.367 -33.75 1 80.5 93 SER B C 1
ATOM 3401 O O . SER B 1 93 ? 0.255 -4.668 -34.75 1 80.5 93 SER B O 1
ATOM 3403 N N . VAL B 1 94 ? -0.053 -4.922 -32.531 1 85.5 94 VAL B N 1
ATOM 3404 C CA . VAL B 1 94 ? 0.172 -3.504 -32.281 1 85.5 94 VAL B CA 1
ATOM 3405 C C . VAL B 1 94 ? 1.645 -3.164 -32.5 1 85.5 94 VAL B C 1
ATOM 3407 O O . VAL B 1 94 ? 1.968 -2.176 -33.156 1 85.5 94 VAL B O 1
ATOM 3410 N N . LEU B 1 95 ? 2.455 -4.055 -31.984 1 84.56 95 LEU B N 1
ATOM 3411 C CA . LEU B 1 95 ? 3.887 -3.828 -32.156 1 84.56 95 LEU B CA 1
ATOM 3412 C C . LEU B 1 95 ? 4.281 -3.834 -33.625 1 84.56 95 LEU B C 1
ATOM 3414 O O . LEU B 1 95 ? 5.152 -3.064 -34.031 1 84.56 95 LEU B O 1
ATOM 3418 N N . ALA B 1 96 ? 3.619 -4.656 -34.344 1 79.81 96 ALA B N 1
ATOM 3419 C CA . ALA B 1 96 ? 3.9 -4.77 -35.75 1 79.81 96 ALA B CA 1
ATOM 3420 C C . ALA B 1 96 ? 3.15 -3.707 -36.562 1 79.81 96 ALA B C 1
ATOM 3422 O O . ALA B 1 96 ? 3.135 -3.74 -37.781 1 79.81 96 ALA B O 1
ATOM 3423 N N . ASN B 1 97 ? 2.51 -2.84 -35.875 1 83.88 97 ASN B N 1
ATOM 3424 C CA . ASN B 1 97 ? 1.765 -1.742 -36.469 1 83.88 97 ASN B CA 1
ATOM 3425 C C . ASN B 1 97 ? 0.664 -2.256 -37.406 1 83.88 97 ASN B C 1
ATOM 3427 O O . ASN B 1 97 ? 0.39 -1.654 -38.438 1 83.88 97 ASN B O 1
ATOM 3431 N N . ARG B 1 98 ? 0.103 -3.355 -37.062 1 76.75 98 ARG B N 1
ATOM 3432 C CA . ARG B 1 98 ? -0.969 -3.945 -37.875 1 76.75 98 ARG B CA 1
ATOM 3433 C C . ARG B 1 98 ? -2.336 -3.57 -37.312 1 76.75 98 ARG B C 1
ATOM 3435 O O . ARG B 1 98 ? -3.365 -3.848 -37.938 1 76.75 98 ARG B O 1
ATOM 3442 N N . THR B 1 99 ? -2.348 -3.045 -36.125 1 80.38 99 THR B N 1
ATOM 3443 C CA . THR B 1 99 ? -3.59 -2.598 -35.5 1 80.38 99 THR B CA 1
ATOM 3444 C C . THR B 1 99 ? -3.701 -1.077 -35.562 1 80.38 99 THR B C 1
ATOM 3446 O O . THR B 1 99 ? -2.832 -0.369 -35.031 1 80.38 99 THR B O 1
ATOM 3449 N N . LYS B 1 100 ? -4.754 -0.647 -36.188 1 79.12 100 LYS B N 1
ATOM 3450 C CA . LYS B 1 100 ? -4.945 0.793 -36.344 1 79.12 100 LYS B CA 1
ATOM 3451 C C . LYS B 1 100 ? -5.441 1.407 -35.031 1 79.12 100 LYS B C 1
ATOM 3453 O O . LYS B 1 100 ? -6.117 0.74 -34.25 1 79.12 100 LYS B O 1
ATOM 3458 N N . LEU B 1 101 ? -5.059 2.664 -34.844 1 80.75 101 LEU B N 1
ATOM 3459 C CA . LEU B 1 101 ? -5.41 3.393 -33.625 1 80.75 101 LEU B CA 1
ATOM 3460 C C . LEU B 1 101 ? -6.918 3.365 -33.375 1 80.75 101 LEU B C 1
ATOM 3462 O O . LEU B 1 101 ? -7.371 3.1 -32.281 1 80.75 101 LEU B O 1
ATOM 3466 N N . PRO B 1 102 ? -7.66 3.479 -34.438 1 77.44 102 PRO B N 1
ATOM 3467 C CA . PRO B 1 102 ? -9.109 3.459 -34.188 1 77.44 102 PRO B CA 1
ATOM 3468 C C . PRO B 1 102 ? -9.609 2.105 -33.688 1 77.44 102 PRO B C 1
ATOM 3470 O O . PRO B 1 102 ? -10.555 2.043 -32.906 1 77.44 102 PRO B O 1
ATOM 3473 N N . GLU B 1 103 ? -8.961 1.035 -34.094 1 77.5 103 GLU B N 1
ATOM 3474 C CA . GLU B 1 103 ? -9.344 -0.295 -33.625 1 77.5 103 GLU B CA 1
ATOM 3475 C C . GLU B 1 103 ? -9.078 -0.457 -32.125 1 77.5 103 GLU B C 1
ATOM 3477 O O . GLU B 1 103 ? -9.883 -1.049 -31.406 1 77.5 103 GLU B O 1
ATOM 3482 N N . LEU B 1 104 ? -7.969 0.082 -31.734 1 79.44 104 LEU B N 1
ATOM 3483 C CA . LEU B 1 104 ? -7.637 0.021 -30.328 1 79.44 104 LEU B CA 1
ATOM 3484 C C . LEU B 1 104 ? -8.578 0.895 -29.5 1 79.44 104 LEU B C 1
ATOM 3486 O O . LEU B 1 104 ? -9.031 0.492 -28.422 1 79.44 104 LEU B O 1
ATOM 3490 N N . GLU B 1 105 ? -8.875 1.924 -30.125 1 74.25 105 GLU B N 1
ATOM 3491 C CA . GLU B 1 105 ? -9.828 2.816 -29.469 1 74.25 105 GLU B CA 1
ATOM 3492 C C . GLU B 1 105 ? -11.203 2.17 -29.359 1 74.25 105 GLU B C 1
ATOM 3494 O O . GLU B 1 105 ? -11.867 2.285 -28.328 1 74.25 105 GLU B O 1
ATOM 3499 N N . GLU B 1 106 ? -11.5 1.486 -30.344 1 71.88 106 GLU B N 1
ATOM 3500 C CA . GLU B 1 106 ? -12.781 0.78 -30.344 1 71.88 106 GLU B CA 1
ATOM 3501 C C . GLU B 1 106 ? -12.781 -0.355 -29.328 1 71.88 106 GLU B C 1
ATOM 3503 O O . GLU B 1 106 ? -13.789 -0.583 -28.641 1 71.88 106 GLU B O 1
ATOM 3508 N N . ALA B 1 107 ? -11.719 -1 -29.234 1 72 107 ALA B N 1
ATOM 3509 C CA . ALA B 1 107 ? -11.617 -2.086 -28.266 1 72 107 ALA B CA 1
ATOM 3510 C C . ALA B 1 107 ? -11.758 -1.563 -26.828 1 72 107 ALA B C 1
ATOM 3512 O O . ALA B 1 107 ? -12.438 -2.18 -26 1 72 107 ALA B O 1
ATOM 3513 N N . ILE B 1 108 ? -11.18 -0.558 -26.641 1 68.56 108 ILE B N 1
ATOM 3514 C CA . ILE B 1 108 ? -11.258 0.065 -25.328 1 68.56 108 ILE B CA 1
ATOM 3515 C C . ILE B 1 108 ? -12.688 0.543 -25.062 1 68.56 108 ILE B C 1
ATOM 3517 O O . ILE B 1 108 ? -13.227 0.354 -23.969 1 68.56 108 ILE B O 1
ATOM 3521 N N . ARG B 1 109 ? -13.195 0.996 -26.125 1 63.84 109 ARG B N 1
ATOM 3522 C CA . ARG B 1 109 ? -14.57 1.477 -26.047 1 63.84 109 ARG B CA 1
ATOM 3523 C C . ARG B 1 109 ? -15.539 0.326 -25.797 1 63.84 109 ARG B C 1
ATOM 3525 O O . ARG B 1 109 ? -16.469 0.451 -25 1 63.84 109 ARG B O 1
ATOM 3532 N N . ARG B 1 110 ? -15.391 -0.802 -26.469 1 60.97 110 ARG B N 1
ATOM 3533 C CA . ARG B 1 110 ? -16.234 -1.979 -26.297 1 60.97 110 ARG B CA 1
ATOM 3534 C C . ARG B 1 110 ? -16.156 -2.508 -24.875 1 60.97 110 ARG B C 1
ATOM 3536 O O . ARG B 1 110 ? -17.172 -2.939 -24.312 1 60.97 110 ARG B O 1
ATOM 3543 N N . LEU B 1 111 ? -14.953 -2.576 -24.406 1 57.56 111 LEU B N 1
ATOM 3544 C CA . LEU B 1 111 ? -14.773 -3.039 -23.031 1 57.56 111 LEU B CA 1
ATOM 3545 C C . LEU B 1 111 ? -15.484 -2.117 -22.047 1 57.56 111 LEU B C 1
ATOM 3547 O O . LEU B 1 111 ? -16.078 -2.582 -21.078 1 57.56 111 LEU B O 1
ATOM 3551 N N . LYS B 1 112 ? -15.312 -0.976 -22.344 1 46.88 112 LYS B N 1
ATOM 3552 C CA . LYS B 1 112 ? -15.961 0.023 -21.5 1 46.88 112 LYS B CA 1
ATOM 3553 C C . LYS B 1 112 ? -17.484 -0.079 -21.594 1 46.88 112 LYS B C 1
ATOM 3555 O O . LYS B 1 112 ? -18.188 0.168 -20.609 1 46.88 112 LYS B O 1
ATOM 3560 N N . LEU B 1 113 ? -18 -0.468 -22.781 1 44.5 113 LEU B N 1
ATOM 3561 C CA . LEU B 1 113 ? -19.438 -0.599 -23.016 1 44.5 113 LEU B CA 1
ATOM 3562 C C . LEU B 1 113 ? -19.938 -1.952 -22.531 1 44.5 113 LEU B C 1
ATOM 3564 O O . LEU B 1 113 ? -21.156 -2.205 -22.531 1 44.5 113 LEU B O 1
ATOM 3568 N N . GLY B 1 114 ? -19.391 -2.703 -21.625 1 42.31 114 GLY B N 1
ATOM 3569 C CA . GLY B 1 114 ? -19.922 -3.957 -21.109 1 42.31 114 GLY B CA 1
ATOM 3570 C C . GLY B 1 114 ? -20.203 -4.977 -22.203 1 42.31 114 GLY B C 1
ATOM 3571 O O . GLY B 1 114 ? -20.984 -5.902 -22 1 42.31 114 GLY B O 1
ATOM 3572 N N . GLU B 1 115 ? -20.203 -4.785 -23.375 1 35.69 115 GLU B N 1
ATOM 3573 C CA . GLU B 1 115 ? -20.547 -5.848 -24.312 1 35.69 115 GLU B CA 1
ATOM 3574 C C . GLU B 1 115 ? -19.812 -7.145 -23.953 1 35.69 115 GLU B C 1
ATOM 3576 O O . GLU B 1 115 ? -18.594 -7.23 -24.109 1 35.69 115 GLU B O 1
ATOM 3581 N N . ASN B 1 116 ? -20.312 -7.68 -22.812 1 31.98 116 ASN B N 1
ATOM 3582 C CA . ASN B 1 116 ? -20.094 -9.109 -22.625 1 31.98 116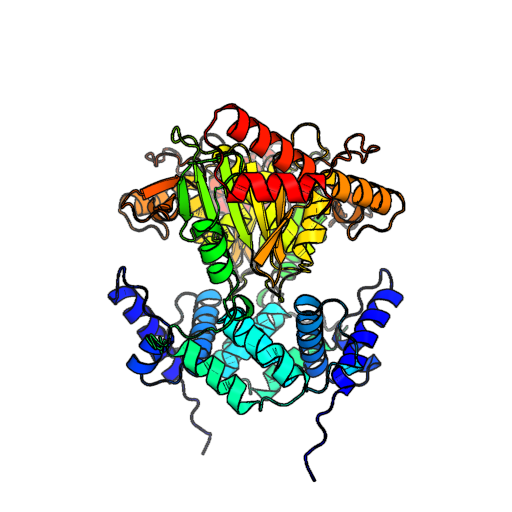 ASN B CA 1
ATOM 3583 C C . ASN B 1 116 ? -20.328 -9.883 -23.922 1 31.98 116 ASN B C 1
ATOM 3585 O O . ASN B 1 116 ? -21.438 -9.914 -24.438 1 31.98 116 ASN B O 1
ATOM 3589 N N . LYS B 1 117 ? -19.719 -9.836 -24.906 1 31.84 117 LYS B N 1
ATOM 3590 C CA . LYS B 1 117 ? -19.984 -10.953 -25.812 1 31.84 117 LYS B CA 1
ATOM 3591 C C . LYS B 1 117 ? -20.125 -12.258 -25.031 1 31.84 117 LYS B C 1
ATOM 3593 O O . LYS B 1 117 ? -19.234 -12.648 -24.266 1 31.84 117 LYS B O 1
ATOM 3598 N N . SER B 1 118 ? -21.391 -12.656 -24.562 1 28.75 118 SER B N 1
ATOM 3599 C CA . SER B 1 118 ? -21.734 -14.07 -24.422 1 28.75 118 SER B CA 1
ATOM 3600 C C . SER B 1 118 ? -21.094 -14.906 -25.516 1 28.75 118 SER B C 1
ATOM 3602 O O . SER B 1 118 ? -21.594 -15.984 -25.859 1 28.75 118 SER B O 1
ATOM 3604 N N . SER B 1 119 ? -20.594 -14.406 -26.625 1 27.2 119 SER B N 1
ATOM 3605 C CA . SER B 1 119 ? -20.281 -15.5 -27.531 1 27.2 119 SER B CA 1
ATOM 3606 C C . SER B 1 119 ? -19.672 -16.688 -26.781 1 27.2 119 SER B C 1
ATOM 3608 O O . SER B 1 119 ? -18.719 -16.516 -26.016 1 27.2 119 SER B O 1
ATOM 3610 N N . THR B 1 120 ? -20.453 -17.75 -26.422 1 27.19 120 THR B N 1
ATOM 3611 C CA . THR B 1 120 ? -20.297 -19.188 -26.438 1 27.19 120 THR B CA 1
ATOM 3612 C C . THR B 1 120 ? -19.125 -19.594 -27.312 1 27.19 120 THR B C 1
ATOM 3614 O O . THR B 1 120 ? -18.875 -20.781 -27.531 1 27.19 120 THR B O 1
ATOM 3617 N N . GLU B 1 121 ? -18.984 -18.969 -28.516 1 27.62 121 GLU B N 1
ATOM 3618 C CA . GLU B 1 121 ? -17.953 -19.734 -29.219 1 27.62 121 GLU B CA 1
ATOM 3619 C C . GLU B 1 121 ? -16.781 -20.047 -28.297 1 27.62 121 GLU B C 1
ATOM 3621 O O . GLU B 1 121 ? -16.125 -19.141 -27.781 1 27.62 121 GLU B O 1
ATOM 3626 N N . SER B 1 122 ? -16.844 -21.031 -27.359 1 29.59 122 SER B N 1
ATOM 3627 C CA . SER B 1 122 ? -15.984 -22.125 -26.891 1 29.59 122 SER B CA 1
ATOM 3628 C C . SER B 1 122 ? -14.656 -22.141 -27.641 1 29.59 122 SER B C 1
ATOM 3630 O O . SER B 1 122 ? -13.867 -23.078 -27.484 1 29.59 122 SER B O 1
ATOM 3632 N N . ASN B 1 123 ? -14.727 -21.75 -28.984 1 28.27 123 ASN B N 1
ATOM 3633 C CA . ASN B 1 123 ? -13.562 -22.234 -29.719 1 28.27 123 ASN B CA 1
ATOM 3634 C C . ASN B 1 123 ? -12.266 -21.984 -28.953 1 28.27 123 ASN B C 1
ATOM 3636 O O . ASN B 1 123 ? -12.227 -21.141 -28.047 1 28.27 123 ASN B O 1
ATOM 3640 N N . LEU B 1 124 ? -11.086 -22.547 -29.484 1 29.86 124 LEU B N 1
ATOM 3641 C CA . LEU B 1 124 ? -9.711 -22.891 -29.188 1 29.86 124 LEU B CA 1
ATOM 3642 C C . LEU B 1 124 ? -8.906 -21.656 -28.781 1 29.86 124 LEU B C 1
ATOM 3644 O O . LEU B 1 124 ? -8.023 -21.219 -29.531 1 29.86 124 LEU B O 1
ATOM 3648 N N . VAL B 1 125 ? -9.539 -20.594 -28.562 1 33.16 125 VAL B N 1
ATOM 3649 C CA . VAL B 1 125 ? -8.484 -19.594 -28.344 1 33.16 125 VAL B CA 1
ATOM 3650 C C . VAL B 1 125 ? -7.5 -20.125 -27.297 1 33.16 125 VAL B C 1
ATOM 3652 O O . VAL B 1 125 ? -7.902 -20.594 -26.234 1 33.16 125 VAL B O 1
ATOM 3655 N N . GLY B 1 126 ? -6.457 -20.484 -27.656 1 32.47 126 GLY B N 1
ATOM 3656 C CA . GLY B 1 126 ? -5.379 -21.062 -26.875 1 32.47 126 GLY B CA 1
ATOM 3657 C C . GLY B 1 126 ? -5.156 -20.359 -25.547 1 32.47 126 GLY B C 1
ATOM 3658 O O . GLY B 1 126 ? -5.648 -19.25 -25.344 1 32.47 126 GLY B O 1
ATOM 3659 N N . PRO B 1 127 ? -4.953 -21.047 -24.391 1 40.53 127 PRO B N 1
ATOM 3660 C CA . PRO B 1 127 ? -4.578 -20.594 -23.047 1 40.53 127 PRO B CA 1
ATOM 3661 C C . PRO B 1 127 ? -3.957 -19.188 -23.062 1 40.53 127 PRO B C 1
ATOM 3663 O O . PRO B 1 127 ? -4.016 -18.484 -22.062 1 40.53 127 PRO B O 1
ATOM 3666 N N . SER B 1 128 ? -3.41 -18.734 -24.203 1 41.81 128 SER B N 1
ATOM 3667 C CA . SER B 1 128 ? -2.629 -17.5 -24.312 1 41.81 128 SER B CA 1
ATOM 3668 C C . SER B 1 128 ? -3.531 -16.281 -24.328 1 41.81 128 SER B C 1
ATOM 3670 O O . SER B 1 128 ? -3.062 -15.148 -24.141 1 41.81 128 SER B O 1
ATOM 3672 N N . GLN B 1 129 ? -4.938 -16.344 -24.547 1 47.44 129 GLN B N 1
ATOM 3673 C CA . GLN B 1 129 ? -5.793 -15.172 -24.75 1 47.44 129 GLN B CA 1
ATOM 3674 C C . GLN B 1 129 ? -6.512 -14.789 -23.453 1 47.44 129 GLN B C 1
ATOM 3676 O O . GLN B 1 129 ? -7.129 -13.719 -23.375 1 47.44 129 GLN B O 1
ATOM 3681 N N . LEU B 1 130 ? -6.344 -15.516 -22.516 1 61.06 130 LEU B N 1
ATOM 3682 C CA . LEU B 1 130 ? -7.023 -15.258 -21.25 1 61.06 130 LEU B CA 1
ATOM 3683 C C . LEU B 1 130 ? -6.238 -14.258 -20.422 1 61.06 130 LEU B C 1
ATOM 3685 O O . LEU B 1 130 ? -5.008 -14.258 -20.422 1 61.06 130 LEU B O 1
ATOM 3689 N N . GLY B 1 131 ? -7.066 -13.188 -20.016 1 72.38 131 GLY B N 1
ATOM 3690 C CA . GLY B 1 131 ? -6.422 -12.336 -19.031 1 72.38 131 GLY B CA 1
ATOM 3691 C C . GLY B 1 131 ? -5.754 -13.117 -17.906 1 72.38 131 GLY B C 1
ATOM 3692 O O . GLY B 1 131 ? -5.98 -14.32 -17.766 1 72.38 131 GLY B O 1
ATOM 3693 N N . PHE B 1 132 ? -4.992 -12.562 -17.297 1 82.94 132 PHE B N 1
ATOM 3694 C CA . PHE B 1 132 ? -4.176 -13.203 -16.281 1 82.94 132 PHE B CA 1
ATOM 3695 C C . PHE B 1 132 ? -5.051 -13.93 -15.266 1 82.94 132 PHE B C 1
ATOM 3697 O O . PHE B 1 132 ? -4.809 -15.102 -14.953 1 82.94 132 PHE B O 1
ATOM 3704 N N . MET B 1 133 ? -6.09 -13.227 -14.766 1 85.5 133 MET B N 1
ATOM 3705 C CA . MET B 1 133 ? -6.922 -13.836 -13.734 1 85.5 133 MET B CA 1
ATOM 3706 C C . MET B 1 133 ? -7.688 -15.031 -14.297 1 85.5 133 MET B C 1
ATOM 3708 O O . MET B 1 133 ? -7.902 -16.016 -13.594 1 85.5 133 MET B O 1
ATOM 3712 N N . ALA B 1 134 ? -8.055 -14.898 -15.477 1 82.5 134 ALA B N 1
ATOM 3713 C CA . ALA B 1 134 ? -8.734 -16.016 -16.109 1 82.5 134 ALA B CA 1
ATOM 3714 C C . ALA B 1 134 ? -7.801 -17.219 -16.25 1 82.5 134 ALA B C 1
ATOM 3716 O O . ALA B 1 134 ? -8.203 -18.359 -16 1 82.5 134 ALA B O 1
ATOM 3717 N N . ARG B 1 135 ? -6.578 -16.984 -16.672 1 87.69 135 ARG B N 1
ATOM 3718 C CA . ARG B 1 135 ? -5.59 -18.047 -16.766 1 87.69 135 ARG B CA 1
ATOM 3719 C C . ARG B 1 135 ? -5.328 -18.656 -15.391 1 87.69 135 ARG B C 1
ATOM 3721 O O . ARG B 1 135 ? -5.188 -19.875 -15.266 1 87.69 135 ARG B O 1
ATOM 3728 N N . MET B 1 136 ? -5.336 -17.781 -14.422 1 93.12 136 MET B N 1
ATOM 3729 C CA . MET B 1 136 ? -5.145 -18.266 -13.062 1 93.12 136 MET B CA 1
ATOM 3730 C C . MET B 1 136 ? -6.32 -19.125 -12.617 1 93.12 136 MET B C 1
ATOM 3732 O O . MET B 1 136 ? -6.133 -20.156 -11.977 1 93.12 136 MET B O 1
ATOM 3736 N N . ASP B 1 137 ? -7.512 -18.688 -12.992 1 90.94 137 ASP B N 1
ATOM 3737 C CA . ASP B 1 137 ? -8.703 -19.469 -12.664 1 90.94 137 ASP B CA 1
ATOM 3738 C C . ASP B 1 137 ? -8.633 -20.859 -13.281 1 90.94 137 ASP B C 1
ATOM 3740 O O . ASP B 1 137 ? -8.914 -21.859 -12.609 1 90.94 137 ASP B O 1
ATOM 3744 N N . VAL B 1 138 ? -8.25 -20.875 -14.469 1 90.62 138 VAL B N 1
ATOM 3745 C CA . VAL B 1 138 ? -8.133 -22.141 -15.18 1 90.62 138 VAL B CA 1
ATOM 3746 C C . VAL B 1 138 ? -7.051 -23 -14.523 1 90.62 138 VAL B C 1
ATOM 3748 O O . VAL B 1 138 ? -7.254 -24.203 -14.297 1 90.62 138 VAL B O 1
ATOM 3751 N N . TRP B 1 139 ? -5.977 -22.406 -14.219 1 95 139 TRP B N 1
ATOM 3752 C CA . TRP B 1 139 ? -4.859 -23.141 -13.625 1 95 139 TRP B CA 1
ATOM 3753 C C . TRP B 1 139 ? -5.258 -23.734 -12.273 1 95 139 TRP B C 1
ATOM 3755 O O . TRP B 1 139 ? -4.996 -24.906 -12.008 1 95 139 TRP B O 1
ATOM 3765 N N . ILE B 1 140 ? -5.863 -22.922 -11.453 1 96.06 140 ILE B N 1
ATOM 3766 C CA . ILE B 1 140 ? -6.27 -23.375 -10.125 1 96.06 140 ILE B CA 1
ATOM 3767 C C . ILE B 1 140 ? -7.301 -24.484 -10.25 1 96.06 140 ILE B C 1
ATOM 3769 O O . ILE B 1 140 ? -7.215 -25.5 -9.547 1 96.06 140 ILE B O 1
ATOM 3773 N N . ALA B 1 141 ? -8.219 -24.328 -11.125 1 91.94 141 ALA B N 1
ATOM 3774 C CA . ALA B 1 141 ? -9.297 -25.297 -11.297 1 91.94 141 ALA B CA 1
ATOM 3775 C C . ALA B 1 141 ? -8.75 -26.641 -11.766 1 91.94 141 ALA B C 1
ATOM 3777 O O . ALA B 1 141 ? -9.289 -27.688 -11.406 1 91.94 141 ALA B O 1
ATOM 3778 N N . SER B 1 142 ? -7.727 -26.578 -12.555 1 90.25 142 SER B N 1
ATOM 3779 C CA . SER B 1 142 ? -7.172 -27.812 -13.117 1 90.25 142 SER B CA 1
ATOM 3780 C C . SER B 1 142 ? -6.078 -28.391 -12.219 1 90.25 142 SER B C 1
ATOM 3782 O O . SER B 1 142 ? -5.574 -29.484 -12.469 1 90.25 142 SER B O 1
ATOM 3784 N N . SER B 1 143 ? -5.723 -27.625 -11.188 1 92 143 SER B N 1
ATOM 3785 C CA . SER B 1 143 ? -4.609 -28 -10.328 1 92 143 SER B CA 1
ATOM 3786 C C . SER B 1 143 ? -5.051 -29.016 -9.266 1 92 143 SER B C 1
ATOM 3788 O O . SER B 1 143 ? -6.203 -28.984 -8.828 1 92 143 SER B O 1
ATOM 3790 N N . ASP B 1 144 ? -4.184 -29.953 -8.938 1 92.88 144 ASP B N 1
ATOM 3791 C CA . ASP B 1 144 ? -4.434 -30.859 -7.816 1 92.88 144 ASP B CA 1
ATOM 3792 C C . ASP B 1 144 ? -3.965 -30.25 -6.5 1 92.88 144 ASP B C 1
ATOM 3794 O O . ASP B 1 144 ? -3.924 -30.922 -5.473 1 92.88 144 ASP B O 1
ATOM 3798 N N . LEU B 1 145 ? -3.477 -29 -6.484 1 96.06 145 LEU B N 1
ATOM 3799 C CA . LEU B 1 145 ? -3.139 -28.156 -5.34 1 96.06 145 LEU B CA 1
ATOM 3800 C C . LEU B 1 145 ? -1.911 -28.703 -4.613 1 96.06 145 LEU B C 1
ATOM 3802 O O . LEU B 1 145 ? -1.646 -28.312 -3.471 1 96.06 145 LEU B O 1
ATOM 3806 N N . VAL B 1 146 ? -1.108 -29.531 -5.289 1 95.38 146 VAL B N 1
ATOM 3807 C CA . VAL B 1 146 ? 0.107 -30.094 -4.711 1 95.38 146 VAL B CA 1
ATOM 3808 C C . VAL B 1 146 ? 1.131 -28.984 -4.477 1 95.38 146 VAL B C 1
ATOM 3810 O O . VAL B 1 146 ? 1.889 -29.031 -3.504 1 95.38 146 VAL B O 1
ATOM 3813 N N . HIS B 1 147 ? 1.119 -27.922 -5.387 1 95.94 147 HIS B N 1
ATOM 3814 C CA . HIS B 1 147 ? 2.018 -26.797 -5.238 1 95.94 147 HIS B CA 1
ATOM 3815 C C . HIS B 1 147 ? 1.843 -26.125 -3.877 1 95.94 147 HIS B C 1
ATOM 3817 O O . HIS B 1 147 ? 2.795 -25.562 -3.326 1 95.94 147 HIS B O 1
ATOM 3823 N N . PHE B 1 148 ? 0.644 -26.219 -3.322 1 97.38 148 PHE B N 1
ATOM 3824 C CA . PHE B 1 148 ? 0.301 -25.5 -2.098 1 97.38 148 PHE B CA 1
ATOM 3825 C C . PHE B 1 148 ? 0.23 -26.469 -0.917 1 97.38 148 PHE B C 1
ATOM 3827 O O . PHE B 1 148 ? -0.378 -26.156 0.11 1 97.38 148 PHE B O 1
ATOM 3834 N N . ASP B 1 149 ? 0.702 -27.703 -1.123 1 94.69 149 ASP B N 1
ATOM 3835 C CA . ASP B 1 149 ? 0.714 -28.766 -0.114 1 94.69 149 ASP B CA 1
ATOM 3836 C C . ASP B 1 149 ? -0.702 -29.094 0.349 1 94.69 149 ASP B C 1
ATOM 3838 O O . ASP B 1 149 ? -0.952 -29.234 1.548 1 94.69 149 ASP B O 1
ATOM 3842 N N . SER B 1 150 ? -1.577 -29.062 -0.555 1 96.5 150 SER B N 1
ATOM 3843 C CA . SER B 1 150 ? -2.982 -29.266 -0.207 1 96.5 150 SER B CA 1
ATOM 3844 C C . SER B 1 150 ? -3.666 -30.219 -1.174 1 96.5 150 SER B C 1
ATOM 3846 O O . SER B 1 150 ? -4.758 -29.938 -1.669 1 96.5 150 SER B O 1
ATOM 3848 N N . TYR B 1 151 ? -2.957 -31.328 -1.424 1 94.06 151 TYR B N 1
ATOM 3849 C CA . TYR B 1 151 ? -3.572 -32.344 -2.26 1 94.06 151 TYR B CA 1
ATOM 3850 C C . TYR B 1 151 ? -4.969 -32.719 -1.755 1 94.06 151 TYR B C 1
ATOM 3852 O O . TYR B 1 151 ? -5.18 -32.875 -0.55 1 94.06 151 TYR B O 1
ATOM 3860 N N . ARG B 1 152 ? -5.98 -32.75 -2.703 1 91.88 152 ARG B N 1
ATOM 3861 C CA . ARG B 1 152 ? -7.383 -33.062 -2.43 1 91.88 152 ARG B CA 1
ATOM 3862 C C . ARG B 1 152 ? -8.023 -31.953 -1.604 1 91.88 152 ARG B C 1
ATOM 3864 O O . ARG B 1 152 ? -9.078 -32.156 -0.994 1 91.88 152 ARG B O 1
ATOM 3871 N N . GLY B 1 153 ? -7.336 -30.828 -1.438 1 95.88 153 GLY B N 1
ATOM 3872 C CA . GLY B 1 153 ? -7.906 -29.672 -0.753 1 95.88 153 GLY B CA 1
ATOM 3873 C C . GLY B 1 153 ? -8.914 -28.922 -1.597 1 95.88 153 GLY B C 1
ATOM 3874 O O . GLY B 1 153 ? -9.391 -29.422 -2.611 1 95.88 153 GLY B O 1
ATOM 3875 N N . THR B 1 154 ? -9.289 -27.75 -1.078 1 97.31 154 THR B N 1
ATOM 3876 C CA . THR B 1 154 ? -10.273 -26.906 -1.755 1 97.31 154 THR B CA 1
ATOM 3877 C C . THR B 1 154 ? -9.727 -25.5 -1.962 1 97.31 154 THR B C 1
ATOM 3879 O O . THR B 1 154 ? -9.148 -24.922 -1.046 1 97.31 154 THR B O 1
ATOM 3882 N N . ALA B 1 155 ? -9.852 -25.094 -3.162 1 98.12 155 ALA B N 1
ATOM 3883 C CA . ALA B 1 155 ? -9.508 -23.703 -3.469 1 98.12 155 ALA B CA 1
ATOM 3884 C C . ALA B 1 155 ? -10.742 -22.812 -3.455 1 98.12 155 ALA B C 1
ATOM 3886 O O . ALA B 1 155 ? -11.781 -23.172 -4.016 1 98.12 155 ALA B O 1
ATOM 3887 N N . PHE B 1 156 ? -10.617 -21.703 -2.779 1 97.81 156 PHE B N 1
ATOM 3888 C CA . PHE B 1 156 ? -11.672 -20.703 -2.773 1 97.81 156 PHE B CA 1
ATOM 3889 C C . PHE B 1 156 ? -11.234 -19.453 -3.537 1 97.81 156 PHE B C 1
ATOM 3891 O O . PHE B 1 156 ? -10.18 -18.875 -3.25 1 97.81 156 PHE B O 1
ATOM 3898 N N . ARG B 1 157 ? -11.984 -19.047 -4.473 1 96.12 157 ARG B N 1
ATOM 3899 C CA . ARG B 1 157 ? -11.742 -17.797 -5.188 1 96.12 157 ARG B CA 1
ATOM 3900 C C . ARG B 1 157 ? -12.203 -16.594 -4.367 1 96.12 157 ARG B C 1
ATOM 3902 O O . ARG B 1 157 ? -13.375 -16.5 -4.008 1 96.12 157 ARG B O 1
ATOM 3909 N N . LEU B 1 158 ? -11.258 -15.75 -4.117 1 94.31 158 LEU B N 1
ATOM 3910 C CA . LEU B 1 158 ? -11.562 -14.602 -3.266 1 94.31 158 LEU B CA 1
ATOM 3911 C C . LEU B 1 158 ? -11.969 -13.391 -4.105 1 94.31 158 LEU B C 1
ATOM 3913 O O . LEU B 1 158 ? -11.328 -13.094 -5.117 1 94.31 158 LEU B O 1
ATOM 3917 N N . LYS B 1 159 ? -12.922 -12.75 -3.633 1 83.88 159 LYS B N 1
ATOM 3918 C CA . LYS B 1 159 ? -13.281 -11.461 -4.211 1 83.88 159 LYS B CA 1
ATOM 3919 C C . LYS B 1 159 ? -12.391 -10.344 -3.662 1 83.88 159 LYS B C 1
ATOM 3921 O O . LYS B 1 159 ? -12.016 -10.367 -2.488 1 83.88 159 LYS B O 1
ATOM 3926 N N . PRO B 1 160 ? -12.094 -9.391 -4.582 1 79.06 160 PRO B N 1
ATOM 3927 C CA . PRO B 1 160 ? -11.297 -8.266 -4.086 1 79.06 160 PRO B CA 1
ATOM 3928 C C . PRO B 1 160 ? -11.992 -7.512 -2.949 1 79.06 160 PRO B C 1
ATOM 3930 O O . PRO B 1 160 ? -13.219 -7.359 -2.959 1 79.06 160 PRO B O 1
ATOM 3933 N N . CYS B 1 161 ? -11.18 -7.129 -1.968 1 86.25 161 CYS B N 1
ATOM 3934 C CA . CYS B 1 161 ? -11.648 -6.41 -0.787 1 86.25 161 CYS B CA 1
ATOM 3935 C C . CYS B 1 161 ? -10.727 -5.238 -0.459 1 86.25 161 CYS B C 1
ATOM 3937 O O . CYS B 1 161 ? -9.516 -5.414 -0.333 1 86.25 161 CYS B O 1
ATOM 3939 N N . LEU B 1 162 ? -11.258 -4.047 -0.339 1 90.75 162 LEU B N 1
ATOM 3940 C CA . LEU B 1 162 ? -10.523 -2.838 0.02 1 90.75 162 LEU B CA 1
ATOM 3941 C C . LEU B 1 162 ? -9.258 -2.699 -0.82 1 90.75 162 LEU B C 1
ATOM 3943 O O . LEU B 1 162 ? -8.172 -2.477 -0.282 1 90.75 162 LEU B O 1
ATOM 3947 N N . GLY B 1 163 ? -9.367 -2.979 -2.117 1 82.56 163 GLY B N 1
ATOM 3948 C CA . GLY B 1 163 ? -8.273 -2.771 -3.055 1 82.56 163 GLY B CA 1
ATOM 3949 C C . GLY B 1 163 ? -7.227 -3.869 -3.002 1 82.56 163 GLY B C 1
ATOM 3950 O O . GLY B 1 163 ? -6.168 -3.756 -3.627 1 82.56 163 GLY B O 1
ATOM 3951 N N . SER B 1 164 ? -7.496 -4.883 -2.262 1 83 164 SER B N 1
ATOM 3952 C CA . SER B 1 164 ? -6.551 -5.992 -2.197 1 83 164 SER B CA 1
ATOM 3953 C C . SER B 1 164 ? 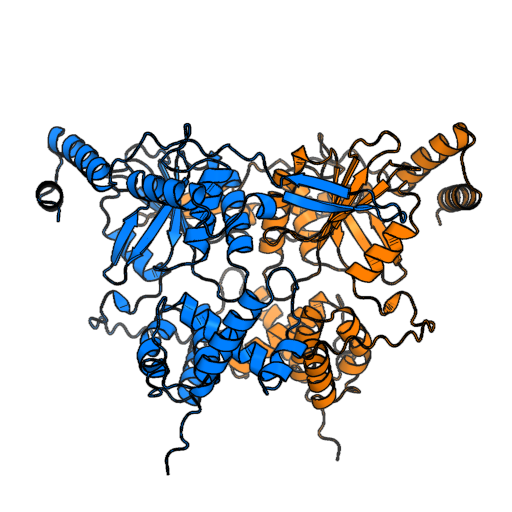-6.527 -6.773 -3.506 1 83 164 SER B C 1
ATOM 3955 O O . SER B 1 164 ? -7.473 -6.711 -4.293 1 83 164 SER B O 1
ATOM 3957 N N . CYS B 1 165 ? -5.449 -7.445 -3.668 1 82.06 165 CYS B N 1
ATOM 3958 C CA . CYS B 1 165 ? -5.289 -8.289 -4.848 1 82.06 165 CYS B CA 1
ATOM 3959 C C . CYS B 1 165 ? -6.305 -9.422 -4.848 1 82.06 165 CYS B C 1
ATOM 3961 O O . CYS B 1 165 ? -6.602 -10 -3.799 1 82.06 165 CYS B O 1
ATOM 3963 N N . PRO B 1 166 ? -6.848 -9.656 -6.094 1 86.81 166 PRO B N 1
ATOM 3964 C CA . PRO B 1 166 ? -7.602 -10.906 -6.168 1 86.81 166 PRO B CA 1
ATOM 3965 C C . PRO B 1 166 ? -6.73 -12.133 -5.918 1 86.81 166 PRO B C 1
ATOM 3967 O O . PRO B 1 166 ? -5.5 -12.047 -5.957 1 86.81 166 PRO B O 1
ATOM 3970 N N . GLY B 1 167 ? -7.41 -13.219 -5.566 1 95 167 GLY B N 1
ATOM 3971 C CA . GLY B 1 167 ? -6.621 -14.414 -5.305 1 95 167 GLY B CA 1
ATOM 3972 C C . GLY B 1 167 ? -7.457 -15.586 -4.828 1 95 167 GLY B C 1
ATOM 3973 O O . GLY B 1 167 ? -8.625 -15.711 -5.199 1 95 167 GLY B O 1
ATOM 3974 N N . TYR B 1 168 ? -6.777 -16.5 -4.145 1 97.44 168 TYR B N 1
ATOM 3975 C CA . TYR B 1 168 ? -7.379 -17.75 -3.715 1 97.44 168 TYR B CA 1
ATOM 3976 C C . TYR B 1 168 ? -6.949 -18.109 -2.297 1 97.44 168 TYR B C 1
ATOM 3978 O O . TYR B 1 168 ? -5.812 -17.844 -1.903 1 97.44 168 TYR B O 1
ATOM 3986 N N . LEU B 1 169 ? -7.863 -18.609 -1.571 1 98.12 169 LEU B N 1
ATOM 3987 C CA . LEU B 1 169 ? -7.52 -19.297 -0.331 1 98.12 169 LEU B CA 1
ATOM 3988 C C . LEU B 1 169 ? -7.547 -20.812 -0.523 1 98.12 169 LEU B C 1
ATOM 3990 O O . LEU B 1 169 ? -8.539 -21.359 -1.01 1 98.12 169 LEU B O 1
ATOM 3994 N N . ILE B 1 170 ? -6.449 -21.406 -0.207 1 98.56 170 ILE B N 1
ATOM 3995 C CA . ILE B 1 170 ? -6.336 -22.844 -0.364 1 98.56 170 ILE B CA 1
ATOM 3996 C C . ILE B 1 170 ? -6.477 -23.531 0.997 1 98.56 170 ILE B C 1
ATOM 3998 O O . ILE B 1 170 ? -5.746 -23.203 1.937 1 98.56 170 ILE B O 1
ATOM 4002 N N . ASN B 1 171 ? -7.406 -24.406 1.085 1 97.94 171 ASN B N 1
ATOM 4003 C CA . ASN B 1 171 ? -7.582 -25.234 2.277 1 97.94 171 ASN B CA 1
ATOM 4004 C C . ASN B 1 171 ? -7.105 -26.656 2.047 1 97.94 171 ASN B C 1
ATOM 4006 O O . ASN B 1 171 ? -7.262 -27.203 0.95 1 97.94 171 ASN B O 1
ATOM 4010 N N . THR B 1 172 ? -6.531 -27.188 3.061 1 97.06 172 THR B N 1
ATOM 4011 C CA . THR B 1 172 ? -6.199 -28.609 3.037 1 97.06 172 THR B CA 1
ATOM 4012 C C . THR B 1 172 ? -7.465 -29.453 3.014 1 97.06 172 THR B C 1
ATOM 4014 O O . THR B 1 172 ? -8.578 -28.938 3.123 1 97.06 172 THR B O 1
ATOM 4017 N N . GLU B 1 173 ? -7.215 -30.719 2.83 1 93.88 173 GLU B N 1
ATOM 4018 C CA . GLU B 1 173 ? -8.32 -31.672 2.822 1 93.88 173 GLU B CA 1
ATOM 4019 C C . GLU B 1 173 ? -9.117 -31.594 4.121 1 93.88 173 GLU B C 1
ATOM 4021 O O . GLU B 1 173 ? -10.336 -31.781 4.117 1 93.88 173 GLU B O 1
ATOM 4026 N N . ASN B 1 174 ? -8.461 -31.219 5.215 1 94.81 174 ASN B N 1
ATOM 4027 C CA . ASN B 1 174 ? -9.117 -31.141 6.516 1 94.81 174 ASN B CA 1
ATOM 4028 C C . ASN B 1 174 ? -9.766 -29.781 6.742 1 94.81 174 ASN B C 1
ATOM 4030 O O . ASN B 1 174 ? -10.258 -29.5 7.832 1 94.81 174 ASN B O 1
ATOM 4034 N N . GLY B 1 175 ? -9.656 -28.922 5.801 1 94.06 175 GLY B N 1
ATOM 4035 C CA . GLY B 1 175 ? -10.375 -27.656 5.867 1 94.06 175 GLY B CA 1
ATOM 4036 C C . GLY B 1 175 ? -9.539 -26.531 6.445 1 94.06 175 GLY B C 1
ATOM 4037 O O . GLY B 1 175 ? -10.031 -25.406 6.625 1 94.06 175 GLY B O 1
ATOM 4038 N N . GLN B 1 176 ? -8.273 -26.812 6.773 1 96.56 176 GLN B N 1
ATOM 4039 C CA . GLN B 1 176 ? -7.406 -25.781 7.328 1 96.56 176 GLN B CA 1
ATOM 4040 C C . GLN B 1 176 ? -6.723 -24.984 6.215 1 96.56 176 GLN B C 1
ATOM 4042 O O . GLN B 1 176 ? -6.309 -25.562 5.203 1 96.56 176 GLN B O 1
ATOM 4047 N N . PRO B 1 177 ? -6.656 -23.672 6.43 1 97.38 177 PRO B N 1
ATOM 4048 C CA . PRO B 1 177 ? -5.941 -22.891 5.418 1 97.38 177 PRO B CA 1
ATOM 4049 C C . PRO B 1 177 ? -4.473 -23.297 5.297 1 97.38 177 PRO B C 1
ATOM 4051 O O . PRO B 1 177 ? -3.797 -23.5 6.309 1 97.38 177 PRO B O 1
ATOM 4054 N N . SER B 1 178 ? -4.02 -23.438 4.109 1 97.75 178 SER B N 1
ATOM 4055 C CA . SER B 1 178 ? -2.623 -23.781 3.865 1 97.75 178 SER B CA 1
ATOM 4056 C C . SER B 1 178 ? -1.887 -22.656 3.156 1 97.75 178 SER B C 1
ATOM 4058 O O . SER B 1 178 ? -0.696 -22.438 3.391 1 97.75 178 SER B O 1
ATOM 4060 N N . ALA B 1 179 ? -2.619 -21.969 2.26 1 98.38 179 ALA B N 1
ATOM 4061 C CA . ALA B 1 179 ? -1.976 -20.906 1.48 1 98.38 179 ALA B CA 1
ATOM 4062 C C . ALA B 1 179 ? -2.975 -19.828 1.095 1 98.38 179 ALA B C 1
ATOM 4064 O O . ALA B 1 179 ? -4.133 -20.125 0.786 1 98.38 179 ALA B O 1
ATOM 4065 N N . LEU B 1 180 ? -2.574 -18.641 1.227 1 98 180 LEU B N 1
ATOM 4066 C CA . LEU B 1 180 ? -3.242 -17.516 0.584 1 98 180 LEU B CA 1
ATOM 4067 C C . LEU B 1 180 ? -2.506 -17.109 -0.686 1 98 180 LEU B C 1
ATOM 4069 O O . LEU B 1 180 ? -1.333 -16.719 -0.634 1 98 180 LEU B O 1
ATOM 4073 N N . VAL B 1 181 ? -3.174 -17.203 -1.806 1 98.12 181 VAL B N 1
ATOM 4074 C CA . VAL B 1 181 ? -2.58 -16.875 -3.1 1 98.12 181 VAL B CA 1
ATOM 4075 C C . VAL B 1 181 ? -3.125 -15.547 -3.604 1 98.12 181 VAL B C 1
ATOM 4077 O O . VAL B 1 181 ? -4.324 -15.422 -3.873 1 98.12 181 VAL B O 1
ATOM 4080 N N . LEU B 1 182 ? -2.252 -14.625 -3.689 1 96.38 182 LEU B N 1
ATOM 4081 C CA . LEU B 1 182 ? -2.609 -13.305 -4.195 1 96.38 182 LEU B CA 1
ATOM 4082 C C . LEU B 1 182 ? -2.047 -13.086 -5.594 1 96.38 182 LEU B C 1
ATOM 4084 O O . LEU B 1 182 ? -0.866 -13.344 -5.84 1 96.38 182 LEU B O 1
ATOM 4088 N N . CYS B 1 183 ? -2.92 -12.648 -6.457 1 93.69 183 CYS B N 1
ATOM 4089 C CA . CYS B 1 183 ? -2.541 -12.477 -7.855 1 93.69 183 CYS B CA 1
ATOM 4090 C C . CYS B 1 183 ? -2.348 -11.008 -8.195 1 93.69 183 CYS B C 1
ATOM 4092 O O . CYS B 1 183 ? -3.258 -10.195 -8 1 93.69 183 CYS B O 1
ATOM 4094 N N . LYS B 1 184 ? -1.201 -10.734 -8.562 1 89.56 184 LYS B N 1
ATOM 4095 C CA . LYS B 1 184 ? -0.906 -9.344 -8.898 1 89.56 184 LYS B CA 1
ATOM 4096 C C . LYS B 1 184 ? -0.679 -9.172 -10.398 1 89.56 184 LYS B C 1
ATOM 4098 O O . LYS B 1 184 ? 0.249 -9.758 -10.961 1 89.56 184 LYS B O 1
ATOM 4103 N N . GLN B 1 185 ? -1.583 -8.375 -10.852 1 74.88 185 GLN B N 1
ATOM 4104 C CA . GLN B 1 185 ? -1.432 -8.008 -12.258 1 74.88 185 GLN B CA 1
ATOM 4105 C C . GLN B 1 185 ? -0.578 -6.75 -12.398 1 74.88 185 GLN B C 1
ATOM 4107 O O . GLN B 1 185 ? -0.65 -5.844 -11.57 1 74.88 185 GLN B O 1
ATOM 4112 N N . GLY B 1 186 ? 0.361 -6.762 -13.203 1 62.78 186 GLY B N 1
ATOM 4113 C CA . GLY B 1 186 ? 1.236 -5.621 -13.406 1 62.78 186 GLY B CA 1
ATOM 4114 C C . GLY B 1 186 ? 0.483 -4.336 -13.695 1 62.78 186 GLY B C 1
ATOM 4115 O O . GLY B 1 186 ? -0.597 -4.363 -14.297 1 62.78 186 GLY B O 1
ATOM 4116 N N . SER B 1 187 ? 0.716 -3.281 -12.789 1 55 187 SER B N 1
ATOM 4117 C CA . SER B 1 187 ? 0.252 -1.941 -13.125 1 55 187 SER B CA 1
ATOM 4118 C C . SER B 1 187 ? 1.396 -1.075 -13.648 1 55 187 SER B C 1
ATOM 4120 O O . SER B 1 187 ? 2.494 -1.089 -13.086 1 55 187 SER B O 1
ATOM 4122 N N . GLY B 1 188 ? 1.448 -0.819 -14.859 1 50.44 188 GLY B N 1
ATOM 4123 C CA . GLY B 1 188 ? 2.572 -0.143 -15.484 1 50.44 188 GLY B CA 1
ATOM 4124 C C . GLY B 1 188 ? 2.779 1.271 -14.977 1 50.44 188 GLY B C 1
ATOM 4125 O O . GLY B 1 188 ? 3.812 1.888 -15.242 1 50.44 188 GLY B O 1
ATOM 4126 N N . TRP B 1 189 ? 1.995 1.825 -14.102 1 51.03 189 TRP B N 1
ATOM 4127 C CA . TRP B 1 189 ? 2.119 3.266 -13.898 1 51.03 189 TRP B CA 1
ATOM 4128 C C . TRP B 1 189 ? 2.756 3.572 -12.547 1 51.03 189 TRP B C 1
ATOM 4130 O O . TRP B 1 189 ? 3.17 4.707 -12.297 1 51.03 189 TRP B O 1
ATOM 4140 N N . ARG B 1 190 ? 2.887 2.51 -11.766 1 71.56 190 ARG B N 1
ATOM 4141 C CA . ARG B 1 190 ? 3.449 2.771 -10.445 1 71.56 190 ARG B CA 1
ATOM 4142 C C . ARG B 1 190 ? 4.883 2.256 -10.352 1 71.56 190 ARG B C 1
ATOM 4144 O O . ARG B 1 190 ? 5.25 1.299 -11.039 1 71.56 190 ARG B O 1
ATOM 4151 N N . ASP B 1 191 ? 5.637 2.988 -9.68 1 76.94 191 ASP B N 1
ATOM 4152 C CA . ASP B 1 191 ? 7.004 2.545 -9.422 1 76.94 191 ASP B CA 1
ATOM 4153 C C . ASP B 1 191 ? 7.023 1.123 -8.867 1 76.94 191 ASP B C 1
ATOM 4155 O O . ASP B 1 191 ? 6.418 0.849 -7.828 1 76.94 191 ASP B O 1
ATOM 4159 N N . PRO B 1 192 ? 7.727 0.248 -9.555 1 85 192 PRO B N 1
ATOM 4160 C CA . PRO B 1 192 ? 7.711 -1.156 -9.141 1 85 192 PRO B CA 1
ATOM 4161 C C . PRO B 1 192 ? 8.25 -1.358 -7.723 1 85 192 PRO B C 1
ATOM 4163 O O . PRO B 1 192 ? 7.762 -2.227 -6.992 1 85 192 PRO B O 1
ATOM 4166 N N . ALA B 1 193 ? 9.227 -0.59 -7.387 1 89.5 193 ALA B N 1
ATOM 4167 C CA . ALA B 1 193 ? 9.797 -0.735 -6.051 1 89.5 193 ALA B CA 1
ATOM 4168 C C . ALA B 1 193 ? 8.781 -0.356 -4.977 1 89.5 193 ALA B C 1
ATOM 4170 O O . ALA B 1 193 ? 8.672 -1.03 -3.949 1 89.5 193 ALA B O 1
ATOM 4171 N N . GLY B 1 194 ? 8.062 0.709 -5.266 1 90.88 194 GLY B N 1
ATOM 4172 C CA . GLY B 1 194 ? 7.016 1.119 -4.34 1 90.88 194 GLY B CA 1
ATOM 4173 C C . GLY B 1 194 ? 5.887 0.109 -4.23 1 90.88 194 GLY B C 1
ATOM 4174 O O . GLY B 1 194 ? 5.402 -0.169 -3.129 1 90.88 194 GLY B O 1
ATOM 4175 N N . VAL B 1 195 ? 5.547 -0.423 -5.348 1 90.56 195 VAL B N 1
ATOM 4176 C CA . VAL B 1 195 ? 4.492 -1.431 -5.359 1 90.56 195 VAL B CA 1
ATOM 4177 C C . VAL B 1 195 ? 4.953 -2.674 -4.605 1 90.56 195 VAL B C 1
ATOM 4179 O O . VAL B 1 195 ? 4.191 -3.26 -3.834 1 90.56 195 VAL B O 1
ATOM 4182 N N . ALA B 1 196 ? 6.176 -3.037 -4.785 1 95.25 196 ALA B N 1
ATOM 4183 C CA . ALA B 1 196 ? 6.73 -4.199 -4.094 1 95.25 196 ALA B CA 1
ATOM 4184 C C . ALA B 1 196 ? 6.68 -4.016 -2.58 1 95.25 196 ALA B C 1
ATOM 4186 O O . ALA B 1 196 ? 6.312 -4.938 -1.849 1 95.25 196 ALA B O 1
ATOM 4187 N N . ARG B 1 197 ? 7 -2.854 -2.133 1 96.06 197 ARG B N 1
ATOM 4188 C CA . ARG B 1 197 ? 6.918 -2.561 -0.705 1 96.06 197 ARG B CA 1
ATOM 4189 C C . ARG B 1 197 ? 5.488 -2.717 -0.196 1 96.06 197 ARG B C 1
ATOM 4191 O O . ARG B 1 197 ? 5.258 -3.336 0.845 1 96.06 197 ARG B O 1
ATOM 4198 N N . GLU B 1 198 ? 4.57 -2.145 -0.929 1 93.94 198 GLU B N 1
ATOM 4199 C CA . GLU B 1 198 ? 3.164 -2.229 -0.547 1 93.94 198 GLU B CA 1
ATOM 4200 C C . GLU B 1 198 ? 2.697 -3.68 -0.473 1 93.94 198 GLU B C 1
ATOM 4202 O O . GLU B 1 198 ? 1.989 -4.062 0.46 1 93.94 198 GLU B O 1
ATOM 4207 N N . LEU B 1 199 ? 3.131 -4.422 -1.43 1 96 199 LEU B N 1
ATOM 4208 C CA . LEU B 1 199 ? 2.748 -5.828 -1.459 1 96 199 LEU B CA 1
ATOM 4209 C C . LEU B 1 199 ? 3.354 -6.582 -0.279 1 96 199 LEU B C 1
ATOM 4211 O O . LEU B 1 199 ? 2.691 -7.422 0.331 1 96 199 LEU B O 1
ATOM 4215 N N . TYR B 1 200 ? 4.566 -6.297 0.057 1 97.69 200 TYR B N 1
ATOM 4216 C CA . TYR B 1 200 ? 5.195 -6.945 1.201 1 97.69 200 TYR B CA 1
ATOM 4217 C C . TYR B 1 200 ? 4.441 -6.637 2.488 1 97.69 200 TYR B C 1
ATOM 4219 O O . TYR B 1 200 ? 4.172 -7.535 3.287 1 97.69 200 TYR B O 1
ATOM 4227 N N . GLU B 1 201 ? 4.129 -5.375 2.625 1 95.94 201 GLU B N 1
ATOM 4228 C CA . GLU B 1 201 ? 3.398 -4.957 3.818 1 95.94 201 GLU B CA 1
ATOM 4229 C C . GLU B 1 201 ? 2.018 -5.602 3.871 1 95.94 201 GLU B C 1
ATOM 4231 O O . GLU B 1 201 ? 1.547 -5.988 4.941 1 95.94 201 GLU B O 1
ATOM 4236 N N . HIS B 1 202 ? 1.433 -5.746 2.756 1 95.5 202 HIS B N 1
ATOM 4237 C CA . HIS B 1 202 ? 0.138 -6.414 2.705 1 95.5 202 HIS B CA 1
ATOM 4238 C C . HIS B 1 202 ? 0.266 -7.891 3.064 1 95.5 202 HIS B C 1
ATOM 4240 O O . HIS B 1 202 ? -0.577 -8.43 3.783 1 95.5 202 HIS B O 1
ATOM 4246 N N . ALA B 1 203 ? 1.288 -8.492 2.549 1 97.19 203 ALA B N 1
ATOM 4247 C CA . ALA B 1 203 ? 1.524 -9.898 2.875 1 97.19 203 ALA B CA 1
ATOM 4248 C C . ALA B 1 203 ? 1.682 -10.094 4.379 1 97.19 203 ALA B C 1
ATOM 4250 O O . ALA B 1 203 ? 1.117 -11.023 4.953 1 97.19 203 ALA B O 1
ATOM 4251 N N . ILE B 1 204 ? 2.408 -9.219 5.004 1 95.81 204 ILE B N 1
ATOM 4252 C CA . ILE B 1 204 ? 2.602 -9.297 6.449 1 95.81 204 ILE B CA 1
ATOM 4253 C C . ILE B 1 204 ? 1.254 -9.172 7.156 1 95.81 204 ILE B C 1
ATOM 4255 O O . ILE B 1 204 ? 0.972 -9.922 8.094 1 95.81 204 ILE B O 1
ATOM 4259 N N . ALA B 1 205 ? 0.474 -8.281 6.645 1 93.19 205 ALA B N 1
ATOM 4260 C CA . ALA B 1 205 ? -0.836 -8.062 7.25 1 93.19 205 ALA B CA 1
ATOM 4261 C C . ALA B 1 205 ? -1.71 -9.305 7.141 1 93.19 205 ALA B C 1
ATOM 4263 O O . ALA B 1 205 ? -2.582 -9.539 7.98 1 93.19 205 ALA B O 1
ATOM 4264 N N . ARG B 1 206 ? -1.409 -10.141 6.18 1 94.44 206 ARG B N 1
ATOM 4265 C CA . ARG B 1 206 ? -2.275 -11.273 5.887 1 94.44 206 ARG B CA 1
ATOM 4266 C C . ARG B 1 206 ? -1.688 -12.57 6.441 1 94.44 206 ARG B C 1
ATOM 4268 O O . ARG B 1 206 ? -2.236 -13.648 6.227 1 94.44 206 ARG B O 1
ATOM 4275 N N . ARG B 1 207 ? -0.66 -12.5 7.215 1 95.25 207 ARG B N 1
ATOM 4276 C CA . ARG B 1 207 ? 0.049 -13.68 7.695 1 95.25 207 ARG B CA 1
ATOM 4277 C C . ARG B 1 207 ? -0.843 -14.523 8.602 1 95.25 207 ARG B C 1
ATOM 4279 O O . ARG B 1 207 ? -0.618 -15.727 8.75 1 95.25 207 ARG B O 1
ATOM 4286 N N . HIS B 1 208 ? -1.779 -13.922 9.18 1 93.19 208 HIS B N 1
ATOM 4287 C CA . HIS B 1 208 ? -2.666 -14.648 10.086 1 93.19 208 HIS B CA 1
ATOM 4288 C C . HIS B 1 208 ? -3.617 -15.555 9.312 1 93.19 208 HIS B C 1
ATOM 4290 O O . HIS B 1 208 ? -4.23 -16.453 9.891 1 93.19 208 HIS B O 1
ATOM 4296 N N . THR B 1 209 ? -3.77 -15.367 8.016 1 94.94 209 THR B N 1
ATOM 4297 C CA . THR B 1 209 ? -4.77 -16.047 7.203 1 94.94 209 THR B CA 1
ATOM 4298 C C . THR B 1 209 ? -4.316 -17.469 6.871 1 94.94 209 THR B C 1
ATOM 4300 O O . THR B 1 209 ? -5.125 -18.406 6.875 1 94.94 209 THR B O 1
ATOM 4303 N N . ALA B 1 210 ? -3.062 -17.641 6.57 1 96.94 210 ALA B N 1
ATOM 4304 C CA . ALA B 1 210 ? -2.48 -18.922 6.195 1 96.94 210 ALA B CA 1
ATOM 4305 C C . ALA B 1 210 ? -0.986 -18.953 6.508 1 96.94 210 ALA B C 1
ATOM 4307 O O . ALA B 1 210 ? -0.338 -17.906 6.59 1 96.94 210 ALA B O 1
ATOM 4308 N N . PRO B 1 211 ? -0.471 -20.094 6.707 1 96.56 211 PRO B N 1
ATOM 4309 C CA . PRO B 1 211 ? 0.96 -20.203 7 1 96.56 211 PRO B CA 1
ATOM 4310 C C . PRO B 1 211 ? 1.837 -19.734 5.836 1 96.56 211 PRO B C 1
ATOM 4312 O O . PRO B 1 211 ? 2.971 -19.297 6.051 1 96.56 211 PRO B O 1
ATOM 4315 N N . ALA B 1 212 ? 1.331 -19.875 4.602 1 98.06 212 ALA B N 1
ATOM 4316 C CA . ALA B 1 212 ? 2.088 -19.453 3.428 1 98.06 212 ALA B CA 1
ATOM 4317 C C . ALA B 1 212 ? 1.316 -18.422 2.625 1 98.06 212 ALA B C 1
ATOM 4319 O O . ALA B 1 212 ? 0.146 -18.625 2.293 1 98.06 212 ALA B O 1
ATOM 4320 N N . ILE B 1 213 ? 1.976 -17.344 2.357 1 98.44 213 ILE B N 1
ATOM 4321 C CA . ILE B 1 213 ? 1.426 -16.328 1.472 1 98.44 213 ILE B CA 1
ATOM 4322 C C . ILE B 1 213 ? 2.129 -16.391 0.118 1 98.44 213 ILE B C 1
ATOM 4324 O O . ILE B 1 213 ? 3.359 -16.344 0.048 1 98.44 213 ILE B O 1
ATOM 4328 N N . TRP B 1 214 ? 1.329 -16.516 -0.942 1 98.56 214 TRP B N 1
ATOM 4329 C CA . TRP B 1 214 ? 1.844 -16.578 -2.307 1 98.56 214 TRP B CA 1
ATOM 4330 C C . TRP B 1 214 ? 1.481 -15.312 -3.078 1 98.56 214 TRP B C 1
ATOM 4332 O O . TRP B 1 214 ? 0.363 -14.805 -2.965 1 98.56 214 TRP B O 1
ATOM 4342 N N . TYR B 1 215 ? 2.414 -14.789 -3.766 1 98.06 215 TYR B N 1
ATOM 4343 C CA . TYR B 1 215 ? 2.1 -13.867 -4.852 1 98.06 215 TYR B CA 1
ATOM 4344 C C . TYR B 1 215 ? 2.375 -14.508 -6.207 1 98.06 215 TYR B C 1
ATOM 4346 O O . TYR B 1 215 ? 3.443 -15.086 -6.426 1 98.06 215 TYR B O 1
ATOM 4354 N N . VAL B 1 216 ? 1.417 -14.43 -7.039 1 97.5 216 VAL B N 1
ATOM 4355 C CA . VAL B 1 216 ? 1.608 -14.906 -8.406 1 97.5 216 VAL B CA 1
ATOM 4356 C C . VAL B 1 216 ? 1.498 -13.742 -9.383 1 97.5 216 VAL B C 1
ATOM 4358 O O . VAL B 1 216 ? 0.54 -12.969 -9.328 1 97.5 216 VAL B O 1
ATOM 4361 N N . PHE B 1 217 ? 2.535 -13.672 -10.164 1 95.19 217 PHE B N 1
ATOM 4362 C CA . PHE B 1 217 ? 2.641 -12.57 -11.125 1 95.19 217 PHE B CA 1
ATOM 4363 C C . PHE B 1 217 ? 2.568 -13.094 -12.555 1 95.19 217 PHE B C 1
ATOM 4365 O O . PHE B 1 217 ? 2.584 -14.305 -12.781 1 95.19 217 PHE B O 1
ATOM 4372 N N . GLU B 1 218 ? 2.434 -12.117 -13.414 1 84.44 218 GLU B N 1
ATOM 4373 C CA . GLU B 1 218 ? 2.74 -12.414 -14.805 1 84.44 218 GLU B CA 1
ATOM 4374 C C . GLU B 1 218 ? 4.246 -12.531 -15.031 1 84.44 218 GLU B C 1
ATOM 4376 O O . GLU B 1 218 ? 5.039 -12.031 -14.227 1 84.44 218 GLU B O 1
ATOM 4381 N N . LYS B 1 219 ? 4.543 -13.188 -16.062 1 81.06 219 LYS B N 1
ATOM 4382 C CA . LYS B 1 219 ? 5.961 -13.359 -16.359 1 81.06 219 LYS B CA 1
ATOM 4383 C C . LYS B 1 219 ? 6.645 -12.008 -16.562 1 81.06 219 LYS B C 1
ATOM 4385 O O . LYS B 1 219 ? 6.027 -11.062 -17.062 1 81.06 219 LYS B O 1
ATOM 4390 N N . ASP B 1 220 ? 7.891 -11.828 -16.094 1 78.12 220 ASP B N 1
ATOM 4391 C CA . ASP B 1 220 ? 8.773 -10.68 -16.297 1 78.12 220 ASP B CA 1
ATOM 4392 C C . ASP B 1 220 ? 8.25 -9.445 -15.562 1 78.12 220 ASP B C 1
ATOM 4394 O O . ASP B 1 220 ? 8.344 -8.328 -16.078 1 78.12 220 ASP B O 1
ATOM 4398 N N . SER B 1 221 ? 7.617 -9.648 -14.492 1 85.62 221 SER B N 1
ATOM 4399 C CA . SER B 1 221 ? 7.156 -8.547 -13.641 1 85.62 221 SER B CA 1
ATOM 4400 C C . SER B 1 221 ? 8.32 -7.902 -12.891 1 85.62 221 SER B C 1
ATOM 4402 O O . SER B 1 221 ? 9.023 -8.57 -12.141 1 85.62 221 SER B O 1
ATOM 4404 N N . ALA B 1 222 ? 8.484 -6.598 -13.086 1 84.38 222 ALA B N 1
ATOM 4405 C CA . ALA B 1 222 ? 9.508 -5.875 -12.336 1 84.38 222 ALA B CA 1
ATOM 4406 C C . ALA B 1 222 ? 9.195 -5.879 -10.844 1 84.38 222 ALA B C 1
ATOM 4408 O O . ALA B 1 222 ? 10.109 -5.902 -10.016 1 84.38 222 ALA B O 1
ATOM 4409 N N . VAL B 1 223 ? 7.949 -5.887 -10.523 1 92.75 223 VAL B N 1
ATOM 4410 C CA . VAL B 1 223 ? 7.527 -5.895 -9.133 1 92.75 223 VAL B CA 1
ATOM 4411 C C . VAL B 1 223 ? 7.973 -7.191 -8.461 1 92.75 223 VAL B C 1
ATOM 4413 O O . VAL B 1 223 ? 8.406 -7.184 -7.309 1 92.75 223 VAL B O 1
ATOM 4416 N N . LEU B 1 224 ? 7.898 -8.25 -9.25 1 95.31 224 LEU B N 1
ATOM 4417 C CA . LEU B 1 224 ? 8.281 -9.555 -8.734 1 95.31 224 LEU B CA 1
ATOM 4418 C C . LEU B 1 224 ? 9.742 -9.562 -8.297 1 95.31 224 LEU B C 1
ATOM 4420 O O . LEU B 1 224 ? 10.07 -10.039 -7.207 1 95.31 224 LEU B O 1
ATOM 4424 N N . GLN B 1 225 ? 10.57 -9.008 -9.086 1 93.19 225 GLN B N 1
ATOM 4425 C CA . GLN B 1 225 ? 11.992 -8.961 -8.781 1 93.19 225 GLN B CA 1
ATOM 4426 C C . GLN B 1 225 ? 12.266 -8.133 -7.527 1 93.19 225 GLN B C 1
ATOM 4428 O O . GLN B 1 225 ? 13.031 -8.539 -6.66 1 93.19 225 GLN B O 1
ATOM 4433 N N . HIS B 1 226 ? 11.664 -6.98 -7.461 1 95.81 226 HIS B N 1
ATOM 4434 C CA . HIS B 1 226 ? 11.836 -6.117 -6.297 1 95.81 226 HIS B CA 1
ATOM 4435 C C . HIS B 1 226 ? 11.312 -6.785 -5.031 1 95.81 226 HIS B C 1
ATOM 4437 O O . HIS B 1 226 ? 11.938 -6.691 -3.973 1 95.81 226 HIS B O 1
ATOM 4443 N N . LEU B 1 227 ? 10.18 -7.445 -5.184 1 97.88 227 LEU B N 1
ATOM 4444 C CA . LEU B 1 227 ? 9.594 -8.117 -4.031 1 97.88 227 LEU B CA 1
ATOM 4445 C C . LEU B 1 227 ? 10.477 -9.266 -3.561 1 97.88 227 LEU B C 1
ATOM 4447 O O . LEU B 1 227 ? 10.617 -9.5 -2.357 1 97.88 227 LEU B O 1
ATOM 4451 N N . ALA B 1 228 ? 11.055 -9.953 -4.492 1 98.12 228 ALA B N 1
ATOM 4452 C CA . ALA B 1 228 ? 11.992 -11.023 -4.145 1 98.12 228 ALA B CA 1
ATOM 4453 C C . ALA B 1 228 ? 13.164 -10.477 -3.33 1 98.12 228 ALA B C 1
ATOM 4455 O O . ALA B 1 228 ? 13.516 -11.039 -2.291 1 98.12 228 ALA B O 1
ATOM 4456 N N . GLU B 1 229 ? 13.688 -9.414 -3.732 1 97.5 229 GLU B N 1
ATOM 4457 C CA . GLU B 1 229 ? 14.812 -8.82 -3.018 1 97.5 229 GLU B CA 1
ATOM 4458 C C . GLU B 1 229 ? 14.391 -8.312 -1.643 1 97.5 229 GLU B C 1
ATOM 4460 O O . GLU B 1 229 ? 15.102 -8.508 -0.656 1 97.5 229 GLU B O 1
ATOM 4465 N N . LEU B 1 230 ? 13.242 -7.691 -1.601 1 97.88 230 LEU B N 1
ATOM 4466 C CA . LEU B 1 230 ? 12.75 -7.195 -0.323 1 97.88 230 LEU B CA 1
ATOM 4467 C C . LEU B 1 230 ? 12.547 -8.344 0.665 1 97.88 230 LEU B C 1
ATOM 4469 O O . LEU B 1 230 ? 12.789 -8.18 1.863 1 97.88 230 LEU B O 1
ATOM 4473 N N . SER B 1 231 ? 12.148 -9.484 0.143 1 97.88 231 SER B N 1
ATOM 4474 C CA . SER B 1 231 ? 11.914 -10.633 1.017 1 97.88 231 SER B CA 1
ATOM 4475 C C . SER B 1 231 ? 13.219 -11.164 1.598 1 97.88 231 SER B C 1
ATOM 4477 O O . SER B 1 231 ? 13.211 -11.852 2.619 1 97.88 231 SER B O 1
ATOM 4479 N N . ILE B 1 232 ? 14.289 -10.891 0.926 1 96.75 232 ILE B N 1
ATOM 4480 C CA . ILE B 1 232 ? 15.594 -11.227 1.477 1 96.75 232 ILE B CA 1
ATOM 4481 C C . ILE B 1 232 ? 15.969 -10.219 2.568 1 96.75 232 ILE B C 1
ATOM 4483 O O . ILE B 1 232 ? 16.359 -10.609 3.67 1 96.75 232 ILE B O 1
ATOM 4487 N N . TRP B 1 233 ? 15.766 -8.93 2.271 1 96.5 233 TRP B N 1
ATOM 4488 C CA . TRP B 1 233 ? 16.141 -7.859 3.184 1 96.5 233 TRP B CA 1
ATOM 4489 C C . TRP B 1 233 ? 15.266 -7.863 4.43 1 96.5 233 TRP B C 1
ATOM 4491 O O . TRP B 1 233 ? 15.734 -7.562 5.531 1 96.5 233 TRP B O 1
ATOM 4501 N N . TRP B 1 234 ? 14.016 -8.164 4.266 1 96.69 234 TRP B N 1
ATOM 4502 C CA . TRP B 1 234 ? 13.055 -7.977 5.352 1 96.69 234 TRP B CA 1
ATOM 4503 C C . TRP B 1 234 ? 12.586 -9.32 5.902 1 96.69 234 TRP B C 1
ATOM 4505 O O . TRP B 1 234 ? 11.984 -9.383 6.977 1 96.69 234 TRP B O 1
ATOM 4515 N N . GLY B 1 235 ? 12.852 -10.406 5.145 1 95.94 235 GLY B N 1
ATOM 4516 C CA . GLY B 1 235 ? 12.539 -11.734 5.637 1 95.94 235 GLY B CA 1
ATOM 4517 C C . GLY B 1 235 ? 11.352 -12.359 4.938 1 95.94 235 GLY B C 1
ATOM 4518 O O . GLY B 1 235 ? 10.562 -11.664 4.289 1 95.94 235 GLY B O 1
ATOM 4519 N N . GLY B 1 236 ? 11.297 -13.688 5.039 1 97.06 236 GLY B N 1
ATOM 4520 C CA . GLY B 1 236 ? 10.141 -14.422 4.555 1 97.06 236 GLY B CA 1
ATOM 4521 C C . GLY B 1 236 ? 10.43 -15.234 3.309 1 97.06 236 GLY B C 1
ATOM 4522 O O . GLY B 1 236 ? 9.625 -16.094 2.92 1 97.06 236 GLY B O 1
ATOM 4523 N N . SER B 1 237 ? 11.578 -15 2.656 1 97.19 237 SER B N 1
ATOM 4524 C CA . SER B 1 237 ? 11.93 -15.734 1.445 1 97.19 237 SER B CA 1
ATOM 4525 C C . SER B 1 237 ? 12.18 -17.203 1.743 1 97.19 237 SER B C 1
ATOM 4527 O O . SER B 1 237 ? 12.383 -17.594 2.898 1 97.19 237 SER B O 1
ATOM 4529 N N . PRO B 1 238 ? 12.242 -18.016 0.743 1 96.81 238 PRO B N 1
ATOM 4530 C CA . PRO B 1 238 ? 12.43 -19.469 0.929 1 96.81 238 PRO B CA 1
ATOM 4531 C C . PRO B 1 238 ? 13.773 -19.797 1.581 1 96.81 238 PRO B C 1
ATOM 4533 O O . PRO B 1 238 ? 13.945 -20.906 2.104 1 96.81 238 PRO B O 1
ATOM 4536 N N . THR B 1 239 ? 14.695 -18.906 1.59 1 94.44 239 THR B N 1
ATOM 4537 C CA . THR B 1 239 ? 16 -19.188 2.168 1 94.44 239 THR B CA 1
ATOM 4538 C C . THR B 1 239 ? 16.109 -18.609 3.58 1 94.44 239 THR B C 1
ATOM 4540 O O . THR B 1 239 ? 17.125 -18.781 4.254 1 94.44 239 THR B O 1
ATOM 4543 N N . SER B 1 240 ? 15.086 -17.953 4.059 1 92.62 240 SER B N 1
ATOM 4544 C CA . SER B 1 240 ? 15.102 -17.375 5.398 1 92.62 240 SER B CA 1
ATOM 4545 C C . SER B 1 240 ? 14.836 -18.438 6.457 1 92.62 240 SER B C 1
ATOM 4547 O O . SER B 1 240 ? 14.5 -19.578 6.129 1 92.62 240 SER B O 1
ATOM 4549 N N . ASP B 1 241 ? 14.953 -18.078 7.719 1 89.56 241 ASP B N 1
ATOM 4550 C CA . ASP B 1 241 ? 14.695 -18.984 8.836 1 89.56 241 ASP B CA 1
ATOM 4551 C C . ASP B 1 241 ? 13.195 -19.234 9 1 89.56 241 ASP B C 1
ATOM 4553 O O . ASP B 1 241 ? 12.797 -20.266 9.547 1 89.56 241 ASP B O 1
ATOM 4557 N N . ASP B 1 242 ? 12.453 -18.297 8.609 1 93.88 242 ASP B N 1
ATOM 4558 C CA . ASP B 1 242 ? 11 -18.391 8.672 1 93.88 242 ASP B CA 1
ATOM 4559 C C . ASP B 1 242 ? 10.367 -18.125 7.305 1 93.88 242 ASP B C 1
ATOM 4561 O O . ASP B 1 242 ? 9.789 -17.062 7.078 1 93.88 242 ASP B O 1
ATOM 4565 N N . PRO B 1 243 ? 10.445 -19.141 6.434 1 96.31 243 PRO B N 1
ATOM 4566 C CA . PRO B 1 243 ? 9.891 -18.922 5.094 1 96.31 243 PRO B CA 1
ATOM 4567 C C . PRO B 1 243 ? 8.367 -18.906 5.086 1 96.31 243 PRO B C 1
ATOM 4569 O O . PRO B 1 243 ? 7.727 -19.844 5.547 1 96.31 243 PRO B O 1
ATOM 4572 N N . TRP B 1 244 ? 7.855 -17.828 4.676 1 98.19 244 TRP B N 1
ATOM 4573 C CA . TRP B 1 244 ? 6.402 -17.734 4.648 1 98.19 244 TRP B CA 1
ATOM 4574 C C . TRP B 1 244 ? 5.922 -17.062 3.369 1 98.19 244 TRP B C 1
ATOM 4576 O O . TRP B 1 244 ? 4.742 -17.125 3.025 1 98.19 244 TRP B O 1
ATOM 4586 N N . LEU B 1 245 ? 6.77 -16.344 2.664 1 98.62 245 LEU B N 1
ATOM 4587 C CA . LEU B 1 245 ? 6.41 -15.633 1.442 1 98.62 245 LEU B CA 1
ATOM 4588 C C . LEU B 1 245 ? 6.945 -16.359 0.214 1 98.62 245 LEU B C 1
ATOM 4590 O O . LEU B 1 245 ? 8.156 -16.438 0.011 1 98.62 245 LEU B O 1
ATOM 4594 N N . LEU B 1 246 ? 6.059 -16.906 -0.596 1 98.69 246 LEU B N 1
ATOM 4595 C CA . LEU B 1 246 ? 6.43 -17.594 -1.831 1 98.69 246 LEU B CA 1
ATOM 4596 C C . LEU B 1 246 ? 6.023 -16.766 -3.049 1 98.69 246 LEU B C 1
ATOM 4598 O O . LEU B 1 246 ? 4.934 -16.188 -3.076 1 98.69 246 LEU B O 1
ATOM 4602 N N . LEU B 1 247 ? 6.918 -16.688 -3.979 1 98.62 247 LEU B N 1
ATOM 4603 C CA . LEU B 1 247 ? 6.707 -15.898 -5.188 1 98.62 247 LEU B CA 1
ATOM 4604 C C . LEU B 1 247 ? 6.723 -16.781 -6.426 1 98.62 247 LEU B C 1
ATOM 4606 O O . LEU B 1 247 ? 7.535 -17.719 -6.523 1 98.62 247 LEU B O 1
ATOM 4610 N N . ALA B 1 248 ? 5.824 -16.531 -7.32 1 98.31 248 ALA B N 1
ATOM 4611 C CA . ALA B 1 248 ? 5.727 -17.312 -8.555 1 98.31 248 ALA B CA 1
ATOM 4612 C C . ALA B 1 248 ? 5.207 -16.453 -9.703 1 98.31 248 ALA B C 1
ATOM 4614 O O . ALA B 1 248 ? 4.785 -15.312 -9.492 1 98.31 248 ALA B O 1
ATOM 4615 N N . TYR B 1 249 ? 5.387 -16.938 -10.867 1 96.12 249 TYR B N 1
ATOM 4616 C CA . TYR B 1 249 ? 4.723 -16.328 -12.023 1 96.12 249 TYR B CA 1
ATOM 4617 C C . TYR B 1 249 ? 4.137 -17.406 -12.93 1 96.12 249 TYR B C 1
ATOM 4619 O O . TYR B 1 249 ? 4.605 -18.547 -12.938 1 96.12 249 TYR B O 1
ATOM 4627 N N . LEU B 1 250 ? 3.082 -17.062 -13.516 1 93.19 250 LEU B N 1
ATOM 4628 C CA . LEU B 1 250 ? 2.441 -17.938 -14.492 1 93.19 250 LEU B CA 1
ATOM 4629 C C . LEU B 1 250 ? 2.955 -17.672 -15.898 1 93.19 250 LEU B C 1
ATOM 4631 O O . LEU B 1 250 ? 2.881 -16.531 -16.375 1 93.19 250 LEU B O 1
ATOM 4635 N N . THR B 1 251 ? 3.486 -18.719 -16.516 1 87.75 251 THR B N 1
ATOM 4636 C CA . THR B 1 251 ? 4 -18.562 -17.875 1 87.75 251 THR B CA 1
ATOM 4637 C C . THR B 1 251 ? 2.857 -18.469 -18.891 1 87.75 251 THR B C 1
ATOM 4639 O O . THR B 1 251 ? 1.711 -18.781 -18.562 1 87.75 251 THR B O 1
ATOM 4642 N N . GLU B 1 252 ? 3.227 -18.141 -20.094 1 76.81 252 GLU B N 1
ATOM 4643 C CA . GLU B 1 252 ? 2.229 -18.047 -21.156 1 76.81 252 GLU B CA 1
ATOM 4644 C C . GLU B 1 252 ? 1.656 -19.422 -21.484 1 76.81 252 GLU B C 1
ATOM 4646 O O . GLU B 1 252 ? 0.493 -19.547 -21.875 1 76.81 252 GLU B O 1
ATOM 4651 N N . SER B 1 253 ? 2.455 -20.469 -21.234 1 79.75 253 SER B N 1
ATOM 4652 C CA . SER B 1 253 ? 2.035 -21.828 -21.5 1 79.75 253 SER B CA 1
ATOM 4653 C C . SER B 1 253 ? 1.179 -22.391 -20.375 1 79.75 253 SER B C 1
ATOM 4655 O O . SER B 1 253 ? 0.712 -23.531 -20.438 1 79.75 253 SER B O 1
ATOM 4657 N N . GLY B 1 254 ? 1.033 -21.547 -19.344 1 85.94 254 GLY B N 1
ATOM 4658 C CA . GLY B 1 254 ? 0.166 -21.969 -18.266 1 85.94 254 GLY B CA 1
ATOM 4659 C C . GLY B 1 254 ? 0.898 -22.75 -17.188 1 85.94 254 GLY B C 1
ATOM 4660 O O . GLY B 1 254 ? 0.284 -23.516 -16.453 1 85.94 254 GLY B O 1
ATOM 4661 N N . LYS B 1 255 ? 2.129 -22.609 -17.172 1 87.81 255 LYS B N 1
ATOM 4662 C CA . LYS B 1 255 ? 2.93 -23.25 -16.141 1 87.81 255 LYS B CA 1
ATOM 4663 C C . LYS B 1 255 ? 3.264 -22.281 -15.008 1 87.81 255 LYS B C 1
ATOM 4665 O O . LYS B 1 255 ? 3.57 -21.109 -15.266 1 87.81 255 LYS B O 1
ATOM 4670 N N . LEU B 1 256 ? 3.111 -22.828 -13.828 1 95.38 256 LEU B N 1
ATOM 4671 C CA . LEU B 1 256 ? 3.477 -22.031 -12.672 1 95.38 256 LEU B CA 1
ATOM 4672 C C . LEU B 1 256 ? 4.953 -22.203 -12.328 1 95.38 256 LEU B C 1
ATOM 4674 O O . LEU B 1 256 ? 5.395 -23.297 -11.984 1 95.38 256 LEU B O 1
ATOM 4678 N N . GLU B 1 257 ? 5.703 -21.141 -12.445 1 95.69 257 GLU B N 1
ATOM 4679 C CA . GLU B 1 257 ? 7.109 -21.141 -12.062 1 95.69 257 GLU B CA 1
ATOM 4680 C C . GLU B 1 257 ? 7.312 -20.516 -10.688 1 95.69 257 GLU B C 1
ATOM 4682 O O . GLU B 1 257 ? 6.977 -19.344 -10.484 1 95.69 257 GLU B O 1
ATOM 4687 N N . VAL B 1 258 ? 7.867 -21.281 -9.781 1 97.88 258 VAL B N 1
ATOM 4688 C CA . VAL B 1 258 ? 8.016 -20.828 -8.406 1 97.88 258 VAL B CA 1
ATOM 4689 C C . VAL B 1 258 ? 9.461 -20.406 -8.148 1 97.88 258 VAL B C 1
ATOM 4691 O O . VAL B 1 258 ? 10.398 -21.141 -8.477 1 97.88 258 VAL B O 1
ATOM 4694 N N . LEU B 1 259 ? 9.648 -19.203 -7.645 1 97.81 259 LEU B N 1
ATOM 4695 C CA . LEU B 1 259 ? 10.969 -18.781 -7.18 1 97.81 259 LEU B CA 1
ATOM 4696 C C . LEU B 1 259 ? 11.289 -19.406 -5.824 1 97.81 259 LEU B C 1
ATOM 4698 O O . LEU B 1 259 ? 10.727 -19 -4.801 1 97.81 259 LEU B O 1
ATOM 4702 N N . PHE B 1 260 ? 12.18 -20.312 -5.875 1 97.75 260 PHE B N 1
ATOM 4703 C CA . PHE B 1 260 ? 12.438 -21.078 -4.656 1 97.75 260 PHE B CA 1
ATOM 4704 C C . PHE B 1 260 ? 13.898 -20.969 -4.246 1 97.75 260 PHE B C 1
ATOM 4706 O O . PHE B 1 260 ? 14.555 -19.969 -4.527 1 97.75 260 PHE B O 1
ATOM 4713 N N . GLU B 1 261 ? 14.406 -21.859 -3.457 1 97.25 261 GLU B N 1
ATOM 4714 C CA . GLU B 1 261 ? 15.711 -21.766 -2.818 1 97.25 261 GLU B CA 1
ATOM 4715 C C . GLU B 1 261 ? 16.812 -21.547 -3.852 1 97.25 261 GLU B C 1
ATOM 4717 O O . GLU B 1 261 ? 17.688 -20.688 -3.668 1 97.25 261 GLU B O 1
ATOM 4722 N N . GLU B 1 262 ? 16.812 -22.25 -4.926 1 95.56 262 GLU B N 1
ATOM 4723 C CA . GLU B 1 262 ? 17.828 -22.109 -5.957 1 95.56 262 GLU B CA 1
ATOM 4724 C C . GLU B 1 262 ? 17.828 -20.703 -6.535 1 95.56 262 GLU B C 1
ATOM 4726 O O . GLU B 1 262 ? 18.891 -20.094 -6.711 1 95.56 262 GLU B O 1
ATOM 4731 N N . TYR B 1 263 ? 16.719 -20.219 -6.836 1 96.38 263 TYR B N 1
ATOM 4732 C CA . TYR B 1 263 ? 16.594 -18.859 -7.348 1 96.38 263 TYR B CA 1
ATOM 4733 C C . TYR B 1 263 ? 17.172 -17.844 -6.352 1 96.38 263 TYR B C 1
ATOM 4735 O O . TYR B 1 263 ? 17.953 -16.984 -6.723 1 96.38 263 TYR B O 1
ATOM 4743 N N . PHE B 1 264 ? 16.797 -17.938 -5.113 1 97.31 264 PHE B N 1
ATOM 4744 C CA . PHE B 1 264 ? 17.188 -16.984 -4.09 1 97.31 264 PHE B CA 1
ATOM 4745 C C . PHE B 1 264 ? 18.672 -17.125 -3.764 1 97.31 264 PHE B C 1
ATOM 4747 O O . PHE B 1 264 ? 19.328 -16.125 -3.447 1 97.31 264 PHE B O 1
ATOM 4754 N N . TYR B 1 265 ? 19.094 -18.344 -3.883 1 95.56 265 TYR B N 1
ATOM 4755 C CA . TYR B 1 265 ? 20.531 -18.547 -3.746 1 95.56 265 TYR B CA 1
ATOM 4756 C C . TYR B 1 265 ? 21.297 -17.703 -4.762 1 95.56 265 TYR B C 1
ATOM 4758 O O . TYR B 1 265 ? 22.234 -16.984 -4.402 1 95.56 265 TYR B O 1
ATOM 4766 N N . ASN B 1 266 ? 20.875 -17.797 -5.969 1 94.94 266 ASN B N 1
ATOM 4767 C CA . ASN B 1 266 ? 21.516 -17.031 -7.039 1 94.94 266 ASN B CA 1
ATOM 4768 C C . ASN B 1 266 ? 21.297 -15.539 -6.859 1 94.94 266 ASN B C 1
ATOM 4770 O O . ASN B 1 266 ? 22.203 -14.734 -7.125 1 94.94 266 ASN B O 1
ATOM 4774 N N . LEU B 1 267 ? 20.156 -15.172 -6.438 1 96.06 267 LEU B N 1
ATOM 4775 C CA . LEU B 1 267 ? 19.828 -13.758 -6.234 1 96.06 267 LEU B CA 1
ATOM 4776 C C . LEU B 1 267 ? 20.703 -13.156 -5.137 1 96.06 267 LEU B C 1
ATOM 4778 O O . LEU B 1 267 ? 21.234 -12.055 -5.289 1 96.06 267 LEU B O 1
ATOM 4782 N N . ILE B 1 268 ? 20.844 -13.852 -4.055 1 96 268 ILE B N 1
ATOM 4783 C CA . ILE B 1 268 ? 21.703 -13.414 -2.957 1 96 268 ILE B CA 1
ATOM 4784 C C . ILE B 1 268 ? 23.125 -13.219 -3.461 1 96 268 ILE B C 1
ATOM 4786 O O . ILE B 1 268 ? 23.797 -12.242 -3.109 1 96 268 ILE B O 1
ATOM 4790 N N . GLY B 1 269 ? 23.516 -14.188 -4.254 1 92.81 269 GLY B N 1
ATOM 4791 C CA . GLY B 1 269 ? 24.828 -14.023 -4.883 1 92.81 269 GLY B CA 1
ATOM 4792 C C . GLY B 1 269 ? 24.938 -12.742 -5.676 1 92.81 269 GLY B C 1
ATOM 4793 O O . GLY B 1 269 ? 25.922 -12.008 -5.539 1 92.81 269 GLY B O 1
ATOM 4794 N N . SER B 1 270 ? 23.984 -12.461 -6.469 1 93.06 270 SER B N 1
ATOM 4795 C CA . SER B 1 270 ? 23.969 -11.25 -7.285 1 93.06 270 SER B CA 1
ATOM 4796 C C . SER B 1 270 ? 23.953 -10 -6.414 1 93.06 270 SER B C 1
ATOM 4798 O O . SER B 1 270 ? 24.656 -9.031 -6.695 1 93.06 270 SER B O 1
ATOM 4800 N N . MET B 1 271 ? 23.141 -10.016 -5.383 1 93.5 271 MET B N 1
ATOM 4801 C CA . MET B 1 271 ? 23.016 -8.875 -4.484 1 93.5 271 MET B CA 1
ATOM 4802 C C . MET B 1 271 ? 24.328 -8.602 -3.762 1 93.5 271 MET B C 1
ATOM 4804 O O . MET B 1 271 ? 24.703 -7.441 -3.566 1 93.5 271 MET B O 1
ATOM 4808 N N . THR B 1 272 ? 25.016 -9.633 -3.393 1 91.75 272 THR B N 1
ATOM 4809 C CA . THR B 1 272 ? 26.281 -9.508 -2.697 1 91.75 272 THR B CA 1
ATOM 4810 C C . THR B 1 272 ? 27.344 -8.875 -3.607 1 91.75 272 THR B C 1
ATOM 4812 O O . THR B 1 272 ? 28.203 -8.141 -3.141 1 91.75 272 THR B O 1
ATOM 4815 N N . LYS B 1 273 ? 27.219 -9.094 -4.891 1 90.19 273 LYS B N 1
ATOM 4816 C CA . LYS B 1 273 ? 28.141 -8.523 -5.867 1 90.19 273 LYS B CA 1
ATOM 4817 C C . LYS B 1 273 ? 27.703 -7.109 -6.258 1 90.19 273 LYS B C 1
ATOM 4819 O O . LYS B 1 273 ? 28.344 -6.473 -7.094 1 90.19 273 LYS B O 1
ATOM 4824 N N . GLY B 1 274 ? 26.578 -6.699 -5.754 1 89.5 274 GLY B N 1
ATOM 4825 C CA . GLY B 1 274 ? 26.109 -5.355 -6.035 1 89.5 274 GLY B CA 1
ATOM 4826 C C . GLY B 1 274 ? 25.234 -5.281 -7.273 1 89.5 274 GLY B C 1
ATOM 4827 O O . GLY B 1 274 ? 25.016 -4.199 -7.82 1 89.5 274 GLY B O 1
ATOM 4828 N N . GLU B 1 275 ? 24.672 -6.414 -7.723 1 89.44 275 GLU B N 1
ATOM 4829 C CA . GLU B 1 275 ? 23.906 -6.457 -8.961 1 89.44 275 GLU B CA 1
ATOM 4830 C C . GLU B 1 275 ? 22.422 -6.551 -8.688 1 89.44 275 GLU B C 1
ATOM 4832 O O . GLU B 1 275 ? 21.625 -6.863 -9.586 1 89.44 275 GLU B O 1
ATOM 4837 N N . GLY B 1 276 ? 22.016 -6.305 -7.539 1 90.06 276 GLY B N 1
ATOM 4838 C CA . GLY B 1 276 ? 20.594 -6.301 -7.23 1 90.06 276 GLY B CA 1
ATOM 4839 C C . GLY B 1 276 ? 19.891 -5.062 -7.734 1 90.06 276 GLY B C 1
ATOM 4840 O O . GLY B 1 276 ? 20.531 -4.074 -8.102 1 90.06 276 GLY B O 1
ATOM 4841 N N . ALA B 1 277 ? 18.594 -5.125 -7.824 1 89.5 277 ALA B N 1
ATOM 4842 C CA . ALA B 1 277 ? 17.781 -3.99 -8.25 1 89.5 277 ALA B CA 1
ATOM 4843 C C . ALA B 1 277 ? 17.703 -2.93 -7.156 1 89.5 277 ALA B C 1
ATOM 4845 O O . ALA B 1 277 ? 17.547 -1.742 -7.445 1 89.5 277 ALA B O 1
ATOM 4846 N N . LEU B 1 278 ? 17.812 -3.381 -5.891 1 91.5 278 LEU B N 1
ATOM 4847 C CA . LEU B 1 278 ? 17.766 -2.484 -4.738 1 91.5 278 LEU B CA 1
ATOM 4848 C C . LEU B 1 278 ? 19.109 -2.469 -4.012 1 91.5 278 LEU B C 1
ATOM 4850 O O . LEU B 1 278 ? 19.812 -3.484 -3.957 1 91.5 278 LEU B O 1
ATOM 4854 N N . ARG B 1 279 ? 19.453 -1.354 -3.498 1 87.44 279 ARG B N 1
ATOM 4855 C CA . ARG B 1 279 ? 20.594 -1.198 -2.602 1 87.44 279 ARG B CA 1
ATOM 4856 C C . ARG B 1 279 ? 20.141 -0.955 -1.168 1 87.44 279 ARG B C 1
ATOM 4858 O O . ARG B 1 279 ? 19.016 -0.52 -0.938 1 87.44 279 ARG B O 1
ATOM 4865 N N . PRO B 1 280 ? 20.938 -1.264 -0.256 1 87.25 280 PRO B N 1
ATOM 4866 C CA . PRO B 1 280 ? 20.578 -1.041 1.143 1 87.25 280 PRO B CA 1
ATOM 4867 C C . PRO B 1 280 ? 20.094 0.383 1.404 1 87.25 280 PRO B C 1
ATOM 4869 O O . PRO B 1 280 ? 19.156 0.587 2.184 1 87.25 280 PRO B O 1
ATOM 4872 N N . ASN B 1 281 ? 20.672 1.341 0.75 1 89.75 281 ASN B N 1
ATOM 4873 C CA . ASN B 1 281 ? 20.312 2.738 0.961 1 89.75 281 ASN B CA 1
ATOM 4874 C C . ASN B 1 281 ? 18.891 3.033 0.468 1 89.75 281 ASN B C 1
ATOM 4876 O O . ASN B 1 281 ? 18.281 4.012 0.894 1 89.75 281 ASN B O 1
ATOM 4880 N N . ASP B 1 282 ? 18.406 2.223 -0.421 1 91.12 282 ASP B N 1
ATOM 4881 C CA . ASP B 1 282 ? 17.047 2.393 -0.918 1 91.12 282 ASP B CA 1
ATOM 4882 C C . ASP B 1 282 ? 16.016 2.039 0.156 1 91.12 282 ASP B C 1
ATOM 4884 O O . ASP B 1 282 ? 14.852 2.408 0.049 1 91.12 282 ASP B O 1
ATOM 4888 N N . LEU B 1 283 ? 16.484 1.331 1.15 1 94.44 283 LEU B N 1
ATOM 4889 C CA . LEU B 1 283 ? 15.594 0.847 2.195 1 94.44 283 LEU B CA 1
ATOM 4890 C C . LEU B 1 283 ? 15.609 1.781 3.4 1 94.44 283 LEU B C 1
ATOM 4892 O O . LEU B 1 283 ? 14.906 1.543 4.387 1 94.44 283 LEU B O 1
ATOM 4896 N N . ILE B 1 284 ? 16.375 2.828 3.281 1 93.25 284 ILE B N 1
ATOM 4897 C CA . ILE B 1 284 ? 16.594 3.744 4.395 1 93.25 284 ILE B CA 1
ATOM 4898 C C . ILE B 1 284 ? 16.141 5.148 4.004 1 93.25 284 ILE B C 1
ATOM 4900 O O . ILE B 1 284 ? 16.578 5.695 2.992 1 93.25 284 ILE B O 1
ATOM 4904 N N . ALA B 1 285 ? 15.211 5.645 4.766 1 91.94 285 ALA B N 1
ATOM 4905 C CA . ALA B 1 285 ? 14.805 7.031 4.566 1 91.94 285 ALA B CA 1
ATOM 4906 C C . ALA B 1 285 ? 15.82 7.996 5.18 1 91.94 285 ALA B C 1
ATOM 4908 O O . ALA B 1 285 ? 16.297 7.773 6.289 1 91.94 285 ALA B O 1
ATOM 4909 N N . THR B 1 286 ? 16.172 9.008 4.398 1 91.75 286 THR B N 1
ATOM 4910 C CA . THR B 1 286 ? 17.078 10.047 4.883 1 91.75 286 THR B CA 1
ATOM 4911 C C . THR B 1 286 ? 16.328 11.352 5.109 1 91.75 286 THR B C 1
ATOM 4913 O O . THR B 1 286 ? 15.414 11.688 4.352 1 91.75 286 THR B O 1
ATOM 4916 N N . GLY B 1 287 ? 16.688 12.008 6.16 1 94.38 287 GLY B N 1
ATOM 4917 C CA . GLY B 1 287 ? 16.062 13.273 6.496 1 94.38 287 GLY B CA 1
ATOM 4918 C C . GLY B 1 287 ? 17.047 14.367 6.824 1 94.38 287 GLY B C 1
ATOM 4919 O O . GLY B 1 287 ? 18.125 14.094 7.371 1 94.38 287 GLY B O 1
ATOM 4920 N N . GLU B 1 288 ? 16.688 15.602 6.473 1 94.19 288 GLU B N 1
ATOM 4921 C CA . GLU B 1 288 ? 17.484 16.781 6.793 1 94.19 288 GLU B CA 1
ATOM 4922 C C . GLU B 1 288 ? 16.75 17.688 7.777 1 94.19 288 GLU B C 1
ATOM 4924 O O . GLU B 1 288 ? 15.539 17.875 7.676 1 94.19 288 GLU B O 1
ATOM 4929 N N . ALA B 1 289 ? 17.547 18.219 8.664 1 95.12 289 ALA B N 1
ATOM 4930 C CA . ALA B 1 289 ? 16.953 19.094 9.656 1 95.12 289 ALA B CA 1
ATOM 4931 C C . ALA B 1 289 ? 16.359 20.344 9 1 95.12 289 ALA B C 1
ATOM 4933 O O . ALA B 1 289 ? 16.953 20.906 8.078 1 95.12 289 ALA B O 1
ATOM 4934 N N . MET B 1 290 ? 15.258 20.75 9.492 1 94 290 MET B N 1
ATOM 4935 C CA . MET B 1 290 ? 14.562 21.891 8.898 1 94 290 MET B CA 1
ATOM 4936 C C . MET B 1 290 ? 14.961 23.188 9.594 1 94 290 MET B C 1
ATOM 4938 O O . MET B 1 290 ? 14.555 24.266 9.172 1 94 290 MET B O 1
ATOM 4942 N N . ASP B 1 291 ? 15.727 23.125 10.625 1 87.5 291 ASP B N 1
ATOM 4943 C CA . ASP B 1 291 ? 16.094 24.297 11.406 1 87.5 291 ASP B CA 1
ATOM 4944 C C . ASP B 1 291 ? 17.328 24.984 10.828 1 87.5 291 ASP B C 1
ATOM 4946 O O . ASP B 1 291 ? 17.922 25.859 11.461 1 87.5 291 ASP B O 1
ATOM 4950 N N . GLY B 1 292 ? 17.781 24.594 9.703 1 84.12 292 GLY B N 1
ATOM 4951 C CA . GLY B 1 292 ? 18.938 25.203 9.055 1 84.12 292 GLY B CA 1
ATOM 4952 C C . GLY B 1 292 ? 20.25 24.531 9.398 1 84.12 292 GLY B C 1
ATOM 4953 O O . GLY B 1 292 ? 21.281 24.797 8.781 1 84.12 292 GLY B O 1
ATOM 4954 N N . SER B 1 293 ? 20.203 23.703 10.391 1 87.75 293 SER B N 1
ATOM 4955 C CA . SER B 1 293 ? 21.422 22.969 10.719 1 87.75 293 SER B CA 1
ATOM 4956 C C . SER B 1 293 ? 21.75 21.938 9.656 1 87.75 293 SER B C 1
ATOM 4958 O O . SER B 1 293 ? 20.922 21.641 8.789 1 87.75 293 SER B O 1
ATOM 4960 N N . LYS B 1 294 ? 22.938 21.406 9.641 1 89.88 294 LYS B N 1
ATOM 4961 C CA . LYS B 1 294 ? 23.344 20.391 8.68 1 89.88 294 LYS B CA 1
ATOM 4962 C C . LYS B 1 294 ? 23.109 18.984 9.227 1 89.88 294 LYS B C 1
ATOM 4964 O O . LYS B 1 294 ? 23.641 18 8.703 1 89.88 294 LYS B O 1
ATOM 4969 N N . ALA B 1 295 ? 22.281 18.953 10.273 1 92.62 295 ALA B N 1
ATOM 4970 C CA . ALA B 1 295 ? 22 17.656 10.883 1 92.62 295 ALA B CA 1
ATOM 4971 C C . ALA B 1 295 ? 21.156 16.797 9.961 1 92.62 295 ALA B C 1
ATOM 4973 O O . ALA B 1 295 ? 20.25 17.297 9.297 1 92.62 295 ALA B O 1
ATOM 4974 N N . CYS B 1 296 ? 21.531 15.492 9.875 1 93.88 296 CYS B N 1
ATOM 4975 C CA . CYS B 1 296 ? 20.781 14.523 9.078 1 93.88 296 CYS B CA 1
ATOM 4976 C C . CYS B 1 296 ? 20.453 13.281 9.898 1 93.88 296 CYS B C 1
ATOM 4978 O O . CYS B 1 296 ? 21.094 13.031 10.93 1 93.88 296 CYS B O 1
ATOM 4980 N N . ILE B 1 297 ? 19.438 12.633 9.469 1 94.88 297 ILE B N 1
ATOM 4981 C CA . ILE B 1 297 ? 19.078 11.383 10.125 1 94.88 297 ILE B CA 1
ATOM 4982 C C . ILE B 1 297 ? 18.797 10.305 9.07 1 94.88 297 ILE B C 1
ATOM 4984 O O . ILE B 1 297 ? 18.516 10.625 7.914 1 9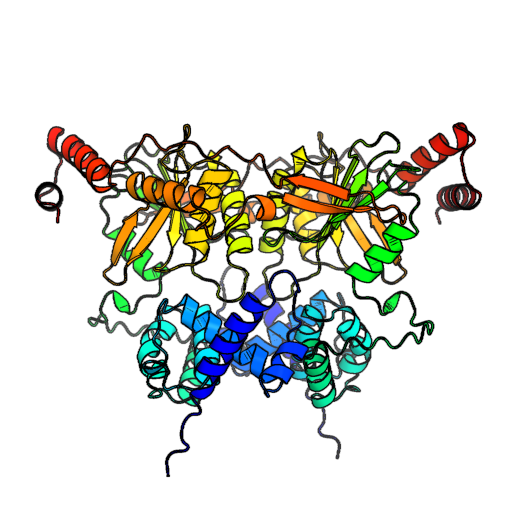4.88 297 ILE B O 1
ATOM 4988 N N . THR B 1 298 ? 18.984 9.078 9.422 1 93.44 298 THR B N 1
ATOM 4989 C CA . THR B 1 298 ? 18.641 7.918 8.609 1 93.44 298 THR B CA 1
ATOM 4990 C C . THR B 1 298 ? 17.734 6.969 9.391 1 93.44 298 THR B C 1
ATOM 4992 O O . THR B 1 298 ? 17.938 6.73 10.578 1 93.44 298 THR B O 1
ATOM 4995 N N . ILE B 1 299 ? 16.641 6.559 8.758 1 92.81 299 ILE B N 1
ATOM 4996 C CA . ILE B 1 299 ? 15.68 5.668 9.391 1 92.81 299 ILE B CA 1
ATOM 4997 C C . ILE B 1 299 ? 15.336 4.523 8.438 1 92.81 299 ILE B C 1
ATOM 4999 O O . ILE B 1 299 ? 14.734 4.742 7.383 1 92.81 299 ILE B O 1
ATOM 5003 N N . PRO B 1 300 ? 15.688 3.303 8.844 1 93.25 300 PRO B N 1
ATOM 5004 C CA . PRO B 1 300 ? 15.25 2.193 7.992 1 93.25 300 PRO B CA 1
ATOM 5005 C C . PRO B 1 300 ? 13.734 2.045 7.953 1 93.25 300 PRO B C 1
ATOM 5007 O O . PRO B 1 300 ? 13.062 2.26 8.969 1 93.25 300 PRO B O 1
ATOM 5010 N N . LEU B 1 301 ? 13.164 1.725 6.812 1 93.56 301 LEU B N 1
ATOM 5011 C CA . LEU B 1 301 ? 11.727 1.504 6.703 1 93.56 301 LEU B CA 1
ATOM 5012 C C . LEU B 1 301 ? 11.297 0.317 7.551 1 93.56 301 LEU B C 1
ATOM 5014 O O . LEU B 1 301 ? 10.188 0.31 8.094 1 93.56 301 LEU B O 1
ATOM 5018 N N . ARG B 1 302 ? 12.102 -0.702 7.617 1 93.5 302 ARG B N 1
ATOM 5019 C CA . ARG B 1 302 ? 11.961 -1.909 8.422 1 93.5 302 ARG B CA 1
ATOM 5020 C C . ARG B 1 302 ? 13.32 -2.439 8.859 1 93.5 302 ARG B C 1
ATOM 5022 O O . ARG B 1 302 ? 14.352 -1.98 8.375 1 93.5 302 ARG B O 1
ATOM 5029 N N . ASN B 1 303 ? 13.195 -3.312 9.82 1 91.5 303 ASN B N 1
ATOM 5030 C CA . ASN B 1 303 ? 14.445 -3.973 10.188 1 91.5 303 ASN B CA 1
ATOM 5031 C C . ASN B 1 303 ? 15.07 -4.695 9 1 91.5 303 ASN B C 1
ATOM 5033 O O . ASN B 1 303 ? 14.406 -5.484 8.328 1 91.5 303 ASN B O 1
ATOM 5037 N N . ILE B 1 304 ? 16.297 -4.359 8.734 1 93.38 304 ILE B N 1
ATOM 5038 C CA . ILE B 1 304 ? 17.016 -4.922 7.59 1 93.38 304 ILE B CA 1
ATOM 5039 C C . ILE B 1 304 ? 17.859 -6.105 8.039 1 93.38 304 ILE B C 1
ATOM 5041 O O . ILE B 1 304 ? 18.688 -5.977 8.938 1 93.38 304 ILE B O 1
ATOM 5045 N N . GLN B 1 305 ? 17.625 -7.219 7.43 1 91.56 305 GLN B N 1
ATOM 5046 C CA . GLN B 1 305 ? 18.422 -8.406 7.742 1 91.56 305 GLN B CA 1
ATOM 5047 C C . GLN B 1 305 ? 19.734 -8.406 6.969 1 91.56 305 GLN B C 1
ATOM 5049 O O . GLN B 1 305 ? 19.781 -8.016 5.801 1 91.56 305 GLN B O 1
ATOM 5054 N N . PRO B 1 306 ? 20.766 -8.844 7.676 1 88.88 306 PRO B N 1
ATOM 5055 C CA . PRO B 1 306 ? 22.016 -9.016 6.934 1 88.88 306 PRO B CA 1
ATOM 5056 C C . PRO B 1 306 ? 21.922 -10.117 5.879 1 88.88 306 PRO B C 1
ATOM 5058 O O . PRO B 1 306 ? 21.266 -11.141 6.098 1 88.88 306 PRO B O 1
ATOM 5061 N N . ILE B 1 307 ? 22.516 -9.812 4.781 1 88.38 307 ILE B N 1
ATOM 5062 C CA . ILE B 1 307 ? 22.547 -10.836 3.736 1 88.38 307 ILE B CA 1
ATOM 5063 C C . ILE B 1 307 ? 23.641 -11.859 4.047 1 88.38 307 ILE B C 1
ATOM 5065 O O . ILE B 1 307 ? 24.812 -11.516 4.156 1 88.38 307 ILE B O 1
ATOM 5069 N N . SER B 1 308 ? 23.219 -13.023 4.422 1 81.81 308 SER B N 1
ATOM 5070 C CA . SER B 1 308 ? 24.156 -14.117 4.664 1 81.81 308 SER B CA 1
ATOM 5071 C C . SER B 1 308 ? 24.172 -15.094 3.494 1 81.81 308 SER B C 1
ATOM 5073 O O . SER B 1 308 ? 23.25 -15.117 2.676 1 81.81 308 SER B O 1
ATOM 5075 N N . ALA B 1 309 ? 25.328 -15.734 3.43 1 80.31 309 ALA B N 1
ATOM 5076 C CA . ALA B 1 309 ? 25.406 -16.781 2.41 1 80.31 309 ALA B CA 1
ATOM 5077 C C . ALA B 1 309 ? 24.266 -17.781 2.576 1 80.31 309 ALA B C 1
ATOM 5079 O O . ALA B 1 309 ? 23.969 -18.219 3.691 1 80.31 309 ALA B O 1
ATOM 5080 N N . ALA B 1 310 ? 23.625 -17.938 1.436 1 78.69 310 ALA B N 1
ATOM 5081 C CA . ALA B 1 310 ? 22.516 -18.875 1.488 1 78.69 310 ALA B CA 1
ATOM 5082 C C . ALA B 1 310 ? 23.016 -20.312 1.576 1 78.69 310 ALA B C 1
ATOM 5084 O O . ALA B 1 310 ? 23.984 -20.688 0.913 1 78.69 310 ALA B O 1
ATOM 5085 N N . THR B 1 311 ? 22.328 -21.047 2.477 1 85.31 311 THR B N 1
ATOM 5086 C CA . THR B 1 311 ? 22.703 -22.438 2.645 1 85.31 311 THR B CA 1
ATOM 5087 C C . THR B 1 311 ? 21.688 -23.359 1.972 1 85.31 311 THR B C 1
ATOM 5089 O O . THR B 1 311 ? 21.953 -24.547 1.77 1 85.31 311 THR B O 1
ATOM 5092 N N . LYS B 1 312 ? 20.656 -22.875 1.625 1 91 312 LYS B N 1
ATOM 5093 C CA . LYS B 1 312 ? 19.594 -23.656 0.974 1 91 312 LYS B CA 1
ATOM 5094 C C . LYS B 1 312 ? 19.594 -23.406 -0.532 1 91 312 LYS B C 1
ATOM 5096 O O . LYS B 1 312 ? 19.641 -22.266 -0.982 1 91 312 LYS B O 1
ATOM 5101 N N . HIS B 1 313 ? 19.547 -24.453 -1.317 1 92.38 313 HIS B N 1
ATOM 5102 C CA . HIS B 1 313 ? 19.656 -24.266 -2.76 1 92.38 313 HIS B CA 1
ATOM 5103 C C . HIS B 1 313 ? 18.828 -25.297 -3.518 1 92.38 313 HIS B C 1
ATOM 5105 O O . HIS B 1 313 ? 19.078 -25.562 -4.695 1 92.38 313 HIS B O 1
ATOM 5111 N N . ARG B 1 314 ? 17.938 -25.844 -2.918 1 94.06 314 ARG B N 1
ATOM 5112 C CA . ARG B 1 314 ? 17.094 -26.844 -3.557 1 94.06 314 ARG B CA 1
ATOM 5113 C C . ARG B 1 314 ? 16.188 -26.219 -4.609 1 94.06 314 ARG B C 1
ATOM 5115 O O . ARG B 1 314 ? 15.648 -25.125 -4.402 1 94.06 314 ARG B O 1
ATOM 5122 N N . PRO B 1 315 ? 16.094 -26.938 -5.805 1 93.5 315 PRO B N 1
ATOM 5123 C CA . PRO B 1 315 ? 15.07 -26.484 -6.754 1 93.5 315 PRO B CA 1
ATOM 5124 C C . PRO B 1 315 ? 13.656 -26.812 -6.293 1 93.5 315 PRO B C 1
ATOM 5126 O O . PRO B 1 315 ? 13.461 -27.734 -5.496 1 93.5 315 PRO B O 1
ATOM 5129 N N . TYR B 1 316 ? 12.719 -26.109 -6.805 1 95.88 316 TYR B N 1
ATOM 5130 C CA . TYR B 1 316 ? 11.336 -26.328 -6.395 1 95.88 316 TYR B CA 1
ATOM 5131 C C . TYR B 1 316 ? 10.844 -27.703 -6.824 1 95.88 316 TYR B C 1
ATOM 5133 O O . TYR B 1 316 ? 9.969 -28.281 -6.176 1 95.88 316 TYR B O 1
ATOM 5141 N N . SER B 1 317 ? 11.367 -28.219 -7.898 1 92.31 317 SER B N 1
ATOM 5142 C CA . SER B 1 317 ? 10.969 -29.531 -8.406 1 92.31 317 SER B CA 1
ATOM 5143 C C . SER B 1 317 ? 11.195 -30.625 -7.355 1 92.31 317 SER B C 1
ATOM 5145 O O . SER B 1 317 ? 10.445 -31.609 -7.305 1 92.31 317 SER B O 1
ATOM 5147 N N . GLU B 1 318 ? 12.156 -30.438 -6.512 1 93.56 318 GLU B N 1
ATOM 5148 C CA . GLU B 1 318 ? 12.414 -31.406 -5.449 1 93.56 318 GLU B CA 1
ATOM 5149 C C . GLU B 1 318 ? 11.289 -31.406 -4.414 1 93.56 318 GLU B C 1
ATOM 5151 O O . GLU B 1 318 ? 10.938 -32.469 -3.873 1 93.56 318 GLU B O 1
ATOM 5156 N N . VAL B 1 319 ? 10.836 -30.219 -4.129 1 94.38 319 VAL B N 1
ATOM 5157 C CA . VAL B 1 319 ? 9.719 -30.094 -3.195 1 94.38 319 VAL B CA 1
ATOM 5158 C C . VAL B 1 319 ? 8.484 -30.797 -3.77 1 94.38 319 VAL B C 1
ATOM 5160 O O . VAL B 1 319 ? 7.809 -31.547 -3.064 1 94.38 319 VAL B O 1
ATOM 5163 N N . LEU B 1 320 ? 8.25 -30.547 -5.012 1 94.31 320 LEU B N 1
ATOM 5164 C CA . LEU B 1 320 ? 7.113 -31.188 -5.668 1 94.31 320 LEU B CA 1
ATOM 5165 C C . LEU B 1 320 ? 7.273 -32.719 -5.684 1 94.31 320 LEU B C 1
ATOM 5167 O O . LEU B 1 320 ? 6.305 -33.438 -5.461 1 94.31 320 LEU B O 1
ATOM 5171 N N . ARG B 1 321 ? 8.469 -33.156 -5.957 1 93.06 321 ARG B N 1
ATOM 5172 C CA . ARG B 1 321 ? 8.766 -34.594 -5.961 1 93.06 321 ARG B CA 1
ATOM 5173 C C . ARG B 1 321 ? 8.438 -35.219 -4.613 1 93.06 321 ARG B C 1
ATOM 5175 O O . ARG B 1 321 ? 7.781 -36.281 -4.551 1 93.06 321 ARG B O 1
ATOM 5182 N N . GLU B 1 322 ? 8.898 -34.594 -3.604 1 94.31 322 GLU B N 1
ATOM 5183 C CA . GLU B 1 322 ? 8.656 -35.094 -2.258 1 94.31 322 GLU B CA 1
ATOM 5184 C C . GLU B 1 322 ? 7.164 -35.188 -1.957 1 94.31 322 GLU B C 1
ATOM 5186 O O . GLU B 1 322 ? 6.695 -36.156 -1.375 1 94.31 322 GLU B O 1
ATOM 5191 N N . ARG B 1 323 ? 6.48 -34.188 -2.322 1 93.25 323 ARG B N 1
ATOM 5192 C CA . ARG B 1 323 ? 5.043 -34.156 -2.08 1 93.25 323 ARG B CA 1
ATOM 5193 C C . ARG B 1 323 ? 4.332 -35.25 -2.871 1 93.25 323 ARG B C 1
ATOM 5195 O O . ARG B 1 323 ? 3.447 -35.938 -2.346 1 93.25 323 ARG B O 1
ATOM 5202 N N . LEU B 1 324 ? 4.711 -35.406 -4.094 1 93.44 324 LEU B N 1
ATOM 5203 C CA . LEU B 1 324 ? 4.102 -36.438 -4.953 1 93.44 324 LEU B CA 1
ATOM 5204 C C . LEU B 1 324 ? 4.43 -37.844 -4.461 1 93.44 324 LEU B C 1
ATOM 5206 O O . LEU B 1 324 ? 3.58 -38.719 -4.512 1 93.44 324 LEU B O 1
ATOM 5210 N N . LEU B 1 325 ? 5.621 -38.031 -3.963 1 93.25 325 LEU B N 1
ATOM 5211 C CA . LEU B 1 325 ? 6.008 -39.312 -3.385 1 93.25 325 LEU B CA 1
ATOM 5212 C C . LEU B 1 325 ? 5.152 -39.625 -2.162 1 93.25 325 LEU B C 1
ATOM 5214 O O . LEU B 1 325 ? 4.758 -40.781 -1.963 1 93.25 325 LEU B O 1
ATOM 5218 N N . ALA B 1 326 ? 4.973 -38.594 -1.385 1 92.81 326 ALA B N 1
ATOM 5219 C CA . ALA B 1 326 ? 4.141 -38.781 -0.199 1 92.81 326 ALA B CA 1
ATOM 5220 C C . ALA B 1 326 ? 2.725 -39.188 -0.586 1 92.81 326 ALA B C 1
ATOM 5222 O O . ALA B 1 326 ? 2.119 -40.062 0.063 1 92.81 326 ALA B O 1
ATOM 5223 N N . ILE B 1 327 ? 2.223 -38.656 -1.599 1 92.38 327 ILE B N 1
ATOM 5224 C CA . ILE B 1 327 ? 0.884 -38.969 -2.082 1 92.38 327 ILE B CA 1
ATOM 5225 C C . ILE B 1 327 ? 0.866 -40.406 -2.654 1 92.38 327 ILE B C 1
ATOM 5227 O O . ILE B 1 327 ? -0.052 -41.188 -2.377 1 92.38 327 ILE B O 1
ATOM 5231 N N . ALA B 1 328 ? 1.857 -40.719 -3.428 1 89.56 328 ALA B N 1
ATOM 5232 C CA . ALA B 1 328 ? 1.976 -42.031 -4.004 1 89.56 328 ALA B CA 1
ATOM 5233 C C . ALA B 1 328 ? 2.098 -43.094 -2.912 1 89.56 328 ALA B C 1
ATOM 5235 O O . ALA B 1 328 ? 1.541 -44.188 -3.035 1 89.56 328 ALA B O 1
ATOM 5236 N N . GLY B 1 329 ? 2.826 -42.719 -1.946 1 88.31 329 GLY B N 1
ATOM 5237 C CA . GLY B 1 329 ? 3.006 -43.656 -0.833 1 88.31 329 GLY B CA 1
ATOM 5238 C C . GLY B 1 329 ? 1.71 -43.969 -0.118 1 88.31 329 GLY B C 1
ATOM 5239 O O . GLY B 1 329 ? 1.579 -45.062 0.474 1 88.31 329 GLY B O 1
ATOM 5240 N N . GLN B 1 330 ? 0.833 -43.094 -0.213 1 88.88 330 GLN B N 1
ATOM 5241 C CA . GLN B 1 330 ? -0.461 -43.312 0.423 1 88.88 330 GLN B CA 1
ATOM 5242 C C . GLN B 1 330 ? -1.419 -44.062 -0.519 1 88.88 330 GLN B C 1
ATOM 5244 O O . GLN B 1 330 ? -2.553 -44.344 -0.145 1 88.88 330 GLN B O 1
ATOM 5249 N N . GLY B 1 331 ? -0.918 -44.344 -1.688 1 84.62 331 GLY B N 1
ATOM 5250 C CA . GLY B 1 331 ? -1.721 -45.125 -2.633 1 84.62 331 GLY B CA 1
ATOM 5251 C C . GLY B 1 331 ? -2.748 -44.281 -3.359 1 84.62 331 GLY B C 1
ATOM 5252 O O . GLY B 1 331 ? -3.688 -44.812 -3.955 1 84.62 331 GLY B O 1
ATOM 5253 N N . HIS B 1 332 ? -2.672 -43 -3.316 1 83.06 332 HIS B N 1
ATOM 5254 C CA . HIS B 1 332 ? -3.723 -42.125 -3.834 1 83.06 332 HIS B CA 1
ATOM 5255 C C . HIS B 1 332 ? -3.256 -41.375 -5.082 1 83.06 332 HIS B C 1
ATOM 5257 O O . HIS B 1 332 ? -3.969 -40.531 -5.598 1 83.06 332 HIS B O 1
ATOM 5263 N N . ALA B 1 333 ? -2.102 -41.75 -5.637 1 86.5 333 ALA B N 1
ATOM 5264 C CA . ALA B 1 333 ? -1.554 -40.969 -6.738 1 86.5 333 ALA B CA 1
ATOM 5265 C C . ALA B 1 333 ? -2.283 -41.25 -8.047 1 86.5 333 ALA B C 1
ATOM 5267 O O . ALA B 1 333 ? -2.607 -42.406 -8.336 1 86.5 333 ALA B O 1
ATOM 5268 N N . THR B 1 334 ? -2.67 -40.281 -8.727 1 87.12 334 THR B N 1
ATOM 5269 C CA . THR B 1 334 ? -3.268 -40.438 -10.047 1 87.12 334 THR B CA 1
ATOM 5270 C C . THR B 1 334 ? -2.197 -40.719 -11.102 1 87.12 334 THR B C 1
ATOM 5272 O O . THR B 1 334 ? -1.004 -40.562 -10.836 1 87.12 334 THR B O 1
ATOM 5275 N N . SER B 1 335 ? -2.641 -41.094 -12.25 1 82.25 335 SER B N 1
ATOM 5276 C CA . SER B 1 335 ? -1.714 -41.375 -13.344 1 82.25 335 SER B CA 1
ATOM 5277 C C . SER B 1 335 ? -0.944 -40.125 -13.734 1 82.25 335 SER B C 1
ATOM 5279 O O . SER B 1 335 ? 0.257 -40.188 -14.008 1 82.25 335 SER B O 1
ATOM 5281 N N . ASP B 1 336 ? -1.638 -39.062 -13.742 1 86 336 ASP B N 1
ATOM 5282 C CA . ASP B 1 336 ? -1.007 -37.812 -14.086 1 86 336 ASP B CA 1
ATOM 5283 C C . ASP B 1 336 ? 0.099 -37.438 -13.094 1 86 336 ASP B C 1
ATOM 5285 O O . ASP B 1 336 ? 1.153 -36.938 -13.484 1 86 336 ASP B O 1
ATOM 5289 N N . GLN B 1 337 ? -0.068 -37.781 -11.883 1 86.5 337 GLN B N 1
ATOM 5290 C CA . GLN B 1 337 ? 0.912 -37.469 -10.852 1 86.5 337 GLN B CA 1
ATOM 5291 C C . GLN B 1 337 ? 2.143 -38.344 -10.969 1 86.5 337 GLN B C 1
ATOM 5293 O O . GLN B 1 337 ? 3.268 -37.906 -10.742 1 86.5 337 GLN B O 1
ATOM 5298 N N . ILE B 1 338 ? 1.872 -39.531 -11.289 1 82.94 338 ILE B N 1
ATOM 5299 C CA . ILE B 1 338 ? 2.975 -40.469 -11.5 1 82.94 338 ILE B CA 1
ATOM 5300 C C . ILE B 1 338 ? 3.812 -40 -12.695 1 82.94 338 ILE B C 1
ATOM 5302 O O . ILE B 1 338 ? 5.043 -40.062 -12.648 1 82.94 338 ILE B O 1
ATOM 5306 N N . ASP B 1 339 ? 3.104 -39.531 -13.727 1 82.88 339 ASP B N 1
ATOM 5307 C CA . ASP B 1 339 ? 3.809 -39 -14.891 1 82.88 339 ASP B CA 1
ATOM 5308 C C . ASP B 1 339 ? 4.637 -37.781 -14.516 1 82.88 339 ASP B C 1
ATOM 5310 O O . ASP B 1 339 ? 5.766 -37.625 -14.984 1 82.88 339 ASP B O 1
ATOM 5314 N N . ARG B 1 340 ? 4.094 -36.969 -13.711 1 87.06 340 ARG B N 1
ATOM 5315 C CA . ARG B 1 340 ? 4.812 -35.781 -13.266 1 87.06 340 ARG B CA 1
ATOM 5316 C C . ARG B 1 340 ? 6.051 -36.156 -12.461 1 87.06 340 ARG B C 1
ATOM 5318 O O . ARG B 1 340 ? 7.113 -35.531 -12.625 1 87.06 340 ARG B O 1
ATOM 5325 N N . LEU B 1 341 ? 5.84 -37.094 -11.609 1 86.5 341 LEU B N 1
ATOM 5326 C CA . LEU B 1 341 ? 6.969 -37.594 -10.828 1 86.5 341 LEU B CA 1
ATOM 5327 C C . LEU B 1 341 ? 8.078 -38.125 -11.742 1 86.5 341 LEU B C 1
ATOM 5329 O O . LEU B 1 341 ? 9.25 -37.781 -11.547 1 86.5 341 LEU B O 1
ATOM 5333 N N . ALA B 1 342 ? 7.668 -38.781 -12.719 1 79.38 342 ALA B N 1
ATOM 5334 C CA . ALA B 1 342 ? 8.633 -39.312 -13.68 1 79.38 342 ALA B CA 1
ATOM 5335 C C . ALA B 1 342 ? 9.328 -38.188 -14.43 1 79.38 342 ALA B C 1
ATOM 5337 O O . ALA B 1 342 ? 10.547 -38.219 -14.656 1 79.38 342 ALA B O 1
ATOM 5338 N N . ALA B 1 343 ? 8.555 -37.219 -14.82 1 80.62 343 ALA B N 1
ATOM 5339 C CA . ALA B 1 343 ? 9.117 -36.094 -15.531 1 80.62 343 ALA B CA 1
ATOM 5340 C C . ALA B 1 343 ? 10.148 -35.344 -14.672 1 80.62 343 ALA B C 1
ATOM 5342 O O . ALA B 1 343 ? 11.211 -34.969 -15.156 1 80.62 343 ALA B O 1
ATOM 5343 N N . ILE B 1 344 ? 9.836 -35.219 -13.43 1 80.88 344 ILE B N 1
ATOM 5344 C CA . ILE B 1 344 ? 10.75 -34.562 -12.5 1 80.88 344 ILE B CA 1
ATOM 5345 C C . ILE B 1 344 ? 12.023 -35.375 -12.359 1 80.88 344 ILE B C 1
ATOM 5347 O O . ILE B 1 344 ? 13.133 -34.812 -12.391 1 80.88 344 ILE B O 1
ATOM 5351 N N . ASP B 1 345 ? 11.883 -36.625 -12.289 1 80.44 345 ASP B N 1
ATOM 5352 C CA . ASP B 1 345 ? 13.031 -37.531 -12.117 1 80.44 345 ASP B CA 1
ATOM 5353 C C . ASP B 1 345 ? 13.93 -37.5 -13.352 1 80.44 345 ASP B C 1
ATOM 5355 O O . ASP B 1 345 ? 15.141 -37.688 -13.242 1 80.44 345 ASP B O 1
ATOM 5359 N N . LEU B 1 346 ? 13.258 -37.125 -14.461 1 76.56 346 LEU B N 1
ATOM 5360 C CA . LEU B 1 346 ? 14.016 -37.062 -15.711 1 76.56 346 LEU B CA 1
ATOM 5361 C C . LEU B 1 346 ? 14.562 -35.656 -15.938 1 76.56 346 LEU B C 1
ATOM 5363 O O . LEU B 1 346 ? 15.258 -35.406 -16.922 1 76.56 346 LEU B O 1
ATOM 5367 N N . GLY B 1 347 ? 14.266 -34.781 -15.039 1 74.62 347 GLY B N 1
ATOM 5368 C CA . GLY B 1 347 ? 14.742 -33.438 -15.148 1 74.62 347 GLY B CA 1
ATOM 5369 C C . GLY B 1 347 ? 13.953 -32.594 -16.141 1 74.62 347 GLY B C 1
ATOM 5370 O O . GLY B 1 347 ? 14.492 -31.656 -16.75 1 74.62 347 GLY B O 1
ATOM 5371 N N . LEU B 1 348 ? 12.695 -33.031 -16.453 1 67.38 348 LEU B N 1
ATOM 5372 C CA . LEU B 1 348 ? 11.852 -32.344 -17.406 1 67.38 348 LEU B CA 1
ATOM 5373 C C . LEU B 1 348 ? 10.898 -31.375 -16.688 1 67.38 348 LEU B C 1
ATOM 5375 O O . LEU B 1 348 ? 10.469 -31.641 -15.57 1 67.38 348 LEU B O 1
#

Secondary structure (DSSP, 8-state):
-------HHHHHHHHHHHHHHHTTTS---HHHHHHHHTS-HHHHHHHHHHHHHHHHHSTT--GGG--S-HHHHHHHHHHHHH-HHHHHHHHHHHHTT-S-HHHHHHHHHHHHTT------------GGGS-HHHHHHHHHHH--SGGGT-TT-EEEEEPP-TTPPPEEEEE-TTS-EEEEEEEE---TTS-HHHHHHHHHHHHHHTTTT-SEEEEEEETT-HHHHHHHHHHHHHS-STTSSS--EEEEEE-TTS-EEEE-HHHHHHHHHHHHTT-SS--GGGGEEEEEESSSS--EEEEESSPPPP-PPP-----HHHHHHHHHHHHHHTT---HHHHHHHHHHHTT-/-------HHHHHHHHHHHHHHHTTTS---HHHHHHHHTS-HHHHHHHHHHHHHHHHHSTT--GGG--S-HHHHHHHHHHHHH-HHHHHHHHHHHHTT-S-HHHHHHHHHHHHTT------------GGGS-HHHHHHHHHHH--SGGGT-TT-EEEEEPP-TTPPPEEEEE-TTS-EEEEEEEE---TTS-HHHHHHHHHHHHHHTTTT-SEEEEEEETT-HHHHHHHHHHHHHS-STTSSS--EEEEEE-TTS-EEEE-HHHHHHHHHHHHTT-SSS-GGGGEEEEEESSSS--EEEEESSPPPP-PPP-----HHHHHHHHHHHHHHTT---HHHHHHHHHHHTT-

Foldseek 3Di:
DPPQAPLCLLVLLVVLVVCCVVVPPDPDDLCNSCVVSVHHSVSNVLSNLLNLQCCAVPPPDDSVQARHYSLLSVLLLLCCVQQVLVSQVCVSVRRNVNDDNVNSVVSSVCSVVPPPPPPPPPPCPDLLRHRPVRLVVVLVVVDCCVLLVARCWDWDWDDDDPNFATWIFTAHNVGHTRETEGEDEDDSPDDLLVVLVVVVVVQVVCCVVHQAYEYEYAPSHPNLQNNLVVCQFAHQAQQGPRNHYWYWYAYSNSDIGTCHQQNSLVQLVCVVVVNGPDDPQNQWDKDADPVPDRDIDIHGPHHTDDRDRGPGNDGVLVVSLVSLVVCVVVVNHDPVSVVSNVCSVVVD/DPPQAPLCLLVLLVVLVVVCVVVPPDPDDLCNSCVVSVHHSVSNVLSNLLNLLCCAVPPPDDSVQARHHSLLSVLLLLCCVQQVLVSQVCVSCRRNVVDDNVNSVVSSVVSVVPPPPPPPPPDCPDLLRHDPVRLVVVLVVVDCCLLLVAGVWDKDWDDDDPNFATWIFTAHNVGHTRETEGEDEDDSPDDLLVVLVVVVVVQVVCCVVHQAYEYEYAPRHPNLQNNLVVCQFAHQAQQGPRNHYWYWYAYSNSDIGTCHQQNSLVQLVCVVVVNGPDDPQNQKDKDADPVPDRDIDIHGPHHTDDRDRGPGNDGVLVVSLVSLVVCVVVVNHDPVSVVSNVCSVVVD